Protein AF-0000000079759319 (afdb_homodimer)

Radius of gyration: 34.59 Å; Cα contacts (8 Å, |Δi|>4): 1339; chains: 2; bounding box: 141×87×83 Å

pLDDT: mean 87.37, std 25.37, range [18.11, 99.0]

Solvent-accessible surface area (backbone atoms only — not comparable to full-atom values): 35702 Å² total; per-residue (Å²): 130,98,79,73,78,91,92,81,85,80,88,80,80,89,90,94,90,70,97,75,90,91,81,86,81,83,77,80,75,84,77,77,81,75,82,76,78,80,71,79,70,73,73,71,70,70,76,75,74,86,65,56,32,31,35,38,36,43,37,33,73,74,52,65,62,45,44,42,22,49,50,31,24,48,52,53,38,43,73,73,66,31,47,75,47,76,56,68,25,68,63,32,56,67,50,38,44,52,50,51,52,51,42,55,74,71,59,38,47,30,31,43,35,22,52,49,25,22,65,81,41,51,66,49,46,52,52,34,52,75,68,66,27,45,33,36,31,32,61,28,57,56,67,68,59,87,66,43,66,26,36,34,25,58,38,30,37,57,33,16,23,54,52,20,48,51,45,41,70,76,34,62,80,33,43,34,30,35,38,42,38,26,82,46,31,43,39,30,47,35,16,52,50,20,19,52,59,36,38,69,66,38,90,38,57,58,43,77,77,44,75,42,78,24,74,75,34,46,69,48,24,25,52,50,40,46,54,47,42,72,77,40,75,74,45,38,32,38,45,23,51,24,40,63,38,28,53,20,36,49,52,32,36,53,75,69,70,54,75,74,40,33,30,30,22,30,42,44,46,30,68,55,38,48,45,34,69,42,89,89,48,37,58,57,32,20,24,21,46,36,44,44,58,44,16,41,51,45,39,53,41,53,51,22,56,75,70,70,46,84,69,74,48,70,44,69,40,78,56,47,80,39,30,67,90,50,34,67,57,37,23,40,60,18,36,71,129,99,76,78,76,84,87,82,78,89,81,78,84,71,84,68,84,83,74,85,72,81,82,77,82,72,78,76,73,84,77,76,78,71,78,74,72,73,70,76,65,71,66,69,66,67,73,72,72,85,65,56,33,30,34,38,37,44,37,35,71,74,50,66,62,46,44,41,21,50,50,32,24,47,51,53,38,43,73,72,68,31,47,75,48,74,58,68,25,68,63,31,56,68,50,38,44,54,51,50,50,51,43,55,74,71,58,38,49,30,32,42,36,22,51,48,25,21,65,80,42,51,68,49,46,52,52,33,51,73,68,66,27,46,32,36,33,31,62,28,56,55,67,69,58,86,66,42,65,25,36,35,24,58,39,31,36,58,32,16,22,54,52,19,49,51,46,43,70,75,34,63,79,34,42,33,30,33,38,43,38,24,82,47,32,44,40,31,48,33,17,52,51,20,20,51,58,36,36,69,67,37,90,37,57,60,44,78,78,45,75,42,79,26,75,76,34,45,67,48,25,25,53,51,41,46,53,47,42,73,76,38,75,73,46,38,31,37,46,22,51,24,42,62,38,27,53,20,36,48,52,32,37,52,73,71,70,53,76,74,39,33,30,30,22,31,43,45,45,30,69,56,37,48,46,33,69,42,91,88,48,38,57,57,32,20,24,20,46,36,43,45,58,45,16,41,52,45,37,53,42,52,51,23,58,76,71,69,46,84,70,74,50,69,44,68,40,79,56,48,80,40,27,66,91,50,34,68,58,37,24,40,60,18,36,70

Structure (mmCIF, N/CA/C/O backbone):
data_AF-0000000079759319-model_v1
#
loop_
_entity.id
_entity.type
_entity.pdbx_description
1 polymer 'Ribose import binding protein RbsB'
#
loop_
_atom_site.group_PDB
_atom_site.id
_atom_site.type_symbol
_atom_site.label_atom_id
_atom_site.label_alt_id
_atom_site.label_comp_id
_atom_site.label_asym_id
_atom_site.label_entity_id
_atom_site.label_seq_id
_atom_site.pdbx_PDB_ins_code
_atom_site.Cartn_x
_atom_site.Cartn_y
_atom_site.Cartn_z
_atom_site.occupancy
_atom_site.B_iso_or_equiv
_atom_site.auth_seq_id
_atom_site.auth_comp_id
_atom_site.auth_asym_id
_atom_site.auth_atom_id
_atom_site.pdbx_PDB_model_num
ATOM 1 N N . MET A 1 1 ? 48.5 16.078 55.438 1 19.38 1 MET A N 1
ATOM 2 C CA . MET A 1 1 ? 49.719 15.406 55.906 1 19.38 1 MET A CA 1
ATOM 3 C C . MET A 1 1 ? 50 14.164 55.062 1 19.38 1 MET A C 1
ATOM 5 O O . MET A 1 1 ? 51.125 13.953 54.594 1 19.38 1 MET A O 1
ATOM 9 N N . MET A 1 2 ? 49.219 12.953 55.25 1 20.27 2 MET A N 1
ATOM 10 C CA . MET A 1 2 ? 49.844 11.648 55.125 1 20.27 2 MET A CA 1
ATOM 11 C C . MET A 1 2 ? 49.875 11.195 53.656 1 20.27 2 MET A C 1
ATOM 13 O O . MET A 1 2 ? 49.031 10.422 53.219 1 20.27 2 MET A O 1
ATOM 17 N N . LYS A 1 3 ? 50.125 12.039 52.562 1 21.36 3 LYS A N 1
ATOM 18 C CA . LYS A 1 3 ? 50.312 11.938 51.125 1 21.36 3 LYS A CA 1
ATOM 19 C C . LYS A 1 3 ? 51.594 11.148 50.812 1 21.36 3 LYS A C 1
ATOM 21 O O . LYS A 1 3 ? 51.844 10.828 49.656 1 21.36 3 LYS A O 1
ATOM 26 N N . LYS A 1 4 ? 52.875 11.352 51.438 1 20.33 4 LYS A N 1
ATOM 27 C CA . LYS A 1 4 ? 54.156 11.32 50.781 1 20.33 4 LYS A CA 1
ATOM 28 C C . LYS A 1 4 ? 54.656 9.891 50.562 1 20.33 4 LYS A C 1
ATOM 30 O O . LYS A 1 4 ? 55.75 9.664 50.094 1 20.33 4 LYS A O 1
ATOM 35 N N . ARG A 1 5 ? 54.375 8.945 51.406 1 21.12 5 ARG A N 1
ATOM 36 C CA . ARG A 1 5 ? 55.469 7.992 51.594 1 21.12 5 ARG A CA 1
ATOM 37 C C . ARG A 1 5 ? 55.781 7.273 50.281 1 21.12 5 ARG A C 1
ATOM 39 O O . ARG A 1 5 ? 56.969 7.191 49.906 1 21.12 5 ARG A O 1
ATOM 46 N N . MET A 1 6 ? 55.281 6.027 49.969 1 20.94 6 MET A N 1
ATOM 47 C CA . MET A 1 6 ? 56.062 4.793 49.969 1 20.94 6 MET A CA 1
ATOM 48 C C . MET A 1 6 ? 56.656 4.523 48.594 1 20.94 6 MET A C 1
ATOM 50 O O . MET A 1 6 ? 56.062 4.871 47.594 1 20.94 6 MET A O 1
ATOM 54 N N . LEU A 1 7 ? 57.812 3.631 48.375 1 22.09 7 LEU A N 1
ATOM 55 C CA . LEU A 1 7 ? 59.125 3.078 48 1 22.09 7 LEU A CA 1
ATOM 56 C C . LEU A 1 7 ? 59.031 2.41 46.625 1 22.09 7 LEU A C 1
ATOM 58 O O . LEU A 1 7 ? 57.969 2.102 46.125 1 22.09 7 LEU A O 1
ATOM 62 N N . ARG A 1 8 ? 59.844 1.242 46.281 1 18.11 8 ARG A N 1
ATOM 63 C CA . ARG A 1 8 ? 61.031 0.579 45.75 1 18.11 8 ARG A CA 1
ATOM 64 C C . ARG A 1 8 ? 60.656 -0.443 44.688 1 18.11 8 ARG A C 1
ATOM 66 O O . ARG A 1 8 ? 61.375 -0.613 43.688 1 18.11 8 ARG A O 1
ATOM 73 N N . VAL A 1 9 ? 59.812 -1.483 44.906 1 21.31 9 VAL A N 1
ATOM 74 C CA . VAL A 1 9 ? 60.375 -2.816 44.719 1 21.31 9 VAL A CA 1
ATOM 75 C C . VAL A 1 9 ? 60.531 -3.109 43.219 1 21.31 9 VAL A C 1
ATOM 77 O O . VAL A 1 9 ? 59.906 -2.471 42.406 1 21.31 9 VAL A O 1
ATOM 80 N N . LEU A 1 10 ? 60.812 -4.43 42.75 1 21.41 10 LEU A N 1
ATOM 81 C CA . LEU A 1 10 ? 61.625 -5.504 42.219 1 21.41 10 LEU A CA 1
ATOM 82 C C . LEU A 1 10 ? 61.094 -5.973 40.875 1 21.41 10 LEU A C 1
ATOM 84 O O . LEU A 1 10 ? 60.125 -6.754 40.812 1 21.41 10 LEU A O 1
ATOM 88 N N . ALA A 1 11 ? 60.844 -5.09 39.906 1 21.61 11 ALA A N 1
ATOM 89 C CA . ALA A 1 11 ? 60.406 -5.668 38.625 1 21.61 11 ALA A CA 1
ATOM 90 C C . ALA A 1 11 ? 61.469 -6.617 38.062 1 21.61 11 ALA A C 1
ATOM 92 O O . ALA A 1 11 ? 62.469 -6.176 37.531 1 21.61 11 ALA A O 1
ATOM 93 N N . LEU A 1 12 ? 61.688 -7.781 38.531 1 20 12 LEU A N 1
ATOM 94 C CA . LEU A 1 12 ? 62.531 -8.945 38.312 1 20 12 LEU A CA 1
ATOM 95 C C . LEU A 1 12 ? 62.5 -9.383 36.844 1 20 12 LEU A C 1
ATOM 97 O O . LEU A 1 12 ? 61.562 -9.008 36.125 1 20 12 LEU A O 1
ATOM 101 N N . MET A 1 13 ? 62.344 -10.828 36.438 1 19.09 13 MET A N 1
ATOM 102 C CA . MET A 1 13 ? 63.219 -11.938 36.062 1 19.09 13 MET A CA 1
ATOM 103 C C . MET A 1 13 ? 62.969 -12.336 34.594 1 19.09 13 MET A C 1
ATOM 105 O O . MET A 1 13 ? 63.875 -12.812 33.938 1 19.09 13 MET A O 1
ATOM 109 N N . LEU A 1 14 ? 61.75 -12.711 34.031 1 20.5 14 LEU A N 1
ATOM 110 C CA . LEU A 1 14 ? 61.781 -14.117 33.625 1 20.5 14 LEU A CA 1
ATOM 111 C C . LEU A 1 14 ? 62.562 -14.281 32.312 1 20.5 14 LEU A C 1
ATOM 113 O O . LEU A 1 14 ? 62.594 -13.367 31.484 1 20.5 14 LEU A O 1
ATOM 117 N N . VAL A 1 15 ? 62.562 -15.609 31.531 1 20.94 15 VAL A N 1
ATOM 118 C CA . VAL A 1 15 ? 63.312 -16.797 31.188 1 20.94 15 VAL A CA 1
ATOM 119 C C . VAL A 1 15 ? 63.625 -16.797 29.688 1 20.94 15 VAL A C 1
ATOM 121 O O . VAL A 1 15 ? 63.094 -15.961 28.953 1 20.94 15 VAL A O 1
ATOM 124 N N . CYS A 1 16 ? 63.281 -17.984 28.734 1 20.06 16 CYS A N 1
ATOM 125 C CA . CYS A 1 16 ? 64.125 -19.109 28.281 1 20.06 16 CYS A CA 1
ATOM 126 C C . CYS A 1 16 ? 64.5 -18.953 26.812 1 20.06 16 CYS A C 1
ATOM 128 O O . CYS A 1 16 ? 63.875 -18.156 26.094 1 20.06 16 CYS A O 1
ATOM 130 N N . ILE A 1 17 ? 64.688 -20.219 25.906 1 22.7 17 ILE A N 1
ATOM 131 C CA . ILE A 1 17 ? 65.75 -21 25.312 1 22.7 17 ILE A CA 1
ATOM 132 C C . ILE A 1 17 ? 65.75 -20.828 23.797 1 22.7 17 ILE A C 1
ATOM 134 O O . ILE A 1 17 ? 66.75 -20.375 23.219 1 22.7 17 ILE A O 1
ATOM 138 N N . PHE A 1 18 ? 65.562 -22.047 22.875 1 22.34 18 PHE A N 1
ATOM 139 C CA . PHE A 1 18 ? 66.5 -22.859 22.109 1 22.34 18 PHE A CA 1
ATOM 140 C C . PHE A 1 18 ? 66.25 -22.703 20.609 1 22.34 18 PHE A C 1
ATOM 142 O O . PHE A 1 18 ? 66.938 -23.344 19.797 1 22.34 18 PHE A O 1
ATOM 149 N N . ALA A 1 19 ? 65.188 -22.094 19.969 1 21.47 19 ALA A N 1
ATOM 150 C CA . ALA A 1 19 ? 64.875 -22.891 18.812 1 21.47 19 ALA A CA 1
ATOM 151 C C . ALA A 1 19 ? 65.938 -22.812 17.734 1 21.47 19 ALA A C 1
ATOM 153 O O . ALA A 1 19 ? 66.25 -21.719 17.234 1 21.47 19 ALA A O 1
ATOM 154 N N . LEU A 1 20 ? 66.75 -23.891 17.375 1 21.11 20 LEU A N 1
ATOM 155 C CA . LEU A 1 20 ? 67.938 -24.297 16.641 1 21.11 20 LEU A CA 1
ATOM 156 C C . LEU A 1 20 ? 67.688 -24.234 15.141 1 21.11 20 LEU A C 1
ATOM 158 O O . LEU A 1 20 ? 68.562 -23.797 14.383 1 21.11 20 LEU A O 1
ATOM 162 N N . SER A 1 21 ? 66.625 -24.953 14.328 1 24.09 21 SER A N 1
ATOM 163 C CA . SER A 1 21 ? 67.062 -26.047 13.469 1 24.09 21 SER A CA 1
ATOM 164 C C . SER A 1 21 ? 67.688 -25.516 12.164 1 24.09 21 SER A C 1
ATOM 166 O O . SER A 1 21 ? 67.438 -24.375 11.789 1 24.09 21 SER A O 1
ATOM 168 N N . GLY A 1 22 ? 67.688 -26.5 10.906 1 23.31 22 GLY A N 1
ATOM 169 C CA . GLY A 1 22 ? 68.625 -27.172 10.023 1 23.31 22 GLY A CA 1
ATOM 170 C C . GLY A 1 22 ? 68.75 -26.5 8.672 1 23.31 22 GLY A C 1
ATOM 171 O O . GLY A 1 22 ? 68 -25.578 8.352 1 23.31 22 GLY A O 1
ATOM 172 N N . CYS A 1 23 ? 69.062 -27.406 7.418 1 25.12 23 CYS A N 1
ATOM 173 C CA . CYS A 1 23 ? 70.062 -27.562 6.367 1 25.12 23 CYS A CA 1
ATOM 174 C C . CYS A 1 23 ? 69.562 -27.031 5.039 1 25.12 23 CYS A C 1
ATOM 176 O O . CYS A 1 23 ? 70.312 -27.016 4.043 1 25.12 23 CYS A O 1
ATOM 178 N N . LYS A 1 24 ? 68.25 -26.875 4.598 1 22.05 24 LYS A N 1
ATOM 179 C CA . LYS A 1 24 ? 68.062 -27.453 3.279 1 22.05 24 LYS A CA 1
ATOM 180 C C . LYS A 1 24 ? 68.812 -26.672 2.203 1 22.05 24 LYS A C 1
ATOM 182 O O . LYS A 1 24 ? 68.75 -25.438 2.203 1 22.05 24 LYS A O 1
ATOM 187 N N . LYS A 1 25 ? 69.438 -27.453 1.107 1 24.5 25 LYS A N 1
ATOM 188 C CA . LYS A 1 25 ? 70.375 -27.328 0.034 1 24.5 25 LYS A CA 1
ATOM 189 C C . LYS A 1 25 ? 69.812 -26.656 -1.193 1 24.5 25 LYS A C 1
ATOM 191 O O . LYS A 1 25 ? 68.938 -27.219 -1.851 1 24.5 25 LYS A O 1
ATOM 196 N N . ASN A 1 26 ? 69.375 -25.328 -1.29 1 21.11 26 ASN A N 1
ATOM 197 C CA . ASN A 1 26 ? 68.688 -24.719 -2.412 1 21.11 26 ASN A CA 1
ATOM 198 C C . ASN A 1 26 ? 69.562 -24.719 -3.676 1 21.11 26 ASN A C 1
ATOM 200 O O . ASN A 1 26 ? 70.562 -24.031 -3.75 1 21.11 26 ASN A O 1
ATOM 204 N N . VAL A 1 27 ? 69.562 -25.984 -4.344 1 25.66 27 VAL A N 1
ATOM 205 C CA . VAL A 1 27 ? 70.375 -26.156 -5.574 1 25.66 27 VAL A CA 1
ATOM 206 C C . VAL A 1 27 ? 69.812 -25.203 -6.641 1 25.66 27 VAL A C 1
ATOM 208 O O . VAL A 1 27 ? 68.625 -25.078 -6.852 1 25.66 27 VAL A O 1
ATOM 211 N N . GLY A 1 28 ? 70.562 -24.234 -7.227 1 25.59 28 GLY A N 1
ATOM 212 C CA . GLY A 1 28 ? 70.5 -23.047 -8.07 1 25.59 28 GLY A CA 1
ATOM 213 C C . GLY A 1 28 ? 70.25 -23.375 -9.531 1 25.59 28 GLY A C 1
ATOM 214 O O . GLY A 1 28 ? 71.188 -23.828 -10.227 1 25.59 28 GLY A O 1
ATOM 215 N N . THR A 1 29 ? 69.125 -24.25 -9.852 1 27.19 29 THR A N 1
ATOM 216 C CA . THR A 1 29 ? 69.188 -24.609 -11.266 1 27.19 29 THR A CA 1
ATOM 217 C C . THR A 1 29 ? 69.062 -23.359 -12.141 1 27.19 29 THR A C 1
ATOM 219 O O . THR A 1 29 ? 68.312 -22.438 -11.797 1 27.19 29 THR A O 1
ATOM 222 N N . PRO A 1 30 ? 69.75 -23.359 -13.359 1 27.73 30 PRO A N 1
ATOM 223 C CA . PRO A 1 30 ? 70.125 -22.328 -14.336 1 27.73 30 PRO A CA 1
ATOM 224 C C . PRO A 1 30 ? 68.938 -21.875 -15.172 1 27.73 30 PRO A C 1
ATOM 226 O O . PRO A 1 30 ? 68.312 -22.688 -15.859 1 27.73 30 PRO A O 1
ATOM 229 N N . GLU A 1 31 ? 68 -21.047 -14.648 1 26 31 GLU A N 1
ATOM 230 C CA . GLU A 1 31 ? 66.75 -20.656 -15.32 1 26 31 GLU A CA 1
ATOM 231 C C . GLU A 1 31 ? 67.062 -19.891 -16.609 1 26 31 GLU A C 1
ATOM 233 O O . GLU A 1 31 ? 67.75 -18.875 -16.578 1 26 31 GLU A O 1
ATOM 238 N N . ASP A 1 32 ? 67.062 -20.594 -17.75 1 28.5 32 ASP A N 1
ATOM 239 C CA . ASP A 1 32 ? 67.188 -20.125 -19.125 1 28.5 32 ASP A CA 1
ATOM 240 C C . ASP A 1 32 ? 66.188 -19 -19.422 1 28.5 32 ASP A C 1
ATOM 242 O O . ASP A 1 32 ? 65 -19.094 -19.062 1 28.5 32 ASP A O 1
ATOM 246 N N . ASN A 1 33 ? 66.625 -17.766 -19.688 1 26.48 33 ASN A N 1
ATOM 247 C CA . ASN A 1 33 ? 66 -16.453 -19.922 1 26.48 33 ASN A CA 1
ATOM 248 C C . ASN A 1 33 ? 65.188 -16.438 -21.234 1 26.48 33 ASN A C 1
ATOM 250 O O . ASN A 1 33 ? 65.812 -16.328 -22.312 1 26.48 33 ASN A O 1
ATOM 254 N N . ALA A 1 34 ? 64.25 -17.266 -21.516 1 27.98 34 ALA A N 1
ATOM 255 C CA . ALA A 1 34 ? 63.469 -17.094 -22.734 1 27.98 34 ALA A CA 1
ATOM 256 C C . ALA A 1 34 ? 62.875 -15.695 -22.828 1 27.98 34 ALA A C 1
ATOM 258 O O . ALA A 1 34 ? 62.344 -15.172 -21.844 1 27.98 34 ALA A O 1
ATOM 259 N N . VAL A 1 35 ? 63.156 -14.961 -23.781 1 29.92 35 VAL A N 1
ATOM 260 C CA . VAL A 1 35 ? 62.781 -13.633 -24.25 1 29.92 35 VAL A CA 1
ATOM 261 C C . VAL A 1 35 ? 61.25 -13.562 -24.438 1 29.92 35 VAL A C 1
ATOM 263 O O . VAL A 1 35 ? 60.688 -14.289 -25.266 1 29.92 35 VAL A O 1
ATOM 266 N N . LYS A 1 36 ? 60.438 -13.289 -23.469 1 27.58 36 LYS A N 1
ATOM 267 C CA . LYS A 1 36 ? 59 -13.07 -23.547 1 27.58 36 LYS A CA 1
ATOM 268 C C . LYS A 1 36 ? 58.656 -11.945 -24.531 1 27.58 36 LYS A C 1
ATOM 270 O O . LYS A 1 36 ? 59.125 -10.812 -24.359 1 27.58 36 LYS A O 1
ATOM 275 N N . GLU A 1 37 ? 58.469 -12.336 -25.766 1 32.06 37 GLU A N 1
ATOM 276 C CA . GLU A 1 37 ? 57.844 -11.398 -26.703 1 32.06 37 GLU A CA 1
ATOM 277 C C . GLU A 1 37 ? 56.625 -10.711 -26.094 1 32.06 37 GLU A C 1
ATOM 279 O O . GLU A 1 37 ? 55.781 -11.367 -25.484 1 32.06 37 GLU A O 1
ATOM 284 N N . ASP A 1 38 ? 56.688 -9.438 -25.828 1 31.88 38 ASP A N 1
ATOM 285 C CA . ASP A 1 38 ? 55.719 -8.477 -25.312 1 31.88 38 ASP A CA 1
ATOM 286 C C . ASP A 1 38 ? 54.438 -8.469 -26.172 1 31.88 38 ASP A C 1
ATOM 288 O O . ASP A 1 38 ? 54.469 -7.965 -27.297 1 31.88 38 ASP A O 1
ATOM 292 N N . SER A 1 39 ? 53.75 -9.586 -26.375 1 34.62 39 SER A N 1
ATOM 293 C CA . SER A 1 39 ? 52.438 -9.375 -26.984 1 34.62 39 SER A CA 1
ATOM 294 C C . SER A 1 39 ? 51.656 -8.273 -26.266 1 34.62 39 SER A C 1
ATOM 296 O O . SER A 1 39 ? 51.562 -8.266 -25.047 1 34.62 39 SER A O 1
ATOM 298 N N . GLN A 1 40 ? 51.562 -7.074 -26.875 1 33.19 40 GLN A N 1
ATOM 299 C CA . GLN A 1 40 ? 50.656 -5.992 -26.547 1 33.19 40 GLN A CA 1
ATOM 300 C C . GLN A 1 40 ? 49.25 -6.523 -26.328 1 33.19 40 GLN A C 1
ATOM 302 O O . GLN A 1 40 ? 48.562 -6.91 -27.281 1 33.19 40 GLN A O 1
ATOM 307 N N . ASP A 1 41 ? 48.969 -7.367 -25.391 1 34.47 41 ASP A N 1
ATOM 308 C CA . ASP A 1 41 ? 47.594 -7.652 -24.969 1 34.47 41 ASP A CA 1
ATOM 309 C C . ASP A 1 41 ? 46.781 -6.363 -24.812 1 34.47 41 ASP A C 1
ATOM 311 O O . ASP A 1 41 ? 47.156 -5.48 -24.047 1 34.47 41 ASP A O 1
ATOM 315 N N . GLY A 1 42 ? 46.219 -5.871 -25.875 1 36.16 42 GLY A N 1
ATOM 316 C CA . GLY A 1 42 ? 45.156 -4.898 -25.75 1 36.16 42 GLY A CA 1
ATOM 317 C C . GLY A 1 42 ? 44.25 -5.133 -24.547 1 36.16 42 GLY A C 1
ATOM 318 O O . GLY A 1 42 ? 43.625 -6.188 -24.422 1 36.16 42 GLY A O 1
ATOM 319 N N . GLU A 1 43 ? 44.656 -4.672 -23.391 1 34.47 43 GLU A N 1
ATOM 320 C CA . GLU A 1 43 ? 43.719 -4.566 -22.281 1 34.47 43 GLU A CA 1
ATOM 321 C C . GLU A 1 43 ? 42.344 -4.137 -22.75 1 34.47 43 GLU A C 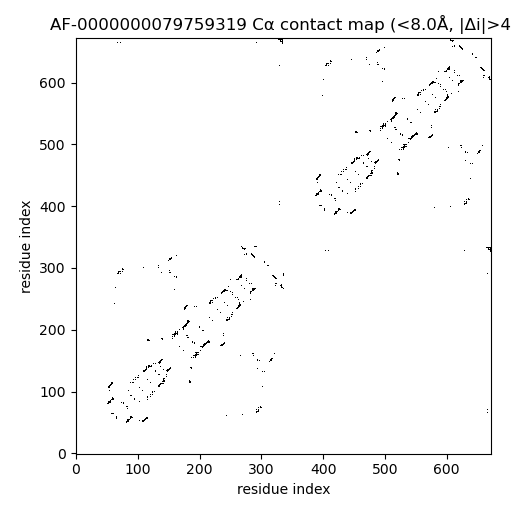1
ATOM 323 O O . GLU A 1 43 ? 42.188 -3.057 -23.328 1 34.47 43 GLU A O 1
ATOM 328 N N . ASP A 1 44 ? 41.562 -4.945 -23.312 1 34.72 44 ASP A N 1
ATOM 329 C CA . ASP A 1 44 ? 40.156 -4.621 -23.312 1 34.72 44 ASP A CA 1
ATOM 330 C C . ASP A 1 44 ? 39.75 -3.869 -22.031 1 34.72 44 ASP A C 1
ATOM 332 O O . ASP A 1 44 ? 39.844 -4.414 -20.938 1 34.72 44 ASP A O 1
ATOM 336 N N . ALA A 1 45 ? 40 -2.572 -21.922 1 34.88 45 ALA A N 1
ATOM 337 C CA . ALA A 1 45 ? 39.344 -1.741 -20.906 1 34.88 45 ALA A CA 1
ATOM 338 C C . ALA A 1 45 ? 37.938 -2.279 -20.578 1 34.88 45 ALA A C 1
ATOM 340 O O . ALA A 1 45 ? 37.062 -2.314 -21.438 1 34.88 45 ALA A O 1
ATOM 341 N N . GLU A 1 46 ? 37.781 -3.287 -19.859 1 37.16 46 GLU A N 1
ATOM 342 C CA . GLU A 1 46 ? 36.5 -3.52 -19.25 1 37.16 46 GLU A CA 1
ATOM 343 C C . GLU A 1 46 ? 35.688 -2.227 -19.156 1 37.16 46 GLU A C 1
ATOM 345 O O . GLU A 1 46 ? 36.156 -1.229 -18.609 1 37.16 46 GLU A O 1
ATOM 350 N N . GLU A 1 47 ? 34.938 -1.771 -20.062 1 40.53 47 GLU A N 1
ATOM 351 C CA . GLU A 1 47 ? 34 -0.664 -19.938 1 40.53 47 GLU A CA 1
ATOM 352 C C . GLU A 1 47 ? 33.531 -0.505 -18.484 1 40.53 47 GLU A C 1
ATOM 354 O O . GLU A 1 47 ? 32.906 -1.409 -17.922 1 40.53 47 GLU A O 1
ATOM 359 N N . GLU A 1 48 ? 34.219 -0.053 -17.516 1 43.94 48 GLU A N 1
ATOM 360 C CA . GLU A 1 48 ? 33.719 0.359 -16.203 1 43.94 48 GLU A CA 1
ATOM 361 C C . GLU A 1 48 ? 32.281 0.824 -16.297 1 43.94 48 GLU A C 1
ATOM 363 O O . GLU A 1 48 ? 31.984 1.842 -16.922 1 43.94 48 GLU A O 1
ATOM 368 N N . GLU A 1 49 ? 31.266 0.063 -16.516 1 52.56 49 GLU A N 1
ATOM 369 C CA . GLU A 1 49 ? 29.859 0.438 -16.469 1 52.56 49 GLU A CA 1
ATOM 370 C C . GLU A 1 49 ? 29.625 1.597 -15.5 1 52.56 49 GLU A C 1
ATOM 372 O O . GLU A 1 49 ? 30.062 1.55 -14.344 1 52.56 49 GLU A O 1
ATOM 377 N N . ASP A 1 50 ? 29.5 2.824 -15.859 1 62.88 50 ASP A N 1
ATOM 378 C CA . ASP A 1 50 ? 29.234 4.066 -15.148 1 62.88 50 ASP A CA 1
ATOM 379 C C . ASP A 1 50 ? 28.172 3.861 -14.062 1 62.88 50 ASP A C 1
ATOM 381 O O . ASP A 1 50 ? 27.047 3.469 -14.352 1 62.88 50 ASP A O 1
ATOM 385 N N . THR A 1 51 ? 28.594 3.588 -12.773 1 89.75 51 THR A N 1
ATOM 386 C CA . THR A 1 51 ? 27.734 3.412 -11.609 1 89.75 51 THR A CA 1
ATOM 387 C C . THR A 1 51 ? 27.312 4.766 -11.047 1 89.75 51 THR A C 1
ATOM 389 O O . THR A 1 51 ? 28.141 5.641 -10.82 1 89.75 51 THR A O 1
ATOM 392 N N . TYR A 1 52 ? 26 5.066 -11.062 1 97.69 52 TYR A N 1
ATOM 393 C CA . TYR A 1 52 ? 25.484 6.312 -10.516 1 97.69 52 TYR A CA 1
ATOM 394 C C . TYR A 1 52 ? 25.625 6.348 -9 1 97.69 52 TYR A C 1
ATOM 396 O O . TYR A 1 52 ? 25.578 5.309 -8.344 1 97.69 52 TYR A O 1
ATOM 404 N N . SER A 1 53 ? 25.891 7.547 -8.523 1 98.62 53 SER A N 1
ATOM 405 C CA . SER A 1 53 ? 25.891 7.812 -7.094 1 98.62 53 SER A CA 1
ATOM 406 C C . SER A 1 53 ? 24.797 8.797 -6.711 1 98.62 53 SER A C 1
ATOM 408 O O . SER A 1 53 ? 24.641 9.852 -7.332 1 98.62 53 SER A O 1
ATOM 410 N N . PHE A 1 54 ? 24.094 8.414 -5.703 1 98.94 54 PHE A N 1
ATOM 411 C CA . PHE A 1 54 ? 22.953 9.227 -5.289 1 98.94 54 PHE A CA 1
ATOM 412 C C . PHE A 1 54 ? 23.156 9.75 -3.873 1 98.94 54 PHE A C 1
ATOM 414 O O . PHE A 1 54 ? 23.812 9.117 -3.051 1 98.94 54 PHE A O 1
ATOM 421 N N . GLY A 1 55 ? 22.625 10.961 -3.619 1 98.94 55 GLY A N 1
ATOM 422 C CA . GLY A 1 55 ? 22.453 11.453 -2.262 1 98.94 55 GLY A CA 1
ATOM 423 C C . GLY A 1 55 ? 21.031 11.375 -1.77 1 98.94 55 GLY A C 1
ATOM 424 O O . GLY A 1 55 ? 20.094 11.43 -2.566 1 98.94 55 GLY A O 1
ATOM 425 N N . PHE A 1 56 ? 20.875 11.234 -0.46 1 98.94 56 PHE A N 1
ATOM 426 C CA . PHE A 1 56 ? 19.578 11.297 0.203 1 98.94 56 PHE A CA 1
ATOM 427 C C . PHE A 1 56 ? 19.625 12.258 1.389 1 98.94 56 PHE A C 1
ATOM 429 O O . PHE A 1 56 ? 20.484 12.125 2.268 1 98.94 56 PHE A O 1
ATOM 436 N N . SER A 1 57 ? 18.719 13.234 1.365 1 98.94 57 SER A N 1
ATOM 437 C CA . SER A 1 57 ? 18.594 14.195 2.451 1 98.94 57 SER A CA 1
ATOM 438 C C . SER A 1 57 ? 17.125 14.5 2.75 1 98.94 57 SER A C 1
ATOM 440 O O . SER A 1 57 ? 16.438 15.094 1.923 1 98.94 57 SER A O 1
ATOM 442 N N . ALA A 1 58 ? 16.688 14.07 3.914 1 98.62 58 ALA A N 1
ATOM 443 C CA . ALA A 1 58 ? 15.336 14.367 4.379 1 98.62 58 ALA A CA 1
ATOM 444 C C . ALA A 1 58 ? 15.367 15.227 5.637 1 98.62 58 ALA A C 1
ATOM 446 O O . ALA A 1 58 ? 16.422 15.734 6.023 1 98.62 58 ALA A O 1
ATOM 447 N N . ILE A 1 59 ? 14.242 15.445 6.234 1 97.94 59 ILE A N 1
ATOM 448 C CA . ILE A 1 59 ? 14.117 16.375 7.355 1 97.94 59 ILE A CA 1
ATOM 449 C C . ILE A 1 59 ? 14.938 15.859 8.539 1 97.94 59 ILE A C 1
ATOM 451 O O . ILE A 1 59 ? 15.68 16.625 9.164 1 97.94 59 ILE A O 1
ATOM 455 N N . ASP A 1 60 ? 14.766 14.57 8.797 1 96.75 60 ASP A N 1
ATOM 456 C CA . ASP A 1 60 ? 15.531 13.898 9.844 1 96.75 60 ASP A CA 1
ATOM 457 C C . ASP A 1 60 ? 15.508 12.383 9.641 1 96.75 60 ASP A C 1
ATOM 459 O O . ASP A 1 60 ? 14.844 11.883 8.734 1 96.75 60 ASP A O 1
ATOM 463 N N . MET A 1 61 ? 16.328 11.656 10.406 1 96.94 61 MET A N 1
ATOM 464 C CA . MET A 1 61 ? 16.312 10.195 10.375 1 96.94 61 MET A CA 1
ATOM 465 C C . MET A 1 61 ? 15.891 9.625 11.719 1 96.94 61 MET A C 1
ATOM 467 O O . MET A 1 61 ? 16.438 8.617 12.172 1 96.94 61 MET A O 1
ATOM 471 N N . GLU A 1 62 ? 14.961 10.352 12.344 1 92.38 62 GLU A N 1
ATOM 472 C CA . GLU A 1 62 ? 14.336 9.867 13.578 1 92.38 62 GLU A CA 1
ATOM 473 C C . GLU A 1 62 ? 12.883 9.469 13.328 1 92.38 62 GLU A C 1
ATOM 475 O O . GLU A 1 62 ? 12.391 8.508 13.922 1 92.38 62 GLU A O 1
ATOM 480 N N . ASN A 1 63 ? 12.242 10.25 12.539 1 94.81 63 ASN A N 1
ATOM 481 C CA . ASN A 1 63 ? 10.875 9.953 12.133 1 94.81 63 ASN A CA 1
ATOM 482 C C . ASN A 1 63 ? 10.805 8.672 11.297 1 94.81 63 ASN A C 1
ATOM 484 O O . ASN A 1 63 ? 11.43 8.586 10.234 1 94.81 63 ASN A O 1
ATOM 488 N N . PRO A 1 64 ? 10.031 7.66 11.773 1 96.75 64 PRO A N 1
ATOM 489 C CA . PRO A 1 64 ? 9.953 6.395 11.039 1 96.75 64 PRO A CA 1
ATOM 490 C C . PRO A 1 64 ? 9.531 6.582 9.586 1 96.75 64 PRO A C 1
ATOM 492 O O . PRO A 1 64 ? 9.891 5.77 8.727 1 96.75 64 PRO A O 1
ATOM 495 N N . TYR A 1 65 ? 8.766 7.629 9.289 1 98.19 65 TYR A N 1
ATOM 496 C CA . TYR A 1 65 ? 8.367 7.914 7.918 1 98.19 65 TYR A CA 1
ATOM 497 C C . TYR A 1 65 ? 9.586 8.07 7.016 1 98.19 65 TYR A C 1
ATOM 499 O O . TYR A 1 65 ? 9.688 7.402 5.98 1 98.19 65 TYR A O 1
ATOM 507 N N . PHE A 1 66 ? 10.531 8.852 7.398 1 98.38 66 PHE A N 1
ATOM 508 C CA . PHE A 1 66 ? 11.703 9.133 6.582 1 98.38 66 PHE A CA 1
ATOM 509 C C . PHE A 1 66 ? 12.672 7.953 6.598 1 98.38 66 PHE A C 1
ATOM 511 O O . PHE A 1 66 ? 13.352 7.691 5.605 1 98.38 66 PHE A O 1
ATOM 518 N N . ILE A 1 67 ? 12.75 7.285 7.73 1 98.38 67 ILE A N 1
ATOM 519 C CA . ILE A 1 67 ? 13.555 6.066 7.785 1 98.38 67 ILE A CA 1
ATOM 520 C C . ILE A 1 67 ? 13.078 5.082 6.719 1 98.38 67 ILE A C 1
ATOM 522 O O . ILE A 1 67 ? 13.883 4.52 5.977 1 98.38 67 ILE A O 1
ATOM 526 N N . THR A 1 68 ? 11.781 4.91 6.641 1 98.62 68 THR A N 1
ATOM 527 C CA . THR A 1 68 ? 11.203 3.986 5.672 1 98.62 68 THR A CA 1
ATOM 528 C C . THR A 1 68 ? 11.375 4.512 4.25 1 98.62 68 THR A C 1
ATOM 530 O O . THR A 1 68 ? 11.664 3.746 3.33 1 98.62 68 THR A O 1
ATOM 533 N N . LEU A 1 69 ? 11.141 5.793 4.039 1 98.88 69 LEU A N 1
ATOM 534 C CA . LEU A 1 69 ? 11.359 6.41 2.738 1 98.88 69 LEU A CA 1
ATOM 535 C C . LEU A 1 69 ? 12.789 6.172 2.26 1 98.88 69 LEU A C 1
ATOM 537 O O . LEU A 1 69 ? 13.008 5.789 1.107 1 98.88 69 LEU A O 1
ATOM 541 N N . GLU A 1 70 ? 13.75 6.41 3.135 1 98.88 70 GLU A N 1
ATOM 542 C CA . GLU A 1 70 ? 15.164 6.176 2.83 1 98.88 70 GLU A CA 1
ATOM 543 C C . GLU A 1 70 ? 15.414 4.711 2.486 1 98.88 70 GLU A C 1
ATOM 545 O O . GLU A 1 70 ? 16.078 4.406 1.488 1 98.88 70 GLU A O 1
ATOM 550 N N . ALA A 1 71 ? 14.906 3.824 3.285 1 98.5 71 ALA A N 1
ATOM 551 C CA . ALA A 1 71 ? 15.125 2.393 3.09 1 98.5 71 ALA A CA 1
ATOM 552 C C . ALA A 1 71 ? 14.562 1.929 1.751 1 98.5 71 ALA A C 1
ATOM 554 O O . ALA A 1 71 ? 15.203 1.156 1.034 1 98.5 71 ALA A O 1
ATOM 555 N N . ALA A 1 72 ? 13.352 2.352 1.445 1 98.75 72 ALA A N 1
ATOM 556 C CA . ALA A 1 72 ? 12.719 1.984 0.183 1 98.75 72 ALA A CA 1
ATOM 557 C C . ALA A 1 72 ? 13.516 2.514 -1.007 1 98.75 72 ALA A C 1
ATOM 559 O O . ALA A 1 72 ? 13.688 1.812 -2.006 1 98.75 72 ALA A O 1
ATOM 560 N N . THR A 1 73 ? 13.953 3.746 -0.875 1 98.88 73 THR A N 1
ATOM 561 C CA . THR A 1 73 ? 14.781 4.348 -1.915 1 98.88 73 THR A CA 1
ATOM 562 C C . THR A 1 73 ? 16.078 3.576 -2.084 1 98.88 73 THR A C 1
ATOM 564 O O . THR A 1 73 ? 16.469 3.234 -3.203 1 98.88 73 THR A O 1
ATOM 567 N N . ARG A 1 74 ? 16.719 3.312 -1.003 1 98.69 74 ARG A N 1
ATOM 568 C CA . ARG A 1 74 ? 17.984 2.598 -1.02 1 98.69 74 ARG A CA 1
ATOM 569 C C . ARG A 1 74 ? 17.828 1.221 -1.655 1 98.69 74 ARG A C 1
ATOM 571 O O . ARG A 1 74 ? 18.656 0.823 -2.49 1 98.69 74 ARG A O 1
ATOM 578 N N . GLU A 1 75 ? 16.859 0.547 -1.262 1 97.62 75 GLU A N 1
ATOM 579 C CA . GLU A 1 75 ? 16.625 -0.776 -1.828 1 97.62 75 GLU A CA 1
ATOM 580 C C . GLU A 1 75 ? 16.516 -0.713 -3.348 1 97.62 75 GLU A C 1
ATOM 582 O O . GLU A 1 75 ? 17.125 -1.508 -4.059 1 97.62 75 GLU A O 1
ATOM 587 N N . ALA A 1 76 ? 15.711 0.204 -3.852 1 97.81 76 ALA A N 1
ATOM 588 C CA . ALA A 1 76 ? 15.484 0.336 -5.289 1 97.81 76 ALA A CA 1
ATOM 589 C C . ALA A 1 76 ? 16.766 0.714 -6.02 1 97.81 76 ALA A C 1
ATOM 591 O O . ALA A 1 76 ? 17.047 0.189 -7.098 1 97.81 76 ALA A O 1
ATOM 592 N N . ILE A 1 77 ? 17.531 1.585 -5.418 1 98.38 77 ILE A N 1
ATOM 593 C CA . ILE A 1 77 ? 18.75 2.094 -6.035 1 98.38 77 ILE A CA 1
ATOM 594 C C . ILE A 1 77 ? 19.828 1.004 -6.043 1 98.38 77 ILE A C 1
ATOM 596 O O . ILE A 1 77 ? 20.453 0.755 -7.07 1 98.38 77 ILE A O 1
ATOM 600 N N . GLU A 1 78 ? 19.953 0.371 -4.961 1 96.94 78 GLU A N 1
ATOM 601 C CA . GLU A 1 78 ? 21.031 -0.597 -4.812 1 96.94 78 GLU A CA 1
ATOM 602 C C . GLU A 1 78 ? 20.734 -1.886 -5.57 1 96.94 78 GLU A C 1
ATOM 604 O O . GLU A 1 78 ? 21.641 -2.594 -6 1 96.94 78 GLU A O 1
ATOM 609 N N . LYS A 1 79 ? 19.516 -2.164 -5.754 1 94.62 79 LYS A N 1
ATOM 610 C CA . LYS A 1 79 ? 19.141 -3.307 -6.582 1 94.62 79 LYS A CA 1
ATOM 611 C C . LYS A 1 79 ? 19.656 -3.152 -8.008 1 94.62 79 LYS A C 1
ATOM 613 O O . LYS A 1 79 ? 19.922 -4.145 -8.688 1 94.62 79 LYS A O 1
ATOM 618 N N . GLU A 1 80 ? 19.797 -1.952 -8.43 1 95.5 80 GLU A N 1
ATOM 619 C CA . GLU A 1 80 ? 20.281 -1.673 -9.781 1 95.5 80 GLU A CA 1
ATOM 620 C C . GLU A 1 80 ? 21.797 -1.571 -9.812 1 95.5 80 GLU A C 1
ATOM 622 O O . GLU A 1 80 ? 22.375 -1.239 -10.852 1 95.5 80 GLU A O 1
ATOM 627 N N . GLY A 1 81 ? 22.422 -1.771 -8.664 1 95.56 81 GLY A N 1
ATOM 628 C CA . GLY A 1 81 ? 23.875 -1.746 -8.594 1 95.56 81 GLY A CA 1
ATOM 629 C C . GLY A 1 81 ? 24.438 -0.355 -8.367 1 95.56 81 GLY A C 1
ATOM 630 O O . GLY A 1 81 ? 25.641 -0.136 -8.516 1 95.56 81 GLY A O 1
ATOM 631 N N . TYR A 1 82 ? 23.562 0.61 -8.039 1 98.12 82 TYR A N 1
ATOM 632 C CA . TYR A 1 82 ? 24 1.98 -7.797 1 98.12 82 TYR A CA 1
ATOM 633 C C . TYR A 1 82 ? 24.25 2.223 -6.312 1 98.12 82 TYR A C 1
ATOM 635 O O . TYR A 1 82 ? 24.016 1.336 -5.484 1 98.12 82 TYR A O 1
ATOM 643 N N . ARG A 1 83 ? 24.844 3.355 -6.035 1 98.06 83 ARG A N 1
ATOM 644 C CA . ARG A 1 83 ? 25.188 3.691 -4.66 1 98.06 83 ARG A CA 1
ATOM 645 C C . ARG A 1 83 ? 24.375 4.871 -4.156 1 98.06 83 ARG A C 1
ATOM 647 O O . ARG A 1 83 ? 23.984 5.746 -4.938 1 98.06 83 ARG A O 1
ATOM 654 N N . MET A 1 84 ? 24.141 4.883 -2.838 1 98.69 84 MET A N 1
ATOM 655 C CA . MET A 1 84 ? 23.453 6.012 -2.219 1 98.69 84 MET A CA 1
ATOM 656 C C . MET A 1 84 ? 24.109 6.395 -0.897 1 98.69 84 MET A C 1
ATOM 658 O O . MET A 1 84 ? 24.406 5.527 -0.071 1 98.69 84 MET A O 1
ATOM 662 N N . ILE A 1 85 ? 24.328 7.691 -0.767 1 98.56 85 ILE A N 1
ATOM 663 C CA . ILE A 1 85 ? 24.828 8.234 0.493 1 98.56 85 ILE A CA 1
ATOM 664 C C . ILE A 1 85 ? 23.703 8.984 1.208 1 98.56 85 ILE A C 1
ATOM 666 O O . ILE A 1 85 ? 22.969 9.758 0.588 1 98.56 85 ILE A O 1
ATOM 670 N N . THR A 1 86 ? 23.547 8.695 2.455 1 98.81 86 THR A N 1
ATOM 671 C CA . THR A 1 86 ? 22.516 9.344 3.262 1 98.81 86 THR A CA 1
ATOM 672 C C . THR A 1 86 ? 23.141 10.156 4.391 1 98.81 86 THR A C 1
ATOM 674 O O . THR A 1 86 ? 24.078 9.703 5.035 1 98.81 86 THR A O 1
ATOM 677 N N . LYS A 1 87 ? 22.672 11.383 4.586 1 98.5 87 LYS A N 1
ATOM 678 C CA . LYS A 1 87 ? 23.047 12.211 5.73 1 98.5 87 LYS A CA 1
ATOM 679 C C . LYS A 1 87 ? 21.797 12.688 6.48 1 98.5 87 LYS A C 1
ATOM 681 O O . LYS A 1 87 ? 20.75 12.914 5.875 1 98.5 87 LYS A O 1
ATOM 686 N N . ASP A 1 88 ? 21.891 12.852 7.805 1 98.5 88 ASP A N 1
ATOM 687 C CA . ASP A 1 88 ? 20.781 13.273 8.656 1 98.5 88 ASP A CA 1
ATOM 688 C C . ASP A 1 88 ? 20.938 14.734 9.078 1 98.5 88 ASP A C 1
ATOM 690 O O . ASP A 1 88 ? 21.781 15.047 9.93 1 98.5 88 ASP A O 1
ATOM 694 N N . PRO A 1 89 ? 20.109 15.562 8.602 1 98.56 89 PRO A N 1
ATOM 695 C CA . PRO A 1 89 ? 20.219 16.969 8.984 1 98.56 89 PRO A CA 1
ATOM 696 C C . PRO A 1 89 ? 19.641 17.266 10.367 1 98.56 89 PRO A C 1
ATOM 698 O O . PRO A 1 89 ? 19.844 18.344 10.906 1 98.56 89 PRO A O 1
ATOM 701 N N . ALA A 1 90 ? 18.891 16.297 10.93 1 96.31 90 ALA A N 1
ATOM 702 C CA . ALA A 1 90 ? 18.359 16.422 12.289 1 96.31 90 ALA A CA 1
ATOM 703 C C . ALA A 1 90 ? 17.5 17.672 12.445 1 96.31 90 ALA A C 1
ATOM 705 O O . ALA A 1 90 ? 17.672 18.438 13.398 1 96.31 90 ALA A O 1
ATOM 706 N N . THR A 1 91 ? 16.781 17.953 11.438 1 96.56 91 THR A N 1
ATOM 707 C CA . THR A 1 91 ? 15.805 19.047 11.414 1 96.56 91 THR A CA 1
ATOM 708 C C . THR A 1 91 ? 16.516 20.391 11.422 1 96.56 91 THR A C 1
ATOM 710 O O . THR A 1 91 ? 15.914 21.406 11.781 1 96.56 91 THR A O 1
ATOM 713 N N . ASP A 1 92 ? 17.75 20.438 11.055 1 98 92 ASP A N 1
ATOM 714 C CA . ASP A 1 92 ? 18.531 21.672 11.008 1 98 92 ASP A CA 1
ATOM 715 C C . ASP A 1 92 ? 18.812 22.094 9.57 1 98 92 ASP A C 1
ATOM 717 O O . ASP A 1 92 ? 19.609 21.453 8.875 1 98 92 ASP A O 1
ATOM 721 N N . PRO A 1 93 ? 18.234 23.234 9.156 1 98.5 93 PRO A N 1
ATOM 722 C CA . PRO A 1 93 ? 18.406 23.641 7.766 1 98.5 93 PRO A CA 1
ATOM 723 C C . PRO A 1 93 ? 19.859 23.969 7.426 1 98.5 93 PRO A C 1
ATOM 725 O O . PRO A 1 93 ? 20.312 23.734 6.297 1 98.5 93 PRO A O 1
ATOM 728 N N . ASP A 1 94 ? 20.625 24.469 8.383 1 98.75 94 ASP A N 1
ATOM 729 C CA . ASP A 1 94 ? 22.016 24.781 8.133 1 98.75 94 ASP A CA 1
ATOM 730 C C . ASP A 1 94 ? 22.844 23.5 7.973 1 98.75 94 ASP A C 1
ATOM 732 O O . ASP A 1 94 ? 23.719 23.422 7.102 1 98.75 94 ASP A O 1
ATOM 736 N N . LEU A 1 95 ? 22.531 22.578 8.844 1 98.81 95 LEU A N 1
ATOM 737 C CA . LEU A 1 95 ? 23.219 21.312 8.727 1 98.81 95 LEU A CA 1
ATOM 738 C C . LEU A 1 95 ? 22.875 20.625 7.402 1 98.81 95 LEU A C 1
ATOM 740 O O . LEU A 1 95 ? 23.75 20.031 6.762 1 98.81 95 LEU A O 1
ATOM 744 N N . GLN A 1 96 ? 21.641 20.688 6.934 1 98.88 96 GLN A N 1
ATOM 745 C CA . GLN A 1 96 ? 21.25 20.109 5.652 1 98.88 96 GLN A CA 1
ATOM 746 C C . GLN A 1 96 ? 22.047 20.719 4.508 1 98.88 96 GLN A C 1
ATOM 748 O O . GLN A 1 96 ? 22.531 20.016 3.623 1 98.88 96 GLN A O 1
ATOM 753 N N . ALA A 1 97 ? 22.172 22.031 4.59 1 98.94 97 ALA A N 1
ATOM 754 C CA . ALA A 1 97 ? 22.922 22.734 3.551 1 98.94 97 ALA A CA 1
ATOM 755 C C . ALA A 1 97 ? 24.375 22.266 3.506 1 98.94 97 ALA A C 1
ATOM 757 O O . ALA A 1 97 ? 24.906 22 2.43 1 98.94 97 ALA A O 1
ATOM 758 N N . ALA A 1 98 ? 25 22.156 4.66 1 98.88 98 ALA A N 1
ATOM 759 C CA . ALA A 1 98 ? 26.391 21.703 4.738 1 98.88 98 ALA A CA 1
ATOM 760 C C . ALA A 1 98 ? 26.531 20.281 4.203 1 98.88 98 ALA A C 1
ATOM 762 O O . ALA A 1 98 ? 27.484 19.969 3.477 1 98.88 98 ALA A O 1
ATOM 763 N N . GLN A 1 99 ? 25.641 19.453 4.539 1 98.94 99 GLN A N 1
ATOM 764 C CA . GLN A 1 99 ? 25.656 18.062 4.125 1 98.94 99 GLN A CA 1
ATOM 765 C C . GLN A 1 99 ? 25.469 17.922 2.615 1 98.94 99 GLN A C 1
ATOM 767 O O . GLN A 1 99 ? 26.094 17.078 1.974 1 98.94 99 GLN A O 1
ATOM 772 N N . ILE A 1 100 ? 24.578 18.719 2.078 1 98.94 100 ILE A N 1
ATOM 773 C CA . ILE A 1 100 ? 24.375 18.719 0.635 1 98.94 100 ILE A CA 1
ATOM 774 C C . ILE A 1 100 ? 25.656 19.125 -0.075 1 98.94 100 ILE A C 1
ATOM 776 O O . ILE A 1 100 ? 26.047 18.5 -1.066 1 98.94 100 ILE A O 1
ATOM 780 N N . GLN A 1 101 ? 26.344 20.109 0.475 1 98.88 101 GLN A N 1
ATOM 781 C CA . GLN A 1 101 ? 27.609 20.5 -0.113 1 98.88 101 GLN A CA 1
ATOM 782 C C . GLN A 1 101 ? 28.625 19.359 -0.05 1 98.88 101 GLN A C 1
ATOM 784 O O . GLN A 1 101 ? 29.375 19.141 -1.001 1 98.88 101 GLN A O 1
ATOM 789 N N . GLU A 1 102 ? 28.656 18.688 1.074 1 98.88 102 GLU A N 1
ATOM 790 C CA . GLU A 1 102 ? 29.531 17.516 1.195 1 98.88 102 GLU A CA 1
ATOM 791 C C . GLU A 1 102 ? 29.219 16.484 0.122 1 98.88 102 GLU A C 1
ATOM 793 O O . GLU A 1 102 ? 30.141 15.906 -0.477 1 98.88 102 GLU A O 1
ATOM 798 N N . MET A 1 103 ? 27.953 16.234 -0.155 1 98.88 103 MET A N 1
ATOM 799 C CA . MET A 1 103 ? 27.547 15.25 -1.154 1 98.88 103 MET A CA 1
ATOM 800 C C . MET A 1 103 ? 27.938 15.711 -2.557 1 98.88 103 MET A C 1
ATOM 802 O O . MET A 1 103 ? 28.328 14.898 -3.396 1 98.88 103 MET A O 1
ATOM 806 N N . ILE A 1 104 ? 27.766 17 -2.791 1 98.81 104 ILE A N 1
ATOM 807 C CA . ILE A 1 104 ? 28.219 17.562 -4.059 1 98.81 104 ILE A CA 1
ATOM 808 C C . ILE A 1 104 ? 29.719 17.297 -4.242 1 98.81 104 ILE A C 1
ATOM 810 O O . ILE A 1 104 ? 30.141 16.828 -5.301 1 98.81 104 ILE A O 1
ATOM 814 N N . ASP A 1 105 ? 30.516 17.516 -3.211 1 98.62 105 ASP A N 1
ATOM 815 C CA . ASP A 1 105 ? 31.969 17.344 -3.252 1 98.62 105 ASP A CA 1
ATOM 816 C C . ASP A 1 105 ? 32.312 15.867 -3.463 1 98.62 105 ASP A C 1
ATOM 818 O O . ASP A 1 105 ? 33.375 15.562 -4.051 1 98.62 105 ASP A O 1
ATOM 822 N N . GLU A 1 106 ? 31.484 15.031 -3.006 1 98.06 106 GLU A N 1
ATOM 823 C CA . GLU A 1 106 ? 31.703 13.594 -3.158 1 98.06 106 GLU A CA 1
ATOM 824 C C . GLU A 1 106 ? 31.312 13.125 -4.562 1 98.06 106 GLU A C 1
ATOM 826 O O . GLU A 1 106 ? 31.547 11.969 -4.914 1 98.06 106 GLU A O 1
ATOM 831 N N . GLY A 1 107 ? 30.672 13.953 -5.34 1 98.19 107 GLY A N 1
ATOM 832 C CA . GLY A 1 107 ? 30.453 13.68 -6.75 1 98.19 107 GLY A CA 1
ATOM 833 C C . GLY A 1 107 ? 29.172 12.922 -7.023 1 98.19 107 GLY A C 1
ATOM 834 O O . GLY A 1 107 ? 29.125 12.07 -7.914 1 98.19 107 GLY A O 1
ATOM 835 N N . ILE A 1 108 ? 28.125 13.203 -6.277 1 98.75 108 ILE A N 1
ATOM 836 C CA . ILE A 1 108 ? 26.844 12.539 -6.547 1 98.75 108 ILE A CA 1
ATOM 837 C C . ILE A 1 108 ? 26.281 13.023 -7.883 1 98.75 108 ILE A C 1
ATOM 839 O O . ILE A 1 108 ? 26.531 14.164 -8.289 1 98.75 108 ILE A O 1
ATOM 843 N N . ASP A 1 109 ? 25.516 12.086 -8.508 1 98.88 109 ASP A N 1
ATOM 844 C CA . ASP A 1 109 ? 24.891 12.383 -9.789 1 98.88 109 ASP A CA 1
ATOM 845 C C . ASP A 1 109 ? 23.484 12.961 -9.594 1 98.88 109 ASP A C 1
ATOM 847 O O . ASP A 1 109 ? 23.016 13.75 -10.422 1 98.88 109 ASP A O 1
ATOM 851 N N . ALA A 1 110 ? 22.828 12.562 -8.586 1 98.94 110 ALA A N 1
ATOM 852 C CA . ALA A 1 110 ? 21.469 12.984 -8.258 1 98.94 110 ALA A CA 1
ATOM 853 C C . ALA A 1 110 ? 21.234 12.945 -6.75 1 98.94 110 ALA A C 1
ATOM 855 O O . ALA A 1 110 ? 21.969 12.281 -6.016 1 98.94 110 ALA A O 1
ATOM 856 N N . ILE A 1 111 ? 20.188 13.695 -6.324 1 99 111 ILE A N 1
ATOM 857 C CA . ILE A 1 111 ? 19.844 13.719 -4.906 1 99 111 ILE A CA 1
ATOM 858 C C . ILE A 1 111 ? 18.328 13.586 -4.73 1 99 111 ILE A C 1
ATOM 860 O O . ILE A 1 111 ? 17.562 14.172 -5.492 1 99 111 ILE A O 1
ATOM 864 N N . PHE A 1 112 ? 17.938 12.711 -3.834 1 99 112 PHE A N 1
ATOM 865 C CA . PHE A 1 112 ? 16.594 12.719 -3.281 1 99 112 PHE A CA 1
ATOM 866 C C . PHE A 1 112 ? 16.484 13.688 -2.111 1 99 112 PHE A C 1
ATOM 868 O O . PHE A 1 112 ? 17.141 13.492 -1.079 1 99 112 PHE A O 1
ATOM 875 N N . LEU A 1 113 ? 15.641 14.703 -2.264 1 99 113 LEU A N 1
ATOM 876 C CA . LEU A 1 113 ? 15.727 15.82 -1.33 1 99 113 LEU A CA 1
ATOM 877 C C . LEU A 1 113 ? 14.352 16.172 -0.779 1 99 113 LEU A C 1
ATOM 879 O O . LEU A 1 113 ? 13.43 16.469 -1.543 1 99 113 LEU A O 1
ATOM 883 N N . CYS A 1 114 ? 14.203 16.062 0.5 1 98.94 114 CYS A N 1
ATOM 884 C CA . CYS A 1 114 ? 13.125 16.688 1.267 1 98.94 114 CYS A CA 1
ATOM 885 C C . CYS A 1 114 ? 13.656 17.812 2.143 1 98.94 114 CYS A C 1
ATOM 887 O O . CYS A 1 114 ? 14.461 17.578 3.047 1 98.94 114 CYS A O 1
ATOM 889 N N . PRO A 1 115 ? 13.195 19.016 1.909 1 98.94 115 PRO A N 1
ATOM 890 C CA . PRO A 1 115 ? 13.812 20.141 2.623 1 98.94 115 PRO A CA 1
ATOM 891 C C . PRO A 1 115 ? 13.375 20.219 4.082 1 98.94 115 PRO A C 1
ATOM 893 O O . PRO A 1 115 ? 12.195 20.031 4.391 1 98.94 115 PRO A O 1
ATOM 896 N N . VAL A 1 116 ? 14.32 20.516 4.969 1 98.44 116 VAL A N 1
ATOM 897 C CA . VAL A 1 116 ? 13.984 20.859 6.348 1 98.44 116 VAL A CA 1
ATOM 898 C C . VAL A 1 116 ? 13.133 22.125 6.379 1 98.44 116 VAL A C 1
ATOM 900 O O . VAL A 1 116 ? 12.156 22.203 7.125 1 98.44 116 VAL A O 1
ATOM 903 N N . ASP A 1 117 ? 13.523 23.031 5.582 1 98.75 117 ASP A N 1
ATOM 904 C CA . ASP A 1 117 ? 12.844 24.312 5.367 1 98.75 117 ASP A CA 1
ATOM 905 C C . ASP A 1 117 ? 12.719 24.625 3.875 1 98.75 117 ASP A C 1
ATOM 907 O O . ASP A 1 117 ? 13.727 24.797 3.186 1 98.75 117 ASP A O 1
ATOM 911 N N . TRP A 1 118 ? 11.469 24.812 3.449 1 98.69 118 TRP A N 1
ATOM 912 C CA . TRP A 1 118 ? 11.219 24.812 2.012 1 98.69 118 TRP A CA 1
ATOM 913 C C . TRP A 1 118 ? 11.75 26.094 1.371 1 98.69 118 TRP A C 1
ATOM 915 O O . TRP A 1 118 ? 11.953 26.141 0.156 1 98.69 118 TRP A O 1
ATOM 925 N N . GLU A 1 119 ? 12.016 27.109 2.119 1 98.56 119 GLU A N 1
ATOM 926 C CA . GLU A 1 119 ? 12.578 28.359 1.604 1 98.56 119 GLU A CA 1
ATOM 927 C C . GLU A 1 119 ? 14.094 28.391 1.804 1 98.56 119 GLU A C 1
ATOM 929 O O . GLU A 1 119 ? 14.844 28.719 0.875 1 98.56 119 GLU A O 1
ATOM 934 N N . ALA A 1 120 ? 14.547 27.969 2.992 1 98.69 120 ALA A N 1
ATOM 935 C CA . ALA A 1 120 ? 15.953 28.094 3.365 1 98.69 120 ALA A CA 1
ATOM 936 C C . ALA A 1 120 ? 16.828 27.172 2.52 1 98.69 120 ALA A C 1
ATOM 938 O O . ALA A 1 120 ? 18.047 27.344 2.447 1 98.69 120 ALA A O 1
ATOM 939 N N . ILE A 1 121 ? 16.219 26.25 1.814 1 98.88 121 ILE A N 1
ATOM 940 C CA . ILE A 1 121 ? 16.938 25.25 1.052 1 98.88 121 ILE A CA 1
ATOM 941 C C . ILE A 1 121 ? 17.438 25.844 -0.265 1 98.88 121 ILE A C 1
ATOM 943 O O . ILE A 1 121 ? 18.25 25.234 -0.964 1 98.88 121 ILE A O 1
ATOM 947 N N . THR A 1 122 ? 17.016 27.016 -0.668 1 98.88 122 THR A N 1
ATOM 948 C CA . THR A 1 122 ? 17.156 27.562 -2.01 1 98.88 122 THR A CA 1
ATOM 949 C C . THR A 1 122 ? 18.625 27.672 -2.395 1 98.88 122 THR A C 1
ATOM 951 O O . THR A 1 122 ? 19.016 27.281 -3.496 1 98.88 122 THR A O 1
ATOM 954 N N . PRO A 1 123 ? 19.531 28.141 -1.495 1 98.88 123 PRO A N 1
ATOM 955 C CA . PRO A 1 123 ? 20.953 28.188 -1.894 1 98.88 123 PRO A CA 1
ATOM 956 C C . PRO A 1 123 ? 21.516 26.812 -2.225 1 98.88 123 PRO A C 1
ATOM 958 O O . PRO A 1 123 ? 22.344 26.688 -3.125 1 98.88 123 PRO A O 1
ATOM 961 N N . SER A 1 124 ? 21.078 25.797 -1.487 1 98.94 124 SER A N 1
ATOM 962 C CA . SER A 1 124 ? 21.531 24.438 -1.754 1 98.94 124 SER A CA 1
ATOM 963 C C . SER A 1 124 ? 21.031 23.938 -3.102 1 98.94 124 SER A C 1
ATOM 965 O O . SER A 1 124 ? 21.734 23.219 -3.809 1 98.94 124 SER A O 1
ATOM 967 N N . LEU A 1 125 ? 19.781 24.312 -3.48 1 98.94 125 LEU A N 1
ATOM 968 C CA . LEU A 1 125 ? 19.25 23.969 -4.793 1 98.94 125 LEU A CA 1
ATOM 969 C C . LEU A 1 125 ? 20.125 24.547 -5.902 1 98.94 125 LEU A C 1
ATOM 971 O O . LEU A 1 125 ? 20.438 23.844 -6.871 1 98.94 125 LEU A O 1
ATOM 975 N N . LYS A 1 126 ? 20.484 25.766 -5.77 1 98.81 126 LYS A N 1
ATOM 976 C CA . LYS A 1 126 ? 21.344 26.422 -6.746 1 98.81 126 LYS A CA 1
ATOM 977 C C . LYS A 1 126 ? 22.703 25.734 -6.848 1 98.81 126 LYS A C 1
ATOM 979 O O . LYS A 1 126 ? 23.203 25.5 -7.949 1 98.81 126 LYS A O 1
ATOM 984 N N . ALA A 1 127 ? 23.25 25.406 -5.676 1 98.88 127 ALA A N 1
ATOM 985 C CA . ALA A 1 127 ? 24.547 24.734 -5.656 1 98.88 127 ALA A CA 1
ATOM 986 C C . ALA A 1 127 ? 24.469 23.391 -6.379 1 98.88 127 ALA A C 1
ATOM 988 O O . ALA A 1 127 ? 25.391 23.031 -7.117 1 98.88 127 ALA A O 1
ATOM 989 N N . LEU A 1 128 ? 23.406 22.656 -6.16 1 98.94 128 LEU A N 1
ATOM 990 C CA . LEU A 1 128 ? 23.188 21.375 -6.828 1 98.94 128 LEU A CA 1
ATOM 991 C C . LEU A 1 128 ? 23.094 21.547 -8.336 1 98.94 128 LEU A C 1
ATOM 993 O O . LEU A 1 128 ? 23.719 20.812 -9.094 1 98.94 128 LEU A O 1
ATOM 997 N N . LYS A 1 129 ? 22.359 22.531 -8.773 1 98.75 129 LYS A N 1
ATOM 998 C CA . LYS A 1 129 ? 22.234 22.812 -10.195 1 98.75 129 LYS A CA 1
ATOM 999 C C . LYS A 1 129 ? 23.578 23.203 -10.805 1 98.75 129 LYS A C 1
ATOM 1001 O O . LYS A 1 129 ? 23.922 22.734 -11.891 1 98.75 129 LYS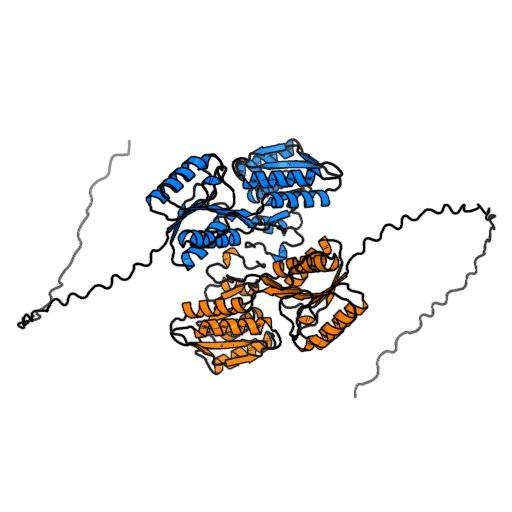 A O 1
ATOM 1006 N N . ASP A 1 130 ? 24.297 24.016 -10.133 1 98.56 130 ASP A N 1
ATOM 1007 C CA . ASP A 1 130 ? 25.594 24.453 -10.609 1 98.56 130 ASP A CA 1
ATOM 1008 C C . ASP A 1 130 ? 26.562 23.281 -10.758 1 98.56 130 ASP A C 1
ATOM 1010 O O . ASP A 1 130 ? 27.438 23.281 -11.625 1 98.56 130 ASP A O 1
ATOM 1014 N N . ALA A 1 131 ? 26.391 22.328 -9.922 1 98.75 131 ALA A N 1
ATOM 1015 C CA . ALA A 1 131 ? 27.25 21.141 -9.945 1 98.75 131 ALA A CA 1
ATOM 1016 C C . ALA A 1 131 ? 26.703 20.094 -10.922 1 98.75 131 ALA A C 1
ATOM 1018 O O . ALA A 1 131 ? 27.234 18.984 -11.016 1 98.75 131 ALA A O 1
ATOM 1019 N N . ASP A 1 132 ? 25.578 20.359 -11.578 1 98.56 132 ASP A N 1
ATOM 1020 C CA . ASP A 1 132 ? 24.922 19.484 -12.547 1 98.56 132 ASP A CA 1
ATOM 1021 C C . ASP A 1 132 ? 24.391 18.219 -11.875 1 98.56 132 ASP A C 1
ATOM 1023 O O . ASP A 1 132 ? 24.453 17.125 -12.445 1 98.56 132 ASP A O 1
ATOM 1027 N N . VAL A 1 133 ? 24.016 18.344 -10.609 1 98.88 133 VAL A N 1
ATOM 1028 C CA . VAL A 1 133 ? 23.375 17.25 -9.875 1 98.88 133 VAL A CA 1
ATOM 1029 C C . VAL A 1 133 ? 21.859 17.328 -10.086 1 98.88 133 VAL A C 1
ATOM 1031 O O . VAL A 1 133 ? 21.25 18.375 -9.914 1 98.88 133 VAL A O 1
ATOM 1034 N N . LYS A 1 134 ? 21.234 16.203 -10.5 1 98.94 134 LYS A N 1
ATOM 1035 C CA . LYS A 1 134 ? 19.781 16.156 -10.68 1 98.94 134 LYS A CA 1
ATOM 1036 C C . LYS A 1 134 ? 19.062 16.141 -9.336 1 98.94 134 LYS A C 1
ATOM 1038 O O . LYS A 1 134 ? 19.484 15.477 -8.398 1 98.94 134 LYS A O 1
ATOM 1043 N N . ILE A 1 135 ? 18.016 16.922 -9.266 1 99 135 ILE A N 1
ATOM 1044 C CA . ILE A 1 135 ? 17.297 17.078 -8 1 99 135 ILE A CA 1
ATOM 1045 C C . ILE A 1 135 ? 15.938 16.391 -8.078 1 99 135 ILE A C 1
ATOM 1047 O O . ILE A 1 135 ? 15.062 16.828 -8.82 1 99 135 ILE A O 1
ATOM 1051 N N . ILE A 1 136 ? 15.773 15.359 -7.395 1 99 136 ILE A N 1
ATOM 1052 C CA . ILE A 1 136 ? 14.484 14.711 -7.18 1 99 136 ILE A CA 1
ATOM 1053 C C . ILE A 1 136 ? 13.914 15.125 -5.824 1 99 136 ILE A C 1
ATOM 1055 O O . ILE A 1 136 ? 14.328 14.602 -4.785 1 99 136 ILE A O 1
ATOM 1059 N N . ASN A 1 137 ? 13 16.047 -5.852 1 98.94 137 ASN A N 1
ATOM 1060 C CA . ASN A 1 137 ? 12.305 16.5 -4.645 1 98.94 137 ASN A CA 1
ATOM 1061 C C . ASN A 1 137 ? 11.258 15.477 -4.195 1 98.94 137 ASN A C 1
ATOM 1063 O O . ASN A 1 137 ? 10.398 15.078 -4.984 1 98.94 137 ASN A O 1
ATOM 1067 N N . VAL A 1 138 ? 11.359 15.07 -2.934 1 98.94 138 VAL A N 1
ATOM 1068 C CA . VAL A 1 138 ? 10.422 14.055 -2.457 1 98.94 138 VAL A CA 1
ATOM 1069 C C . VAL A 1 138 ? 9.672 14.578 -1.235 1 98.94 138 VAL A C 1
ATOM 1071 O O . VAL A 1 138 ? 10.188 15.406 -0.487 1 98.94 138 VAL A O 1
ATOM 1074 N N . ASP A 1 139 ? 8.445 14.102 -1.01 1 98.69 139 ASP A N 1
ATOM 1075 C CA . ASP A 1 139 ? 7.602 14.273 0.168 1 98.69 139 ASP A CA 1
ATOM 1076 C C . ASP A 1 139 ? 7.113 15.719 0.288 1 98.69 139 ASP A C 1
ATOM 1078 O O . ASP A 1 139 ? 5.996 16.031 -0.126 1 98.69 139 ASP A O 1
ATOM 1082 N N . ALA A 1 140 ? 7.977 16.688 0.704 1 98.69 140 ALA A N 1
ATOM 1083 C CA . ALA A 1 140 ? 7.602 18.094 0.811 1 98.69 140 ALA A CA 1
ATOM 1084 C C . ALA A 1 140 ? 8.258 18.922 -0.291 1 98.69 140 ALA A C 1
ATOM 1086 O O . ALA A 1 140 ? 9.469 18.828 -0.507 1 98.69 140 ALA A O 1
ATOM 1087 N N . GLN A 1 141 ? 7.492 19.703 -0.95 1 98.56 141 GLN A N 1
ATOM 1088 C CA . GLN A 1 141 ? 8.008 20.531 -2.031 1 98.56 141 GLN A CA 1
ATOM 1089 C C . GLN A 1 141 ? 8.922 21.641 -1.492 1 98.56 141 GLN A C 1
ATOM 1091 O O . GLN A 1 141 ? 8.688 22.156 -0.4 1 98.56 141 GLN A O 1
ATOM 1096 N N . VAL A 1 142 ? 9.836 21.969 -2.27 1 98.88 142 VAL A N 1
ATOM 1097 C CA . VAL A 1 142 ? 10.602 23.203 -2.068 1 98.88 142 VAL A CA 1
ATOM 1098 C C . VAL A 1 142 ? 9.797 24.391 -2.582 1 98.88 142 VAL A C 1
ATOM 1100 O O . VAL A 1 142 ? 8.828 24.234 -3.324 1 98.88 142 VAL A O 1
ATOM 1103 N N . LYS A 1 143 ? 10.234 25.5 -2.174 1 98.62 143 LYS A N 1
ATOM 1104 C CA . LYS A 1 143 ? 9.516 26.688 -2.619 1 98.62 143 LYS A CA 1
ATOM 1105 C C . LYS A 1 143 ? 9.828 27 -4.078 1 98.62 143 LYS A C 1
ATOM 1107 O O . LYS A 1 143 ? 8.922 27.281 -4.867 1 98.62 143 LYS A O 1
ATOM 1112 N N . GLU A 1 144 ? 11.117 26.938 -4.465 1 98.5 144 GLU A N 1
ATOM 1113 C CA . GLU A 1 144 ? 11.555 27.25 -5.82 1 98.5 144 GLU A CA 1
ATOM 1114 C C . GLU A 1 144 ? 11.578 26 -6.699 1 98.5 144 GLU A C 1
ATOM 1116 O O . GLU A 1 144 ? 12.648 25.469 -6.996 1 98.5 144 GLU A O 1
ATOM 1121 N N . MET A 1 145 ? 10.477 25.656 -7.25 1 98.44 145 MET A N 1
ATOM 1122 C CA . MET A 1 145 ? 10.289 24.391 -7.961 1 98.44 145 MET A CA 1
ATOM 1123 C C . MET A 1 145 ? 11 24.406 -9.305 1 98.44 145 MET A C 1
ATOM 1125 O O . MET A 1 145 ? 11.188 23.359 -9.93 1 98.44 145 MET A O 1
ATOM 1129 N N . GLU A 1 146 ? 11.453 25.516 -9.773 1 97.75 146 GLU A N 1
ATOM 1130 C CA . GLU A 1 146 ? 12.156 25.609 -11.055 1 97.75 146 GLU A CA 1
ATOM 1131 C C . GLU A 1 146 ? 13.516 24.922 -10.984 1 97.75 146 GLU A C 1
ATOM 1133 O O . GLU A 1 146 ? 14.086 24.562 -12.016 1 97.75 146 GLU A O 1
ATOM 1138 N N . TYR A 1 147 ? 14.039 24.75 -9.742 1 98.44 147 TYR A N 1
ATOM 1139 C CA . TYR A 1 147 ? 15.344 24.125 -9.586 1 98.44 147 TYR A CA 1
ATOM 1140 C C . TYR A 1 147 ? 15.227 22.609 -9.602 1 98.44 147 TYR A C 1
ATOM 1142 O O . TYR A 1 147 ? 16.234 21.906 -9.742 1 98.44 147 TYR A O 1
ATOM 1150 N N . VAL A 1 148 ? 14.047 22.062 -9.406 1 98.56 148 VAL A N 1
ATOM 1151 C CA . VAL A 1 148 ? 13.914 20.609 -9.227 1 98.56 148 VAL A CA 1
ATOM 1152 C C . VAL A 1 148 ? 13.641 19.953 -10.578 1 98.56 148 VAL A C 1
ATOM 1154 O O . VAL A 1 148 ? 12.945 20.516 -11.422 1 98.56 148 VAL A O 1
ATOM 1157 N N . ASP A 1 149 ? 14.18 18.812 -10.773 1 98.81 149 ASP A N 1
ATOM 1158 C CA . ASP A 1 149 ? 13.961 18.062 -12 1 98.81 149 ASP A CA 1
ATOM 1159 C C . ASP A 1 149 ? 12.641 17.297 -11.953 1 98.81 149 ASP A C 1
ATOM 1161 O O . ASP A 1 149 ? 11.945 17.172 -12.961 1 98.81 149 ASP A O 1
ATOM 1165 N N . ALA A 1 150 ? 12.336 16.781 -10.82 1 98.88 150 ALA A N 1
ATOM 1166 C CA . ALA A 1 150 ? 11.086 16.078 -10.602 1 98.88 150 ALA A CA 1
ATOM 1167 C C . ALA A 1 150 ? 10.648 16.141 -9.141 1 98.88 150 ALA A C 1
ATOM 1169 O O . ALA A 1 150 ? 11.484 16.328 -8.25 1 98.88 150 ALA A O 1
ATOM 1170 N N . TYR A 1 151 ? 9.383 16.016 -8.945 1 98.94 151 TYR A N 1
ATOM 1171 C CA . TYR A 1 151 ? 8.789 15.945 -7.609 1 98.94 151 TYR A CA 1
ATOM 1172 C C . TYR A 1 151 ? 7.934 14.695 -7.461 1 98.94 151 TYR A C 1
ATOM 1174 O O . TYR A 1 151 ? 7.148 14.367 -8.359 1 98.94 151 TYR A O 1
ATOM 1182 N N . ILE A 1 152 ? 8.094 13.969 -6.395 1 98.94 152 ILE A N 1
ATOM 1183 C CA . ILE A 1 152 ? 7.242 12.852 -5.996 1 98.94 152 ILE A CA 1
ATOM 1184 C C . ILE A 1 152 ? 6.781 13.039 -4.551 1 98.94 152 ILE A C 1
ATOM 1186 O O . ILE A 1 152 ? 7.602 13.141 -3.637 1 98.94 152 ILE A O 1
ATOM 1190 N N . GLY A 1 153 ? 5.551 13.141 -4.285 1 98.75 153 GLY A N 1
ATOM 1191 C CA . GLY A 1 153 ? 4.984 13.273 -2.953 1 98.75 153 GLY A CA 1
ATOM 1192 C C . GLY A 1 153 ? 3.52 12.883 -2.885 1 98.75 153 GLY A C 1
ATOM 1193 O O . GLY A 1 153 ? 2.918 12.531 -3.902 1 98.75 153 GLY A O 1
ATOM 1194 N N . SER A 1 154 ? 2.998 12.922 -1.741 1 98.81 154 SER A N 1
ATOM 1195 C CA . SER A 1 154 ? 1.585 12.617 -1.532 1 98.81 154 SER A CA 1
ATOM 1196 C C . SER A 1 154 ? 0.704 13.805 -1.913 1 98.81 154 SER A C 1
ATOM 1198 O O . SER A 1 154 ? 1.167 14.945 -1.935 1 98.81 154 SER A O 1
ATOM 1200 N N . ASP A 1 155 ? -0.526 13.539 -2.246 1 98.75 155 ASP A N 1
ATOM 1201 C CA . ASP A 1 155 ? -1.517 14.602 -2.35 1 98.75 155 ASP A CA 1
ATOM 1202 C C . ASP A 1 155 ? -1.874 15.156 -0.974 1 98.75 155 ASP A C 1
ATOM 1204 O O . ASP A 1 155 ? -2.904 14.797 -0.401 1 98.75 155 ASP A O 1
ATOM 1208 N N . ASN A 1 156 ? -1.088 16.047 -0.563 1 98.88 156 ASN A N 1
ATOM 1209 C CA . ASN A 1 156 ? -1.173 16.531 0.812 1 98.88 156 ASN A CA 1
ATOM 1210 C C . ASN A 1 156 ? -2.436 17.359 1.04 1 98.88 156 ASN A C 1
ATOM 1212 O O . ASN A 1 156 ? -3.008 17.344 2.131 1 98.88 156 ASN A O 1
ATOM 1216 N N . GLN A 1 157 ? -2.816 18.125 0.076 1 98.81 157 GLN A N 1
ATOM 1217 C CA . GLN A 1 157 ? -4.078 18.828 0.235 1 98.81 157 GLN A CA 1
ATOM 1218 C C . GLN A 1 157 ? -5.23 17.859 0.487 1 98.81 157 GLN A C 1
ATOM 1220 O O . GLN A 1 157 ? -6.047 18.078 1.386 1 98.81 157 GLN A O 1
ATOM 1225 N N . ASN A 1 158 ? -5.277 16.797 -0.259 1 98.81 158 ASN A N 1
ATOM 1226 C CA . ASN A 1 158 ? -6.324 15.805 -0.053 1 98.81 158 ASN A CA 1
ATOM 1227 C C . ASN A 1 158 ? -6.168 15.094 1.29 1 98.81 158 ASN A C 1
ATOM 1229 O O . ASN A 1 158 ? -7.16 14.719 1.915 1 98.81 158 ASN A O 1
ATOM 1233 N N . ALA A 1 159 ? -4.957 14.914 1.712 1 98.94 159 ALA A N 1
ATOM 1234 C CA . ALA A 1 159 ? -4.727 14.305 3.018 1 98.94 159 ALA A CA 1
ATOM 1235 C C . ALA A 1 159 ? -5.426 15.086 4.125 1 98.94 159 ALA A C 1
ATOM 1237 O O . ALA A 1 159 ? -6.09 14.5 4.984 1 98.94 159 ALA A O 1
ATOM 1238 N N . GLY A 1 160 ? -5.254 16.391 4.035 1 98.94 160 GLY A N 1
ATOM 1239 C CA . GLY A 1 160 ? -5.969 17.219 4.988 1 98.94 160 GLY A CA 1
ATOM 1240 C C . GLY A 1 160 ? -7.473 17.203 4.785 1 98.94 160 GLY A C 1
ATOM 1241 O O . GLY A 1 160 ? -8.234 17.141 5.754 1 98.94 160 GLY A O 1
ATOM 1242 N N . TYR A 1 161 ? -7.859 17.25 3.551 1 98.88 161 TYR A N 1
ATOM 1243 C CA . TYR A 1 161 ? -9.273 17.344 3.195 1 98.88 161 TYR A CA 1
ATOM 1244 C C . TYR A 1 161 ? -10.047 16.141 3.734 1 98.88 161 TYR A C 1
ATOM 1246 O O . TYR A 1 161 ? -11.117 16.312 4.324 1 98.88 161 TYR A O 1
ATOM 1254 N N . ILE A 1 162 ? -9.508 14.938 3.623 1 98.69 162 ILE A N 1
ATOM 1255 C CA . ILE A 1 162 ? -10.242 13.742 4.027 1 98.69 162 ILE A CA 1
ATOM 1256 C C . ILE A 1 162 ? -10.328 13.688 5.551 1 98.69 162 ILE A C 1
ATOM 1258 O O . ILE A 1 162 ? -11.289 13.133 6.102 1 98.69 162 ILE A O 1
ATOM 1262 N N . CYS A 1 163 ? -9.367 14.25 6.266 1 98.88 163 CYS A N 1
ATOM 1263 C CA . CYS A 1 163 ? -9.484 14.391 7.711 1 98.88 163 CYS A CA 1
ATOM 1264 C C . CYS A 1 163 ? -10.641 15.305 8.086 1 98.88 163 CYS A C 1
ATOM 1266 O O . CYS A 1 163 ? -11.422 14.992 8.977 1 98.88 163 CYS A O 1
ATOM 1268 N N . GLY A 1 164 ? -10.758 16.438 7.367 1 98.88 164 GLY A N 1
ATOM 1269 C CA . GLY A 1 164 ? -11.859 17.344 7.613 1 98.88 164 GLY A CA 1
ATOM 1270 C C . GLY A 1 164 ? -13.219 16.734 7.312 1 98.88 164 GLY A C 1
ATOM 1271 O O . GLY A 1 164 ? -14.172 16.938 8.07 1 98.88 164 GLY A O 1
ATOM 1272 N N . GLU A 1 165 ? -13.281 16 6.27 1 98.31 165 GLU A N 1
ATOM 1273 C CA . GLU A 1 165 ? -14.523 15.328 5.926 1 98.31 165 GLU A CA 1
ATOM 1274 C C . GLU A 1 165 ? -14.945 14.352 7.023 1 98.31 165 GLU A C 1
ATOM 1276 O O . GLU A 1 165 ? -16.109 14.289 7.398 1 98.31 165 GLU A O 1
ATOM 1281 N N . ASP A 1 166 ? -14.008 13.625 7.523 1 98.31 166 ASP A N 1
ATOM 1282 C CA . ASP A 1 166 ? -14.281 12.68 8.609 1 98.31 166 ASP A CA 1
ATOM 1283 C C . ASP A 1 166 ? -14.773 13.406 9.852 1 98.31 166 ASP A C 1
ATOM 1285 O O . ASP A 1 166 ? -15.719 12.953 10.508 1 98.31 166 ASP A O 1
ATOM 1289 N N . LEU A 1 167 ? -14.18 14.523 10.102 1 98.69 167 LEU A N 1
ATOM 1290 C CA . LEU A 1 167 ? -14.586 15.32 11.258 1 98.69 167 LEU A CA 1
ATOM 1291 C C . LEU A 1 167 ? -16.031 15.789 11.117 1 98.69 167 LEU A C 1
ATOM 1293 O O . LEU A 1 167 ? -16.812 15.719 12.062 1 98.69 167 LEU A O 1
ATOM 1297 N N . ILE A 1 168 ? -16.391 16.297 9.953 1 98.31 168 ILE A N 1
ATOM 1298 C CA . ILE A 1 168 ? -17.75 16.781 9.719 1 98.31 168 ILE A CA 1
ATOM 1299 C C . ILE A 1 168 ? -18.75 15.641 9.969 1 98.31 168 ILE A C 1
ATOM 1301 O O . ILE A 1 168 ? -19.797 15.859 10.562 1 98.31 168 ILE A O 1
ATOM 1305 N N . GLU A 1 169 ? -18.406 14.477 9.523 1 96.38 169 GLU A N 1
ATOM 1306 C CA . GLU A 1 169 ? -19.281 13.32 9.695 1 96.38 169 GLU A CA 1
ATOM 1307 C C . GLU A 1 169 ? -19.438 12.953 11.172 1 96.38 169 GLU A C 1
ATOM 1309 O O . GLU A 1 169 ? -20.531 12.648 11.633 1 96.38 169 GLU A O 1
ATOM 1314 N N . LYS A 1 170 ? -18.359 13.047 11.914 1 97.19 170 LYS A N 1
ATOM 1315 C CA . LYS A 1 170 ? -18.344 12.57 13.297 1 97.19 170 LYS A CA 1
ATOM 1316 C C . LYS A 1 170 ? -18.844 13.648 14.25 1 97.19 170 LYS A C 1
ATOM 1318 O O . LYS A 1 170 ? -19.25 13.352 15.383 1 97.19 170 LYS A O 1
ATOM 1323 N N . ALA A 1 171 ? -18.75 14.828 13.844 1 97.81 171 ALA A N 1
ATOM 1324 C CA . ALA A 1 171 ? -19.203 15.961 14.641 1 97.81 171 ALA A CA 1
ATOM 1325 C C . ALA A 1 171 ? -20.141 16.859 13.828 1 97.81 171 ALA A C 1
ATOM 1327 O O . ALA A 1 171 ? -19.812 18.031 13.57 1 97.81 171 ALA A O 1
ATOM 1328 N N . PRO A 1 172 ? -21.312 16.359 13.547 1 96.12 172 PRO A N 1
ATOM 1329 C CA . PRO A 1 172 ? -22.219 17.109 12.672 1 96.12 172 PRO A CA 1
ATOM 1330 C C . PRO A 1 172 ? -22.656 18.438 13.266 1 96.12 172 PRO A C 1
ATOM 1332 O O . PRO A 1 172 ? -23.141 19.312 12.547 1 96.12 172 PRO A O 1
ATOM 1335 N N . ASP A 1 173 ? -22.516 18.594 14.602 1 96.75 173 ASP A N 1
ATOM 1336 C CA . AS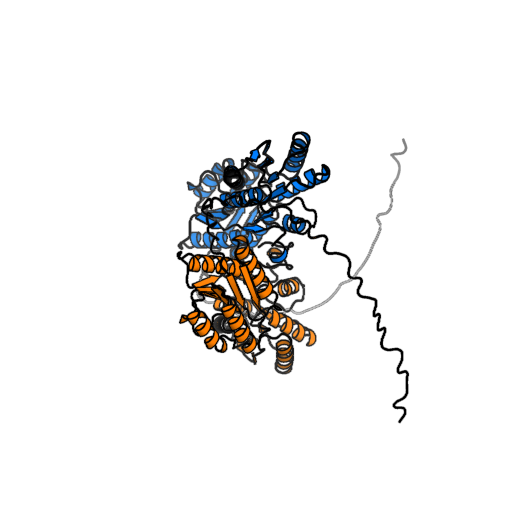P A 1 173 ? -22.938 19.812 15.266 1 96.75 173 ASP A CA 1
ATOM 1337 C C . ASP A 1 173 ? -21.797 20.844 15.312 1 96.75 173 ASP A C 1
ATOM 1339 O O . ASP A 1 173 ? -21.953 21.922 15.883 1 96.75 173 ASP A O 1
ATOM 1343 N N . GLY A 1 174 ? -20.688 20.562 14.68 1 97.56 174 GLY A N 1
ATOM 1344 C CA . GLY A 1 174 ? -19.547 21.469 14.688 1 97.56 174 GLY A CA 1
ATOM 1345 C C . GLY A 1 174 ? -18.766 21.438 15.984 1 97.56 174 GLY A C 1
ATOM 1346 O O . GLY A 1 174 ? -18.75 20.422 16.672 1 97.56 174 GLY A O 1
ATOM 1347 N N . GLY A 1 175 ? -17.922 22.469 16.203 1 98.06 175 GLY A N 1
ATOM 1348 C CA . GLY A 1 175 ? -17.156 22.547 17.438 1 98.06 175 GLY A CA 1
ATOM 1349 C C . GLY A 1 175 ? -15.859 23.328 17.281 1 98.06 175 GLY A C 1
ATOM 1350 O O . GLY A 1 175 ? -15.656 24.016 16.281 1 98.06 175 GLY A O 1
ATOM 1351 N N . LYS A 1 176 ? -15.102 23.344 18.344 1 98.62 176 LYS A N 1
ATOM 1352 C CA . LYS A 1 176 ? -13.82 24.047 18.375 1 98.62 176 LYS A CA 1
ATOM 1353 C C . LYS A 1 176 ? -12.688 23.141 17.891 1 98.62 176 LYS A C 1
ATOM 1355 O O . LYS A 1 176 ? -12.633 21.969 18.25 1 98.62 176 LYS A O 1
ATOM 1360 N N . VAL A 1 177 ? -11.836 23.75 17.047 1 98.81 177 VAL A N 1
ATOM 1361 C CA . VAL A 1 177 ? -10.734 23 16.469 1 98.81 177 VAL A CA 1
ATOM 1362 C C . VAL A 1 177 ? -9.414 23.688 16.781 1 98.81 177 VAL A C 1
ATOM 1364 O O . VAL A 1 177 ? -9.32 24.922 16.719 1 98.81 177 VAL A O 1
ATOM 1367 N N . ALA A 1 178 ? -8.438 22.875 17.141 1 98.94 178 ALA A N 1
ATOM 1368 C CA . ALA A 1 178 ? -7.059 23.344 17.234 1 98.94 178 ALA A CA 1
ATOM 1369 C C . ALA A 1 178 ? -6.191 22.734 16.141 1 98.94 178 ALA A C 1
ATOM 1371 O O . ALA A 1 178 ? -6.465 21.625 15.672 1 98.94 178 ALA A O 1
ATOM 1372 N N . ILE A 1 179 ? -5.152 23.5 15.719 1 98.94 179 ILE A N 1
ATOM 1373 C CA . ILE A 1 179 ? -4.289 23.062 14.625 1 98.94 179 ILE A CA 1
ATOM 1374 C C . ILE A 1 179 ? -2.83 23.109 15.07 1 98.94 179 ILE A C 1
ATOM 1376 O O . ILE A 1 179 ? -2.367 24.109 15.602 1 98.94 179 ILE A O 1
ATOM 1380 N N . LEU A 1 180 ? -2.162 21.953 14.914 1 98.88 180 LEU A N 1
ATOM 1381 C CA . LEU A 1 180 ? -0.717 21.859 15.086 1 98.88 180 LEU A CA 1
ATOM 1382 C C . LEU A 1 180 ? -0.008 21.859 13.734 1 98.88 180 LEU A C 1
ATOM 1384 O O . LEU A 1 180 ? -0.136 20.906 12.969 1 98.88 180 LEU A O 1
ATOM 1388 N N . GLU A 1 181 ? 0.771 22.891 13.438 1 98.31 181 GLU A N 1
ATOM 1389 C CA . GLU A 1 181 ? 1.352 23.031 12.109 1 98.31 181 GLU A CA 1
ATOM 1390 C C . GLU A 1 181 ? 2.869 23.172 12.18 1 98.31 181 GLU A C 1
ATOM 1392 O O . GLU A 1 181 ? 3.463 23.031 13.25 1 98.31 181 GLU A O 1
ATOM 1397 N N . CYS A 1 182 ? 3.502 23.219 11.102 1 98 182 CYS A N 1
ATOM 1398 C CA . CYS A 1 182 ? 4.91 23.5 10.852 1 98 182 CYS A CA 1
ATOM 1399 C C . CYS A 1 182 ? 5.094 24.25 9.547 1 98 182 CYS A C 1
ATOM 1401 O O . CYS A 1 182 ? 5.379 23.656 8.508 1 98 182 CYS A O 1
ATOM 1403 N N . PRO A 1 183 ? 5.082 25.578 9.609 1 98.06 183 PRO A N 1
ATOM 1404 C CA . PRO A 1 183 ? 5.004 26.391 8.391 1 98.06 183 PRO A CA 1
ATOM 1405 C C . PRO A 1 183 ? 6.219 26.203 7.484 1 98.06 183 PRO A C 1
ATOM 1407 O O . PRO A 1 183 ? 6.141 26.469 6.281 1 98.06 183 PRO A O 1
ATOM 1410 N N . THR A 1 184 ? 7.328 25.734 7.988 1 98.06 184 THR A N 1
ATOM 1411 C CA . THR A 1 184 ? 8.531 25.562 7.18 1 98.06 184 THR A CA 1
ATOM 1412 C C . THR A 1 184 ? 8.422 24.312 6.312 1 98.06 184 THR A C 1
ATOM 1414 O O . THR A 1 184 ? 9.234 24.109 5.402 1 98.06 184 THR A O 1
ATOM 1417 N N . GLN A 1 185 ? 7.477 23.5 6.535 1 98.31 185 GLN A N 1
ATOM 1418 C CA . GLN A 1 185 ? 7.258 22.266 5.773 1 98.31 185 GLN A CA 1
ATOM 1419 C C . GLN A 1 185 ? 5.996 22.375 4.922 1 98.31 185 GLN A C 1
ATOM 1421 O O . GLN A 1 185 ? 4.883 22.234 5.43 1 98.31 185 GLN A O 1
ATOM 1426 N N . ASN A 1 186 ? 6.195 22.484 3.68 1 98.38 186 ASN A N 1
ATOM 1427 C CA . ASN A 1 186 ? 5.086 22.781 2.783 1 98.38 186 ASN A CA 1
ATOM 1428 C C . ASN A 1 186 ? 4.055 21.656 2.771 1 98.38 186 ASN A C 1
ATOM 1430 O O . ASN A 1 186 ? 2.865 21.906 2.555 1 98.38 186 ASN A O 1
ATOM 1434 N N . SER A 1 187 ? 4.438 20.391 2.939 1 98.69 187 SER A N 1
ATOM 1435 C CA . SER A 1 187 ? 3.482 19.281 3.008 1 98.69 187 SER A CA 1
ATOM 1436 C C . SER A 1 187 ? 2.441 19.516 4.094 1 98.69 187 SER A C 1
ATOM 1438 O O . SER A 1 187 ? 1.246 19.312 3.875 1 98.69 187 SER A O 1
ATOM 1440 N N . ILE A 1 188 ? 2.883 20.016 5.227 1 98.69 188 ILE A N 1
ATOM 1441 C CA . ILE A 1 188 ? 1.973 20.281 6.336 1 98.69 188 ILE A CA 1
ATOM 1442 C C . ILE A 1 188 ? 1.093 21.484 5.996 1 98.69 188 ILE A C 1
ATOM 1444 O O . ILE A 1 188 ? -0.105 21.484 6.293 1 98.69 188 ILE A O 1
ATOM 1448 N N . ASN A 1 189 ? 1.658 22.516 5.328 1 98.81 189 ASN A N 1
ATOM 1449 C CA . ASN A 1 189 ? 0.85 23.656 4.902 1 98.81 189 ASN A CA 1
ATOM 1450 C C . ASN A 1 189 ? -0.318 23.219 4.023 1 98.81 189 ASN A C 1
ATOM 1452 O O . ASN A 1 189 ? -1.456 23.625 4.242 1 98.81 189 ASN A O 1
ATOM 1456 N N . ASP A 1 190 ? -0.006 22.375 3.068 1 98.88 190 ASP A N 1
ATOM 1457 C CA . ASP A 1 190 ? -1.025 21.875 2.15 1 98.88 190 ASP A CA 1
ATOM 1458 C C . ASP A 1 190 ? -2.082 21.062 2.896 1 98.88 190 ASP A C 1
ATOM 1460 O O . ASP A 1 190 ? -3.273 21.156 2.604 1 98.88 190 ASP A O 1
ATOM 1464 N N . ARG A 1 191 ? -1.674 20.234 3.828 1 98.94 191 ARG A N 1
ATOM 1465 C CA . ARG A 1 191 ? -2.586 19.422 4.621 1 98.94 191 ARG A CA 1
ATOM 1466 C C . ARG A 1 191 ? -3.553 20.281 5.414 1 98.94 191 ARG A C 1
ATOM 1468 O O . ARG A 1 191 ? -4.762 20.031 5.418 1 98.94 191 ARG A O 1
ATOM 1475 N N . ILE A 1 192 ? -2.99 21.281 6.082 1 98.88 192 ILE A N 1
ATOM 1476 C CA . ILE A 1 192 ? -3.807 22.172 6.902 1 98.88 192 ILE A CA 1
ATOM 1477 C C . ILE A 1 192 ? -4.785 22.922 6.016 1 98.88 192 ILE A C 1
ATOM 1479 O O . ILE A 1 192 ? -5.961 23.078 6.359 1 98.88 192 ILE A O 1
ATOM 1483 N N . THR A 1 193 ? -4.281 23.391 4.855 1 98.81 193 THR A N 1
ATOM 1484 C CA . THR A 1 193 ? -5.148 24.078 3.902 1 98.81 193 THR A CA 1
ATOM 1485 C C . THR A 1 193 ? -6.305 23.172 3.479 1 98.81 193 THR A C 1
ATOM 1487 O O . THR A 1 193 ? -7.461 23.594 3.477 1 98.81 193 THR A O 1
ATOM 1490 N N . GLY A 1 194 ? -6.012 21.969 3.156 1 98.94 194 GLY A N 1
ATOM 1491 C CA . GLY A 1 194 ? -7.043 21.016 2.781 1 98.94 194 GLY A CA 1
ATOM 1492 C C . GLY A 1 194 ? -8.047 20.75 3.887 1 98.94 194 GLY A C 1
ATOM 1493 O O . GLY A 1 194 ? -9.258 20.688 3.633 1 98.94 194 GLY A O 1
ATOM 1494 N N . PHE A 1 195 ? -7.562 20.656 5.074 1 98.94 195 PHE A N 1
ATOM 1495 C CA . PHE A 1 195 ? -8.422 20.422 6.23 1 98.94 195 PHE A CA 1
ATOM 1496 C C . PHE A 1 195 ? -9.383 21.594 6.422 1 98.94 195 PHE A C 1
ATOM 1498 O O . PHE A 1 195 ? -10.594 21.391 6.582 1 98.94 195 PHE A O 1
ATOM 1505 N N . GLU A 1 196 ? -8.875 22.703 6.387 1 98.69 196 GLU A N 1
ATOM 1506 C CA . GLU A 1 196 ? -9.688 23.891 6.582 1 98.69 196 GLU A CA 1
ATOM 1507 C C . GLU A 1 196 ? -10.711 24.062 5.457 1 98.69 196 GLU A C 1
ATOM 1509 O O . GLU A 1 196 ? -11.836 24.5 5.695 1 98.69 196 GLU A O 1
ATOM 1514 N N . GLU A 1 197 ? -10.273 23.781 4.254 1 98.62 197 GLU A N 1
ATOM 1515 C CA . GLU A 1 197 ? -11.227 23.797 3.145 1 98.62 197 GLU A CA 1
ATOM 1516 C C . GLU A 1 197 ? -12.406 22.875 3.41 1 98.62 197 GLU A C 1
ATOM 1518 O O . GLU A 1 197 ? -13.562 23.25 3.193 1 98.62 197 GLU A O 1
ATOM 1523 N N . ALA A 1 198 ? -12.117 21.688 3.916 1 98.62 198 ALA A N 1
ATOM 1524 C CA . ALA A 1 198 ? -13.172 20.719 4.18 1 98.62 198 ALA A CA 1
ATOM 1525 C C . ALA A 1 198 ? -14.117 21.203 5.273 1 98.62 198 ALA A C 1
ATOM 1527 O O . ALA A 1 198 ? -15.336 21.219 5.086 1 98.62 198 ALA A O 1
ATOM 1528 N N . ILE A 1 199 ? -13.586 21.656 6.379 1 98.19 199 ILE A N 1
ATOM 1529 C CA . ILE A 1 199 ? -14.453 21.969 7.512 1 98.19 199 ILE A CA 1
ATOM 1530 C C . ILE A 1 199 ? -15.227 23.25 7.23 1 98.19 199 ILE A C 1
ATOM 1532 O O . ILE A 1 199 ? -16.234 23.531 7.879 1 98.19 199 ILE A O 1
ATOM 1536 N N . SER A 1 200 ? -14.781 24.078 6.328 1 97.81 200 SER A N 1
ATOM 1537 C CA . SER A 1 200 ? -15.5 25.281 5.945 1 97.81 200 SER A CA 1
ATOM 1538 C C . SER A 1 200 ? -16.828 24.953 5.262 1 97.81 200 SER A C 1
ATOM 1540 O O . SER A 1 200 ? -17.703 25.812 5.148 1 97.81 200 SER A O 1
ATOM 1542 N N . LYS A 1 201 ? -17 23.734 4.832 1 96.81 201 LYS A N 1
ATOM 1543 C CA . LYS A 1 201 ? -18.203 23.312 4.125 1 96.81 201 LYS A CA 1
ATOM 1544 C C . LYS A 1 201 ? -19.234 22.75 5.09 1 96.81 201 LYS A C 1
ATOM 1546 O O . LYS A 1 201 ? -20.359 22.422 4.688 1 96.81 201 LYS A O 1
ATOM 1551 N N . ALA A 1 202 ? -18.828 22.672 6.324 1 95.88 202 ALA A N 1
ATOM 1552 C CA . ALA A 1 202 ? -19.75 22.109 7.312 1 95.88 202 ALA A CA 1
ATOM 1553 C C . ALA A 1 202 ? -20.984 23 7.473 1 95.88 202 ALA A C 1
ATOM 1555 O O . ALA A 1 202 ? -20.875 24.234 7.445 1 95.88 202 ALA A O 1
ATOM 1556 N N . GLU A 1 203 ? -22.125 22.344 7.66 1 89.5 203 GLU A N 1
ATOM 1557 C CA . GLU A 1 203 ? -23.375 23.062 7.852 1 89.5 203 GLU A CA 1
ATOM 1558 C C . GLU A 1 203 ? -23.359 23.891 9.133 1 89.5 203 GLU A C 1
ATOM 1560 O O . GLU A 1 203 ? -23.719 25.078 9.117 1 89.5 203 GLU A O 1
ATOM 1565 N N . LYS A 1 204 ? -22.984 23.062 10.219 1 84.19 204 LYS A N 1
ATOM 1566 C CA . LYS A 1 204 ? -22.734 23.75 11.484 1 84.19 204 LYS A CA 1
ATOM 1567 C C . LYS A 1 204 ? -21.25 24.031 11.672 1 84.19 204 LYS A C 1
ATOM 1569 O O . LYS A 1 204 ? -20.406 23.141 11.461 1 84.19 204 LYS A O 1
ATOM 1574 N N . GLY A 1 205 ? -20.844 25.094 11.914 1 90.19 205 GLY A N 1
ATOM 1575 C CA . GLY A 1 205 ? -19.516 25.625 11.688 1 90.19 205 GLY A CA 1
ATOM 1576 C C . GLY A 1 205 ? -18.5 25.156 12.727 1 90.19 205 GLY A C 1
ATOM 1577 O O . GLY A 1 205 ? -18.875 24.797 13.836 1 90.19 205 GLY A O 1
ATOM 1578 N N . PHE A 1 206 ? -17.344 24.938 12.258 1 97.69 206 PHE A N 1
ATOM 1579 C CA . PHE A 1 206 ? -16.156 24.734 13.078 1 97.69 206 PHE A CA 1
ATOM 1580 C C . PHE A 1 206 ? -15.391 26.047 13.242 1 97.69 206 PHE A C 1
ATOM 1582 O O . PHE A 1 206 ? -15.305 26.844 12.312 1 97.69 206 PHE A O 1
ATOM 1589 N N . GLU A 1 207 ? -14.93 26.266 14.469 1 97.81 207 GLU A N 1
ATOM 1590 C CA . GLU A 1 207 ? -14.102 27.438 14.742 1 97.81 207 GLU A CA 1
ATOM 1591 C C . GLU A 1 207 ? -12.68 27.031 15.109 1 97.81 207 GLU A C 1
ATOM 1593 O O . GLU A 1 207 ? -12.469 26.266 16.047 1 97.81 207 GLU A O 1
ATOM 1598 N N . VAL A 1 208 ? -11.758 27.484 14.352 1 98.5 208 VAL A N 1
ATOM 1599 C CA . VAL A 1 208 ? -10.359 27.297 14.727 1 98.5 208 VAL A CA 1
ATOM 1600 C C . VAL A 1 208 ? -9.992 28.25 15.859 1 98.5 208 VAL A C 1
ATOM 1602 O O . VAL A 1 208 ? -9.867 29.453 15.648 1 98.5 208 VAL A O 1
ATOM 1605 N N . VAL A 1 209 ? -9.734 27.703 17 1 98.5 209 VAL A N 1
ATOM 1606 C CA . VAL A 1 209 ? -9.586 28.531 18.188 1 98.5 209 VAL A CA 1
ATOM 1607 C C . VAL A 1 209 ? -8.102 28.703 18.516 1 98.5 209 VAL A C 1
ATOM 1609 O O . VAL A 1 209 ? -7.73 29.594 19.281 1 98.5 209 VAL A O 1
ATOM 1612 N N . ALA A 1 210 ? -7.273 27.812 17.984 1 98.56 210 ALA A N 1
ATOM 1613 C CA . ALA A 1 210 ? -5.836 27.875 18.25 1 98.56 210 ALA A CA 1
ATOM 1614 C C . ALA A 1 210 ? -5.051 27.266 17.078 1 98.56 210 ALA A C 1
ATOM 1616 O O . ALA A 1 210 ? -5.5 26.312 16.453 1 98.56 210 ALA A O 1
ATOM 1617 N N . ARG A 1 211 ? -3.951 27.844 16.797 1 98.38 211 ARG A N 1
ATOM 1618 C CA . ARG A 1 211 ? -2.963 27.375 15.828 1 98.38 211 ARG A CA 1
ATOM 1619 C C . ARG A 1 211 ? -1.547 27.547 16.359 1 98.38 211 ARG A C 1
ATOM 1621 O O . ARG A 1 211 ? -1.18 28.625 16.828 1 98.38 211 ARG A O 1
ATOM 1628 N N . GLU A 1 212 ? -0.794 26.391 16.328 1 98.62 212 GLU A N 1
ATOM 1629 C CA . GLU A 1 212 ? 0.53 26.469 16.953 1 98.62 212 GLU A CA 1
ATOM 1630 C C . GLU A 1 212 ? 1.604 25.938 16 1 98.62 212 GLU A C 1
ATOM 1632 O O . GLU A 1 212 ? 1.432 24.875 15.383 1 98.62 212 GLU A O 1
ATOM 1637 N N . ASP A 1 213 ? 2.652 26.703 15.812 1 98.44 213 ASP A N 1
ATOM 1638 C CA . ASP A 1 213 ? 3.861 26.234 15.148 1 98.44 213 ASP A CA 1
ATOM 1639 C C . ASP A 1 213 ? 4.676 25.328 16.078 1 98.44 213 ASP A C 1
ATOM 1641 O O . ASP A 1 213 ? 5.355 25.812 16.984 1 98.44 213 ASP A O 1
ATOM 1645 N N . THR A 1 214 ? 4.656 24.047 15.758 1 97.62 214 THR A N 1
ATOM 1646 C CA . THR A 1 214 ? 5.309 23.062 16.625 1 97.62 214 THR A CA 1
ATOM 1647 C C . THR A 1 214 ? 6.738 22.812 16.172 1 97.62 214 THR A C 1
ATOM 1649 O O . THR A 1 214 ? 7.48 22.062 16.812 1 97.62 214 THR A O 1
ATOM 1652 N N . LYS A 1 215 ? 7.09 23.344 15.023 1 94.31 215 LYS A N 1
ATOM 1653 C CA . LYS A 1 215 ? 8.375 23.078 14.375 1 94.31 215 LYS A CA 1
ATOM 1654 C C . LYS A 1 215 ? 8.539 21.609 14.047 1 94.31 215 LYS A C 1
ATOM 1656 O O . LYS A 1 215 ? 9.664 21.109 13.945 1 94.31 215 LYS A O 1
ATOM 1661 N N . GLY A 1 216 ? 7.445 20.953 14.086 1 93.19 216 GLY A N 1
ATOM 1662 C CA . GLY A 1 216 ? 7.461 19.547 13.766 1 93.19 216 GLY A CA 1
ATOM 1663 C C . GLY A 1 216 ? 8.016 18.672 14.883 1 93.19 216 GLY A C 1
ATOM 1664 O O . GLY A 1 216 ? 8.352 17.516 14.664 1 93.19 216 GLY A O 1
ATOM 1665 N N . GLU A 1 217 ? 8.078 19.188 16.047 1 91.75 217 GLU A N 1
ATOM 1666 C CA . GLU A 1 217 ? 8.742 18.5 17.156 1 91.75 217 GLU A CA 1
ATOM 1667 C C . GLU A 1 217 ? 7.723 17.969 18.156 1 91.75 217 GLU A C 1
ATOM 1669 O O . GLU A 1 217 ? 6.777 18.672 18.516 1 91.75 217 GLU A O 1
ATOM 1674 N N . PHE A 1 218 ? 7.98 16.766 18.625 1 94.19 218 PHE A N 1
ATOM 1675 C CA . PHE A 1 218 ? 7.098 16.094 19.578 1 94.19 218 PHE A CA 1
ATOM 1676 C C . PHE A 1 218 ? 6.922 16.938 20.844 1 94.19 218 PHE A C 1
ATOM 1678 O O . PHE A 1 218 ? 5.793 17.219 21.25 1 94.19 218 PHE A O 1
ATOM 1685 N N . ASP A 1 219 ? 8.031 17.406 21.438 1 94.88 219 ASP A N 1
ATOM 1686 C CA . ASP A 1 219 ? 7.973 18.094 22.719 1 94.88 219 ASP A CA 1
ATOM 1687 C C . ASP A 1 219 ? 7.238 19.438 22.594 1 94.88 219 ASP A C 1
ATOM 1689 O O . ASP A 1 219 ? 6.453 19.797 23.469 1 94.88 219 ASP A O 1
ATOM 1693 N N . LYS A 1 220 ? 7.461 20.125 21.547 1 97 220 LYS A N 1
ATOM 1694 C CA . LYS A 1 220 ? 6.773 21.391 21.328 1 97 220 LYS A CA 1
ATOM 1695 C C . LYS A 1 220 ? 5.281 21.172 21.109 1 97 220 LYS A C 1
ATOM 1697 O O . LYS A 1 220 ? 4.457 21.953 21.578 1 97 220 LYS A O 1
ATOM 1702 N N . ALA A 1 221 ? 5 20.141 20.406 1 98.44 221 ALA A N 1
ATOM 1703 C CA . ALA A 1 221 ? 3.598 19.797 20.188 1 98.44 221 ALA A CA 1
ATOM 1704 C C . ALA A 1 221 ? 2.906 19.453 21.516 1 98.44 221 ALA A C 1
ATOM 1706 O O . ALA A 1 221 ? 1.791 19.922 21.766 1 98.44 221 ALA A O 1
ATOM 1707 N N . LEU A 1 222 ? 3.562 18.656 22.297 1 97.94 222 LEU A N 1
ATOM 1708 C CA . LEU A 1 222 ? 3.027 18.266 23.594 1 97.94 222 LEU A CA 1
ATOM 1709 C C . LEU A 1 222 ? 2.705 19.484 24.453 1 97.94 222 LEU A C 1
ATOM 1711 O O . LEU A 1 222 ? 1.597 19.609 24.969 1 97.94 222 LEU A O 1
ATOM 1715 N N . GLU A 1 223 ? 3.633 20.406 24.5 1 98.38 223 GLU A N 1
ATOM 1716 C CA . GLU A 1 223 ? 3.455 21.609 25.312 1 98.38 223 GLU A CA 1
ATOM 1717 C C . GLU A 1 223 ? 2.363 22.5 24.734 1 98.38 223 GLU A C 1
ATOM 1719 O O . GLU A 1 223 ? 1.57 23.094 25.469 1 98.38 223 GLU A O 1
ATOM 1724 N N . ALA A 1 224 ? 2.355 22.594 23.438 1 98.62 224 ALA A N 1
ATOM 1725 C CA . ALA A 1 224 ? 1.333 23.406 22.766 1 98.62 224 ALA A CA 1
ATOM 1726 C C . ALA A 1 224 ? -0.066 22.875 23.078 1 98.62 224 ALA A C 1
ATOM 1728 O O . ALA A 1 224 ? -0.965 23.656 23.406 1 98.62 224 ALA A O 1
ATOM 1729 N N . VAL A 1 225 ? -0.217 21.594 23.047 1 98.81 225 VAL A N 1
ATOM 1730 C CA . VAL A 1 225 ? -1.535 21.016 23.266 1 98.81 225 VAL A CA 1
ATOM 1731 C C . VAL A 1 225 ? -1.942 21.188 24.719 1 98.81 225 VAL A C 1
ATOM 1733 O O . VAL A 1 225 ? -3.1 21.5 25.016 1 98.81 225 VAL A O 1
ATOM 1736 N N . LYS A 1 226 ? -1.026 21.016 25.625 1 98.31 226 LYS A N 1
ATOM 1737 C CA . LYS A 1 226 ? -1.331 21.266 27.031 1 98.31 226 LYS A CA 1
ATOM 1738 C C . LYS A 1 226 ? -1.885 22.672 27.234 1 98.31 226 LYS A C 1
ATOM 1740 O O . LYS A 1 226 ? -2.896 22.844 27.922 1 98.31 226 LYS A O 1
ATOM 1745 N N . SER A 1 227 ? -1.24 23.609 26.641 1 98.5 227 SER A N 1
ATOM 1746 C CA . SER A 1 227 ? -1.669 25 26.734 1 98.5 227 SER A CA 1
ATOM 1747 C C . SER A 1 227 ? -3.041 25.203 26.109 1 98.5 227 SER A C 1
ATOM 1749 O O . SER A 1 227 ? -3.896 25.891 26.672 1 98.5 227 SER A O 1
ATOM 1751 N N . ILE A 1 228 ? -3.264 24.609 24.984 1 98.62 228 ILE A N 1
ATOM 1752 C CA . ILE A 1 228 ? -4.523 24.734 24.25 1 98.62 228 ILE A CA 1
ATOM 1753 C C . ILE A 1 228 ? -5.66 24.156 25.094 1 98.62 228 ILE A C 1
ATOM 1755 O O . ILE A 1 228 ? -6.723 24.766 25.219 1 98.62 228 ILE A O 1
ATOM 1759 N N . LEU A 1 229 ? -5.418 23.016 25.688 1 98.38 229 LEU A N 1
ATOM 1760 C CA . LEU A 1 229 ? -6.457 22.344 26.469 1 98.38 229 LEU A CA 1
ATOM 1761 C C . LEU A 1 229 ? -6.781 23.125 27.734 1 98.38 229 LEU A C 1
ATOM 1763 O O . LEU A 1 229 ? -7.918 23.109 28.203 1 98.38 229 LEU A O 1
ATOM 1767 N N . ALA A 1 230 ? -5.809 23.812 28.312 1 97.69 230 ALA A N 1
ATOM 1768 C CA . ALA A 1 230 ? -6.043 24.656 29.469 1 97.69 230 ALA A CA 1
ATOM 1769 C C . ALA A 1 230 ? -6.953 25.844 29.109 1 97.69 230 ALA A C 1
ATOM 1771 O O . ALA A 1 230 ? -7.816 26.219 29.906 1 97.69 230 ALA A O 1
ATOM 1772 N N . GLU A 1 231 ? -6.766 26.359 27.938 1 98.06 231 GLU A N 1
ATOM 1773 C CA . GLU A 1 231 ? -7.527 27.516 27.484 1 98.06 231 GLU A CA 1
ATOM 1774 C C . GLU A 1 231 ? -8.875 27.109 26.906 1 98.06 231 GLU A C 1
ATOM 1776 O O . GLU A 1 231 ? -9.875 27.812 27.078 1 98.06 231 GLU A O 1
ATOM 1781 N N . TYR A 1 232 ? -8.898 26 26.25 1 97.94 232 TYR A N 1
ATOM 1782 C CA . TYR A 1 232 ? -10.094 25.5 25.562 1 97.94 232 TYR A CA 1
ATOM 1783 C C . TYR A 1 232 ? -10.359 24.047 25.938 1 97.94 232 TYR A C 1
ATOM 1785 O O . TYR A 1 232 ? -10.242 23.156 25.094 1 97.94 232 TYR A O 1
ATOM 1793 N N . PRO A 1 233 ? -10.844 23.781 27.094 1 96.5 233 PRO A N 1
ATOM 1794 C CA . PRO A 1 233 ? -11.07 22.406 27.531 1 96.5 233 PRO A CA 1
ATOM 1795 C C . PRO A 1 233 ? -12.188 21.719 26.766 1 96.5 233 PRO A C 1
ATOM 1797 O O . PRO A 1 233 ? -12.352 20.5 26.875 1 96.5 233 PRO A O 1
ATOM 1800 N N . ASP A 1 234 ? -12.938 22.484 25.953 1 97.25 234 ASP A N 1
ATOM 1801 C CA . ASP A 1 234 ? -14.047 21.922 25.203 1 97.25 234 ASP A CA 1
ATOM 1802 C C . ASP A 1 234 ? -13.695 21.766 23.719 1 97.25 234 ASP A C 1
ATOM 1804 O O . ASP A 1 234 ? -14.586 21.719 22.859 1 97.25 234 ASP A O 1
ATOM 1808 N N . VAL A 1 235 ? -12.438 21.688 23.453 1 98.38 235 VAL A N 1
ATOM 1809 C CA . VAL A 1 235 ? -12 21.453 22.078 1 98.38 235 VAL A CA 1
ATOM 1810 C C . VAL A 1 235 ? -12.57 20.141 21.547 1 98.38 235 VAL A C 1
ATOM 1812 O O . VAL A 1 235 ? -12.562 19.141 22.266 1 98.38 235 VAL A O 1
ATOM 1815 N N . THR A 1 236 ? -13.07 20.219 20.312 1 98.56 236 THR A N 1
ATOM 1816 C CA . THR A 1 236 ? -13.703 19.078 19.688 1 98.56 236 THR A CA 1
ATOM 1817 C C . THR A 1 236 ? -12.68 18.219 18.953 1 98.56 236 THR A C 1
ATOM 1819 O O . THR A 1 236 ? -12.742 16.984 19 1 98.56 236 THR A O 1
ATOM 1822 N N . ALA A 1 237 ? -11.758 18.922 18.281 1 98.88 237 ALA A N 1
ATOM 1823 C CA . ALA A 1 237 ? -10.797 18.188 17.469 1 98.88 237 ALA A CA 1
ATOM 1824 C C . ALA A 1 237 ? -9.461 18.906 17.406 1 98.88 237 ALA A C 1
ATOM 1826 O O . ALA A 1 237 ? -9.398 20.125 17.562 1 98.88 237 ALA A O 1
ATOM 1827 N N . ILE A 1 238 ? -8.398 18.141 17.219 1 98.94 238 ILE A N 1
ATOM 1828 C CA . ILE A 1 238 ? -7.055 18.641 16.953 1 98.94 238 ILE A CA 1
ATOM 1829 C C . ILE A 1 238 ? -6.535 18.062 15.641 1 98.94 238 ILE A C 1
ATOM 1831 O O . ILE A 1 238 ? -6.422 16.844 15.492 1 98.94 238 ILE A O 1
ATOM 1835 N N . MET A 1 239 ? -6.281 18.906 14.664 1 98.94 239 MET A N 1
ATOM 1836 C CA . MET A 1 239 ? -5.625 18.531 13.422 1 98.94 239 MET A CA 1
ATOM 1837 C C . MET A 1 239 ? -4.113 18.656 13.539 1 98.94 239 MET A C 1
ATOM 1839 O O . MET A 1 239 ? -3.596 19.75 13.789 1 98.94 239 MET A O 1
ATOM 1843 N N . CYS A 1 240 ? -3.469 17.547 13.383 1 98.94 240 CYS A N 1
ATOM 1844 C CA . CYS A 1 240 ? -2.014 17.516 13.477 1 98.94 240 CYS A CA 1
ATOM 1845 C C . CYS A 1 240 ? -1.381 17.328 12.102 1 98.94 240 CYS A C 1
ATOM 1847 O O . CYS A 1 240 ? -1.811 16.484 11.32 1 98.94 240 CYS A O 1
ATOM 1849 N N . GLY A 1 241 ? -0.369 18.078 11.875 1 98.62 241 GLY A N 1
ATOM 1850 C CA . GLY A 1 241 ? 0.281 18.062 10.57 1 98.62 241 GLY A CA 1
ATOM 1851 C C . GLY A 1 241 ? 0.839 16.703 10.203 1 98.62 241 GLY A C 1
ATOM 1852 O O . GLY A 1 241 ? 1.002 16.391 9.016 1 98.62 241 GLY A O 1
ATOM 1853 N N . ASN A 1 242 ? 1.166 15.906 11.18 1 98.31 242 ASN A N 1
ATOM 1854 C CA . ASN A 1 242 ? 1.604 14.531 10.938 1 98.31 242 ASN A CA 1
ATOM 1855 C C . ASN A 1 242 ? 1.389 13.656 12.164 1 98.31 242 ASN A C 1
ATOM 1857 O O . ASN A 1 242 ? 0.892 14.125 13.188 1 98.31 242 ASN A O 1
ATOM 1861 N N . ASP A 1 243 ? 1.693 12.383 12.023 1 98.5 243 ASP A N 1
ATOM 1862 C CA . ASP A 1 243 ? 1.388 11.391 13.055 1 98.5 243 ASP A CA 1
ATOM 1863 C C . ASP A 1 243 ? 2.229 11.625 14.305 1 98.5 243 ASP A C 1
ATOM 1865 O O . ASP A 1 243 ? 1.773 11.367 15.422 1 98.5 243 ASP A O 1
ATOM 1869 N N . GLN A 1 244 ? 3.457 12.125 14.18 1 96.81 244 GLN A N 1
ATOM 1870 C CA . GLN A 1 244 ? 4.27 12.406 15.359 1 96.81 244 GLN A CA 1
ATOM 1871 C C . GLN A 1 244 ? 3.607 13.461 16.234 1 96.81 244 GLN A C 1
ATOM 1873 O O . GLN A 1 244 ? 3.578 13.32 17.469 1 96.81 244 GLN A O 1
ATOM 1878 N N . LEU A 1 245 ? 3.096 14.445 15.617 1 98.38 245 LEU A N 1
ATOM 1879 C CA . LEU A 1 245 ? 2.375 15.484 16.344 1 98.38 245 LEU A CA 1
ATOM 1880 C C . LEU A 1 245 ? 1.083 14.93 16.938 1 98.38 245 LEU A C 1
ATOM 1882 O O . LEU A 1 245 ? 0.68 15.32 18.047 1 98.38 245 LEU A O 1
ATOM 1886 N N . ALA A 1 246 ? 0.462 14.039 16.203 1 98.75 246 ALA A N 1
ATOM 1887 C CA . ALA A 1 246 ? -0.771 13.422 16.688 1 98.75 246 ALA A CA 1
ATOM 1888 C C . ALA A 1 246 ? -0.515 12.594 17.953 1 98.75 246 ALA A C 1
ATOM 1890 O O . ALA A 1 246 ? -1.326 12.602 18.875 1 98.75 246 ALA A O 1
ATOM 1891 N N . VAL A 1 247 ? 0.586 11.898 17.969 1 97.81 247 VAL A N 1
ATOM 1892 C CA . VAL A 1 247 ? 0.936 11.125 19.156 1 97.81 247 VAL A CA 1
ATOM 1893 C C . VAL A 1 247 ? 1.171 12.07 20.328 1 97.81 247 VAL A C 1
ATOM 1895 O O . VAL A 1 247 ? 0.747 11.789 21.453 1 97.81 247 VAL A O 1
ATOM 1898 N N . ALA A 1 248 ? 1.858 13.18 20.078 1 98 248 ALA A N 1
ATOM 1899 C CA . ALA A 1 248 ? 2.051 14.188 21.109 1 98 248 ALA A CA 1
ATOM 1900 C C . ALA A 1 248 ? 0.711 14.719 21.625 1 98 248 ALA A C 1
ATOM 1902 O O . ALA A 1 248 ? 0.5 14.844 22.828 1 98 248 ALA A O 1
ATOM 1903 N N . ALA A 1 249 ? -0.164 15.023 20.703 1 98.81 249 ALA A N 1
ATOM 1904 C CA . ALA A 1 249 ? -1.49 15.516 21.062 1 98.81 249 ALA A CA 1
ATOM 1905 C C . ALA A 1 249 ? -2.248 14.5 21.891 1 98.81 249 ALA A C 1
ATOM 1907 O O . ALA A 1 249 ? -2.842 14.844 22.922 1 98.81 249 ALA A O 1
ATOM 1908 N N . LYS A 1 250 ? -2.203 13.281 21.484 1 98.38 250 LYS A N 1
ATOM 1909 C CA . LYS A 1 250 ? -2.857 12.211 22.219 1 98.38 250 LYS A CA 1
ATOM 1910 C C . LYS A 1 250 ? -2.33 12.133 23.656 1 98.38 250 LYS A C 1
ATOM 1912 O O . LYS A 1 250 ? -3.105 11.992 24.594 1 98.38 250 LYS A O 1
ATOM 1917 N N . THR A 1 251 ? -1.052 12.188 23.781 1 97.12 251 THR A N 1
ATOM 1918 C CA . THR A 1 251 ? -0.419 12.141 25.094 1 97.12 251 THR A CA 1
ATOM 1919 C C . THR A 1 251 ? -0.936 13.273 25.984 1 97.12 251 THR A C 1
ATOM 1921 O O . THR A 1 251 ? -1.313 13.039 27.141 1 97.12 251 THR A O 1
ATOM 1924 N N . ALA A 1 252 ? -0.982 14.469 25.453 1 98.25 252 ALA A N 1
ATOM 1925 C CA . ALA A 1 252 ? -1.449 15.633 26.188 1 98.25 252 ALA A CA 1
ATOM 1926 C C . ALA A 1 252 ? -2.922 15.492 26.562 1 98.25 252 ALA A C 1
ATOM 1928 O O . ALA A 1 252 ? -3.32 15.812 27.688 1 98.25 252 ALA A O 1
ATOM 1929 N N . VAL A 1 253 ? -3.701 15.047 25.656 1 98.31 253 VAL A N 1
ATOM 1930 C CA . VAL A 1 253 ? -5.133 14.883 25.875 1 98.31 253 VAL A CA 1
ATOM 1931 C C . VAL A 1 253 ? -5.371 13.844 26.969 1 98.31 253 VAL A C 1
ATOM 1933 O O . VAL A 1 253 ? -6.234 14.023 27.828 1 98.31 253 VAL A O 1
ATOM 1936 N N . ASN A 1 254 ? -4.609 12.773 26.906 1 95.94 254 ASN A N 1
ATOM 1937 C CA . ASN A 1 254 ? -4.695 11.742 27.938 1 95.94 254 ASN A CA 1
ATOM 1938 C C . ASN A 1 254 ? -4.332 12.305 29.312 1 95.94 254 ASN A C 1
ATOM 1940 O O . ASN A 1 254 ? -5.016 12.023 30.297 1 95.94 254 ASN A O 1
ATOM 1944 N N . LEU A 1 255 ? -3.311 13.062 29.344 1 95 255 LEU A N 1
ATOM 1945 C CA . LEU A 1 255 ? -2.869 13.672 30.609 1 95 255 LEU A CA 1
ATOM 1946 C C . LEU A 1 255 ? -3.934 14.609 31.156 1 95 255 LEU A C 1
ATOM 1948 O O . LEU A 1 255 ? -4.086 14.727 32.375 1 95 255 LEU A O 1
ATOM 1952 N N . ALA A 1 256 ? -4.723 15.211 30.281 1 96.56 256 ALA A N 1
ATOM 1953 C CA . ALA A 1 256 ? -5.773 16.141 30.672 1 96.56 256 ALA A CA 1
ATOM 1954 C C . ALA A 1 256 ? -7.051 15.406 31.062 1 96.56 256 ALA A C 1
ATOM 1956 O O . ALA A 1 256 ? -8.016 16.016 31.531 1 96.56 256 ALA A O 1
ATOM 1957 N N . GLY A 1 257 ? -7.102 14.086 30.797 1 94.62 257 GLY A N 1
ATOM 1958 C CA . GLY A 1 257 ? -8.25 13.273 31.156 1 94.62 257 GLY A CA 1
ATOM 1959 C C . GLY A 1 257 ? -9.445 13.484 30.25 1 94.62 257 GLY A C 1
ATOM 1960 O O . GLY A 1 257 ? -10.594 13.32 30.656 1 94.62 257 GLY A O 1
ATOM 1961 N N . LEU A 1 258 ? -9.125 13.953 29.094 1 95.06 258 LEU A N 1
ATOM 1962 C CA . LEU A 1 258 ? -10.195 14.18 28.125 1 95.06 258 LEU A CA 1
ATOM 1963 C C . LEU A 1 258 ? -10.367 12.969 27.219 1 95.06 258 LEU A C 1
ATOM 1965 O O . LEU A 1 258 ? -9.383 12.422 26.719 1 95.06 258 LEU A O 1
ATOM 1969 N N . ASP A 1 259 ? -11.602 12.555 26.938 1 91.5 259 ASP A N 1
ATOM 1970 C CA . ASP A 1 259 ? -11.812 11.32 26.188 1 91.5 259 ASP A CA 1
ATOM 1971 C C . ASP A 1 259 ? -12.562 11.586 24.875 1 91.5 259 ASP A C 1
ATOM 1973 O O . ASP A 1 259 ? -12.664 10.703 24.031 1 91.5 259 ASP A O 1
ATOM 1977 N N . LYS A 1 260 ? -12.969 12.75 24.703 1 92.62 260 LYS A N 1
ATOM 1978 C CA . LYS A 1 260 ? -13.875 12.977 23.594 1 92.62 260 LYS A CA 1
ATOM 1979 C C . LYS A 1 260 ? -13.188 13.742 22.469 1 92.62 260 LYS A C 1
ATOM 1981 O O . LYS A 1 260 ? -13.758 13.938 21.391 1 92.62 260 LYS A O 1
ATOM 1986 N N . VAL A 1 261 ? -12.023 14.219 22.719 1 98.19 261 VAL A N 1
ATOM 1987 C CA . VAL A 1 261 ? -11.305 14.984 21.703 1 98.19 261 VAL A CA 1
ATOM 1988 C C . VAL A 1 261 ? -10.922 14.07 20.547 1 98.19 261 VAL A C 1
ATOM 1990 O O . VAL A 1 261 ? -10.414 12.961 20.766 1 98.19 261 VAL A O 1
ATOM 1993 N N . MET A 1 262 ? -11.219 14.5 19.281 1 98.75 262 MET A N 1
ATOM 1994 C CA . MET A 1 262 ? -10.805 13.758 18.094 1 98.75 262 MET A CA 1
ATOM 1995 C C . MET A 1 262 ? -9.477 14.281 17.562 1 98.75 262 MET A C 1
ATOM 1997 O O . MET A 1 262 ? -9.328 15.477 17.312 1 98.75 262 MET A O 1
ATOM 2001 N N . ILE A 1 263 ? -8.547 13.414 17.406 1 98.94 263 ILE A N 1
ATOM 2002 C CA . ILE A 1 263 ? -7.219 13.789 16.938 1 98.94 263 ILE A CA 1
ATOM 2003 C C . ILE A 1 263 ? -6.973 13.188 15.555 1 98.94 263 ILE A C 1
ATOM 2005 O O . ILE A 1 263 ? -7.188 11.992 15.352 1 98.94 263 ILE A O 1
ATOM 2009 N N . TYR A 1 264 ? -6.598 13.992 14.609 1 98.94 264 TYR A N 1
ATOM 2010 C CA . TYR A 1 264 ? -6.246 13.555 13.266 1 98.94 264 TYR A CA 1
ATOM 2011 C C . TYR A 1 264 ? -4.758 13.742 13 1 98.94 264 TYR A C 1
ATOM 2013 O O . TYR A 1 264 ? -4.16 14.727 13.438 1 98.94 264 TYR A O 1
ATOM 2021 N N . GLY A 1 265 ? -4.137 12.812 12.312 1 98.88 265 GLY A N 1
ATOM 2022 C CA . GLY A 1 265 ? -2.775 12.906 11.82 1 98.88 265 GLY A CA 1
ATOM 2023 C C . GLY A 1 265 ? -2.648 12.555 10.352 1 98.88 265 GLY A C 1
ATOM 2024 O O . GLY A 1 265 ? -3.654 12.367 9.664 1 98.88 265 GLY A O 1
ATOM 2025 N N . VAL A 1 266 ? -1.447 12.562 9.852 1 98.88 266 VAL A N 1
ATOM 2026 C CA . VAL A 1 266 ? -1.104 12.188 8.484 1 98.88 266 VAL A CA 1
ATOM 2027 C C . VAL A 1 266 ? 0.174 11.352 8.492 1 98.88 266 VAL A C 1
ATOM 2029 O O . VAL A 1 266 ? 1.176 11.734 9.094 1 98.88 266 VAL A O 1
ATOM 2032 N N . ASP A 1 267 ? 0.19 10.273 7.723 1 98.69 267 ASP A N 1
ATOM 2033 C CA . ASP A 1 267 ? 1.301 9.359 7.461 1 98.69 267 ASP A CA 1
ATOM 2034 C C . ASP A 1 267 ? 0.816 7.914 7.355 1 98.69 267 ASP A C 1
ATOM 2036 O O . ASP A 1 267 ? 1.178 7.199 6.422 1 98.69 267 ASP A O 1
ATOM 2040 N N . GLY A 1 268 ? -0.042 7.523 8.289 1 98.69 268 GLY A N 1
ATOM 2041 C CA . GLY A 1 268 ? -0.348 6.109 8.43 1 98.69 268 GLY A CA 1
ATOM 2042 C C . GLY A 1 268 ? 0.775 5.316 9.07 1 98.69 268 GLY A C 1
ATOM 2043 O O . GLY A 1 268 ? 1.113 4.223 8.609 1 98.69 268 GLY A O 1
ATOM 2044 N N . SER A 1 269 ? 1.354 5.836 10.125 1 98.5 269 SER A N 1
ATOM 2045 C CA . SER A 1 269 ? 2.525 5.23 10.75 1 98.5 269 SER A CA 1
ATOM 2046 C C . SER A 1 269 ? 2.135 4.043 11.625 1 98.5 269 SER A C 1
ATOM 2048 O O . SER A 1 269 ? 1.013 3.98 12.133 1 98.5 269 SER A O 1
ATOM 2050 N N . PRO A 1 270 ? 3.121 3.133 11.875 1 97.81 270 PRO A N 1
ATOM 2051 C CA . PRO A 1 270 ? 2.859 2.023 12.797 1 97.81 270 PRO A CA 1
ATOM 2052 C C . PRO A 1 270 ? 2.406 2.498 14.18 1 97.81 270 PRO A C 1
ATOM 2054 O O . PRO A 1 270 ? 1.479 1.927 14.758 1 97.81 270 PRO A O 1
ATOM 2057 N N . ASP A 1 271 ? 2.947 3.559 14.648 1 96.75 271 ASP A N 1
ATOM 2058 C CA . ASP A 1 271 ? 2.605 4.047 15.984 1 96.75 271 ASP A CA 1
ATOM 2059 C C . ASP A 1 271 ? 1.151 4.504 16.047 1 96.75 271 ASP A C 1
ATOM 2061 O O . ASP A 1 271 ? 0.431 4.176 16.984 1 96.75 271 ASP A O 1
ATOM 2065 N N . ILE A 1 272 ? 0.769 5.25 15.094 1 98.38 272 ILE A N 1
ATOM 2066 C CA . ILE A 1 272 ? -0.602 5.75 15.109 1 98.38 272 ILE A CA 1
ATOM 2067 C C . ILE A 1 272 ? -1.575 4.598 14.883 1 98.38 272 ILE A C 1
ATOM 2069 O O . ILE A 1 272 ? -2.666 4.574 15.453 1 98.38 272 ILE A O 1
ATOM 2073 N N . LYS A 1 273 ? -1.226 3.641 14.008 1 98.5 273 LYS A N 1
ATOM 2074 C CA . LYS A 1 273 ? -2.074 2.477 13.766 1 98.5 273 LYS A CA 1
ATOM 2075 C C . LYS A 1 273 ? -2.23 1.639 15.031 1 98.5 273 LYS A C 1
ATOM 2077 O O . LYS A 1 273 ? -3.314 1.119 15.312 1 98.5 273 LYS A O 1
ATOM 2082 N N . LYS A 1 274 ? -1.187 1.508 15.805 1 97.81 274 LYS A N 1
ATOM 2083 C CA . LYS A 1 274 ? -1.288 0.831 17.094 1 97.81 274 LYS A CA 1
ATOM 2084 C C . LYS A 1 274 ? -2.287 1.535 18.016 1 97.81 274 LYS A C 1
ATOM 2086 O O . LYS A 1 274 ? -3.07 0.882 18.703 1 97.81 274 LYS A O 1
ATOM 2091 N N . GLU A 1 275 ? -2.195 2.844 18 1 97.31 275 GLU A N 1
ATOM 2092 C CA . GLU A 1 275 ? -3.137 3.609 18.812 1 97.31 275 GLU A CA 1
ATOM 2093 C C . GLU A 1 275 ? -4.574 3.387 18.344 1 97.31 275 GLU A C 1
ATOM 2095 O O . GLU A 1 275 ? -5.484 3.281 19.172 1 97.31 275 GLU A O 1
ATOM 2100 N N . LEU A 1 276 ? -4.75 3.309 17.078 1 98.06 276 LEU A N 1
ATOM 2101 C CA . LEU A 1 276 ? -6.074 3.137 16.484 1 98.06 276 LEU A CA 1
ATOM 2102 C C . LEU A 1 276 ? -6.684 1.8 16.906 1 98.06 276 LEU A C 1
ATOM 2104 O O . LEU A 1 276 ? -7.906 1.646 16.922 1 98.06 276 LEU A O 1
ATOM 2108 N N . LYS A 1 277 ? -5.891 0.869 17.203 1 96.31 277 LYS A N 1
ATOM 2109 C CA . LYS A 1 277 ? -6.379 -0.453 17.578 1 96.31 277 LYS A CA 1
ATOM 2110 C C . LYS A 1 277 ? -6.914 -0.449 19.016 1 96.31 277 LYS A C 1
ATOM 2112 O O . LYS A 1 277 ? -7.652 -1.355 19.406 1 96.31 277 LYS A O 1
ATOM 2117 N N . LYS A 1 278 ? -6.543 0.517 19.75 1 94.75 278 LYS A N 1
ATOM 2118 C CA . LYS A 1 278 ? -6.988 0.576 21.141 1 94.75 278 LYS A CA 1
ATOM 2119 C C . LYS A 1 278 ? -8.461 0.972 21.219 1 94.75 278 LYS A C 1
ATOM 2121 O O . LYS A 1 278 ? -8.922 1.828 20.469 1 94.75 278 LYS A O 1
ATOM 2126 N N . PRO A 1 279 ? -9.242 0.334 22.141 1 91.31 279 PRO A N 1
ATOM 2127 C CA . PRO A 1 279 ? -10.68 0.607 22.234 1 91.31 279 PRO A CA 1
ATOM 2128 C C . PRO A 1 279 ? -10.977 2.062 22.578 1 91.31 279 PRO A C 1
ATOM 2130 O O . PRO A 1 279 ? -11.891 2.66 22 1 91.31 279 PRO A O 1
ATOM 2133 N N . GLU A 1 280 ? -10.312 2.688 23.516 1 90 280 GLU A N 1
ATOM 2134 C CA . GLU A 1 280 ? -10.625 4.043 23.953 1 90 280 GLU A CA 1
ATOM 2135 C C . GLU A 1 280 ? -9.594 5.043 23.438 1 90 280 GLU A C 1
ATOM 2137 O O . GLU A 1 280 ? -9.273 6.016 24.125 1 90 280 GLU A O 1
ATOM 2142 N N . THR A 1 281 ? -9.414 5.062 22.156 1 94.31 281 THR A N 1
ATOM 2143 C CA . THR A 1 281 ? -8.406 5.977 21.641 1 94.31 281 THR A CA 1
ATOM 2144 C C . THR A 1 281 ? -9.039 7.281 21.172 1 94.31 281 THR A C 1
ATOM 2146 O O . THR A 1 281 ? -10.164 7.289 20.672 1 94.31 281 THR A O 1
ATOM 2149 N N . GLN A 1 282 ? -8.266 8.406 21.328 1 97.25 282 GLN A N 1
ATOM 2150 C CA . GLN A 1 282 ? -8.672 9.719 20.844 1 97.25 282 GLN A CA 1
ATOM 2151 C C . GLN A 1 282 ? -8.266 9.922 19.391 1 97.25 282 GLN A C 1
ATOM 2153 O O . GLN A 1 282 ? -8.672 10.891 18.766 1 97.25 282 GLN A O 1
ATOM 2158 N N . ILE A 1 283 ? -7.477 9.023 18.906 1 98.69 283 ILE A N 1
ATOM 2159 C CA . ILE A 1 283 ? -7.109 9.117 17.5 1 98.69 283 ILE A CA 1
ATOM 2160 C C . ILE A 1 283 ? -8.312 8.766 16.625 1 98.69 283 ILE A C 1
ATOM 2162 O O . ILE A 1 283 ? -8.766 7.617 16.625 1 98.69 283 ILE A O 1
ATOM 2166 N N . ALA A 1 284 ? -8.781 9.766 15.898 1 98.62 284 ALA A N 1
ATOM 2167 C CA . ALA A 1 284 ? -9.938 9.578 15.023 1 98.62 284 ALA A CA 1
ATOM 2168 C C . ALA A 1 284 ? -9.523 8.938 13.703 1 98.62 284 ALA A C 1
ATOM 2170 O O . ALA A 1 284 ? -10.297 8.18 13.102 1 98.62 284 ALA A O 1
ATOM 2171 N N . GLY A 1 285 ? -8.367 9.305 13.227 1 98.69 285 GLY A N 1
ATOM 2172 C CA . GLY A 1 285 ? -7.863 8.766 11.969 1 98.69 285 GLY A CA 1
ATOM 2173 C C . GLY A 1 285 ? -6.559 9.391 11.531 1 98.69 285 GLY A C 1
ATOM 2174 O O . GLY A 1 285 ? -6.105 10.375 12.117 1 98.69 285 GLY A O 1
ATOM 2175 N N . THR A 1 286 ? -5.918 8.789 10.586 1 98.94 286 THR A N 1
ATOM 2176 C CA . THR A 1 286 ? -4.73 9.289 9.906 1 98.94 286 THR A CA 1
ATOM 2177 C C . THR A 1 286 ? -4.887 9.164 8.391 1 98.94 286 THR A C 1
ATOM 2179 O O . THR A 1 286 ? -5.359 8.148 7.891 1 98.94 286 THR A O 1
ATOM 2182 N N . ALA A 1 287 ? -4.637 10.289 7.691 1 98.94 287 ALA A N 1
ATOM 2183 C CA . ALA A 1 287 ? -4.508 10.188 6.238 1 98.94 287 ALA A CA 1
ATOM 2184 C C . ALA A 1 287 ? -3.213 9.484 5.852 1 98.94 287 ALA A C 1
ATOM 2186 O O . ALA A 1 287 ? -2.123 10.023 6.047 1 98.94 287 ALA A O 1
ATOM 2187 N N . ALA A 1 288 ? -3.365 8.359 5.289 1 98.81 288 ALA A N 1
ATOM 2188 C CA . ALA A 1 288 ? -2.229 7.461 5.09 1 98.81 288 ALA A CA 1
ATOM 2189 C C . ALA A 1 288 ? -1.471 7.812 3.814 1 98.81 288 ALA A C 1
ATOM 2191 O O . ALA A 1 288 ? -2.08 8.07 2.773 1 98.81 288 ALA A O 1
ATOM 2192 N N . GLN A 1 289 ? -0.219 7.887 3.973 1 98.69 289 GLN A N 1
ATOM 2193 C CA . GLN A 1 289 ? 0.751 7.949 2.885 1 98.69 289 GLN A CA 1
ATOM 2194 C C . GLN A 1 289 ? 1.422 6.594 2.67 1 98.69 289 GLN A C 1
ATOM 2196 O O . GLN A 1 289 ? 1.102 5.621 3.355 1 98.69 289 GLN A O 1
ATOM 2201 N N . SER A 1 290 ? 2.293 6.551 1.655 1 98.38 290 SER A N 1
ATOM 2202 C CA . SER A 1 290 ? 3.164 5.398 1.456 1 98.38 290 SER A CA 1
ATOM 2203 C C . SER A 1 290 ? 4.602 5.828 1.187 1 98.38 290 SER A C 1
ATOM 2205 O O . SER A 1 290 ? 4.992 6.023 0.034 1 98.38 290 SER A O 1
ATOM 2207 N N . PRO A 1 291 ? 5.391 5.895 2.268 1 98.69 291 PRO A N 1
ATOM 2208 C CA . PRO A 1 291 ? 6.801 6.215 2.027 1 98.69 291 PRO A CA 1
ATOM 2209 C C . PRO A 1 291 ? 7.508 5.168 1.167 1 98.69 291 PRO A C 1
ATOM 2211 O O . PRO A 1 291 ? 8.453 5.492 0.448 1 98.69 291 PRO A O 1
ATOM 2214 N N . ILE A 1 292 ? 7.004 3.982 1.167 1 98.5 292 ILE A N 1
ATOM 2215 C CA . ILE A 1 292 ? 7.578 2.918 0.35 1 98.5 292 ILE A CA 1
ATOM 2216 C C . ILE A 1 292 ? 7.375 3.238 -1.129 1 98.5 292 ILE A C 1
ATOM 2218 O O . ILE A 1 292 ? 8.336 3.273 -1.899 1 98.5 292 ILE A O 1
ATOM 2222 N N . ASN A 1 293 ? 6.129 3.551 -1.502 1 98.19 293 ASN A N 1
ATOM 2223 C CA . ASN A 1 293 ? 5.84 3.855 -2.898 1 98.19 293 ASN A CA 1
ATOM 2224 C C . ASN A 1 293 ? 6.539 5.133 -3.352 1 98.19 293 ASN A C 1
ATOM 2226 O O . ASN A 1 293 ? 6.992 5.227 -4.492 1 98.19 293 ASN A O 1
ATOM 2230 N N . ILE A 1 294 ? 6.586 6.086 -2.455 1 98.81 294 ILE A N 1
ATOM 2231 C CA . ILE A 1 294 ? 7.277 7.324 -2.793 1 98.81 294 ILE A CA 1
ATOM 2232 C C . ILE A 1 294 ? 8.75 7.031 -3.072 1 98.81 294 ILE A C 1
ATOM 2234 O O . ILE A 1 294 ? 9.312 7.516 -4.059 1 98.81 294 ILE A O 1
ATOM 2238 N N . GLY A 1 295 ? 9.375 6.242 -2.232 1 98.81 295 GLY A N 1
ATOM 2239 C CA . GLY A 1 295 ? 10.773 5.883 -2.443 1 98.81 295 GLY A CA 1
ATOM 2240 C C . GLY A 1 295 ? 11.008 5.129 -3.738 1 98.81 295 GLY A C 1
ATOM 2241 O O . GLY A 1 295 ? 11.945 5.43 -4.477 1 98.81 295 GLY A O 1
ATOM 2242 N N . LYS A 1 296 ? 10.18 4.191 -4.047 1 98.31 296 LYS A N 1
ATOM 2243 C CA . LYS A 1 296 ? 10.289 3.396 -5.27 1 98.31 296 LYS A CA 1
ATOM 2244 C C . LYS A 1 296 ? 10.117 4.27 -6.508 1 98.31 296 LYS A C 1
ATOM 2246 O O . LYS A 1 296 ? 10.938 4.215 -7.43 1 98.31 296 LYS A O 1
ATOM 2251 N N . LYS A 1 297 ? 9.078 5.086 -6.48 1 98.62 297 LYS A N 1
ATOM 2252 C CA . LYS A 1 297 ? 8.789 5.938 -7.633 1 98.62 297 LYS A CA 1
ATOM 2253 C C . LYS A 1 297 ? 9.891 6.977 -7.832 1 98.62 297 LYS A C 1
ATOM 2255 O O . LYS A 1 297 ? 10.289 7.25 -8.969 1 98.62 297 LYS A O 1
ATOM 2260 N N . ALA A 1 298 ? 10.344 7.504 -6.75 1 98.88 298 ALA A N 1
ATOM 2261 C CA . ALA A 1 298 ? 11.43 8.477 -6.836 1 98.88 298 ALA A CA 1
ATOM 2262 C C . ALA A 1 298 ? 12.672 7.852 -7.461 1 98.88 298 ALA A C 1
ATOM 2264 O O . ALA A 1 298 ? 13.336 8.477 -8.289 1 98.88 298 ALA A O 1
ATOM 2265 N N . SER A 1 299 ? 12.992 6.668 -7.094 1 98.81 299 SER A N 1
ATOM 2266 C CA . SER A 1 299 ? 14.156 5.965 -7.621 1 98.81 299 SER A CA 1
ATOM 2267 C C . SER A 1 299 ? 14.016 5.715 -9.117 1 98.81 299 SER A C 1
ATOM 2269 O O . SER A 1 299 ? 14.953 5.949 -9.883 1 98.81 299 SER A O 1
ATOM 2271 N N . GLU A 1 300 ? 12.852 5.285 -9.508 1 98.44 300 GLU A N 1
ATOM 2272 C CA . GLU A 1 300 ? 12.578 5.055 -10.93 1 98.44 300 GLU A CA 1
ATOM 2273 C C . GLU A 1 300 ? 12.766 6.328 -11.742 1 98.44 300 GLU A C 1
ATOM 2275 O O . GLU A 1 300 ? 13.406 6.309 -12.797 1 98.44 300 GLU A O 1
ATOM 2280 N N . VAL A 1 301 ? 12.25 7.348 -11.25 1 98.88 301 VAL A N 1
ATOM 2281 C CA . VAL A 1 301 ? 12.312 8.633 -11.938 1 98.88 301 VAL A CA 1
ATOM 2282 C C . VAL A 1 301 ? 13.758 9.117 -12 1 98.88 301 VAL A C 1
ATOM 2284 O O . VAL A 1 301 ? 14.211 9.594 -13.039 1 98.88 301 VAL A O 1
ATOM 2287 N N . ALA A 1 302 ? 14.477 8.992 -10.883 1 98.88 302 ALA A N 1
ATOM 2288 C CA . ALA A 1 302 ? 15.867 9.43 -10.836 1 98.88 302 ALA A CA 1
ATOM 2289 C C . ALA A 1 302 ? 16.703 8.695 -11.883 1 98.88 302 ALA A C 1
ATOM 2291 O O . ALA A 1 302 ? 17.484 9.312 -12.609 1 98.88 302 ALA A O 1
ATOM 2292 N N . ILE A 1 303 ? 16.562 7.426 -12.008 1 98.69 303 ILE A N 1
ATOM 2293 C CA . ILE A 1 303 ? 17.312 6.605 -12.945 1 98.69 303 ILE A CA 1
ATOM 2294 C C . ILE A 1 303 ? 16.938 6.977 -14.375 1 98.69 303 ILE A C 1
ATOM 2296 O O . ILE A 1 303 ? 17.797 7.102 -15.25 1 98.69 303 ILE A O 1
ATOM 2300 N N . SER A 1 304 ? 15.625 7.191 -14.578 1 98.69 304 SE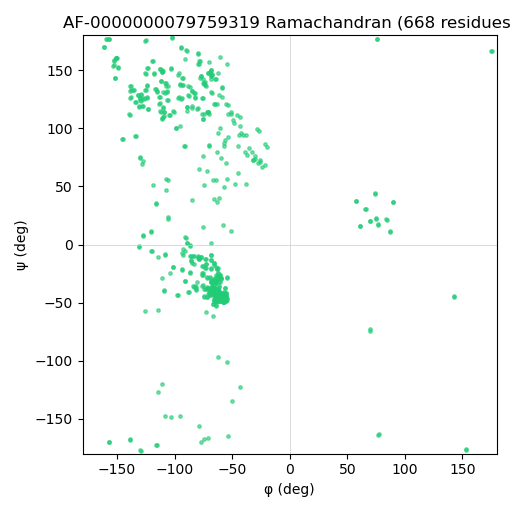R A N 1
ATOM 2301 C CA . SER A 1 304 ? 15.164 7.605 -15.898 1 98.69 304 SER A CA 1
ATOM 2302 C C . SER A 1 304 ? 15.805 8.93 -16.312 1 98.69 304 SER A C 1
ATOM 2304 O O . SER A 1 304 ? 16.219 9.086 -17.469 1 98.69 304 SER A O 1
ATOM 2306 N N . ILE A 1 305 ? 15.859 9.828 -15.391 1 98.75 305 ILE A N 1
ATOM 2307 C CA . ILE A 1 305 ? 16.453 11.133 -15.664 1 98.75 305 ILE A CA 1
ATOM 2308 C C . ILE A 1 305 ? 17.922 10.961 -16.078 1 98.75 305 ILE A C 1
ATOM 2310 O O . ILE A 1 305 ? 18.344 11.508 -17.094 1 98.75 305 ILE A O 1
ATOM 2314 N N . LEU A 1 306 ? 18.656 10.203 -15.32 1 98.5 306 LEU A N 1
ATOM 2315 C CA . LEU A 1 306 ? 20.094 10.039 -15.555 1 98.5 306 LEU A CA 1
ATOM 2316 C C . LEU A 1 306 ? 20.344 9.25 -16.844 1 98.5 306 LEU A C 1
ATOM 2318 O O . LEU A 1 306 ? 21.344 9.477 -17.516 1 98.5 306 LEU A O 1
ATOM 2322 N N . ASP A 1 307 ? 19.453 8.391 -17.234 1 97.62 307 ASP A N 1
ATOM 2323 C CA . ASP A 1 307 ? 19.578 7.578 -18.438 1 97.62 307 ASP A CA 1
ATOM 2324 C C . ASP A 1 307 ? 19.078 8.336 -19.656 1 97.62 307 ASP A C 1
ATOM 2326 O O . ASP A 1 307 ? 19.219 7.855 -20.797 1 97.62 307 ASP A O 1
ATOM 2330 N N . GLY A 1 308 ? 18.391 9.398 -19.438 1 97.94 308 GLY A N 1
ATOM 2331 C CA . GLY A 1 308 ? 17.859 10.164 -20.547 1 97.94 308 GLY A CA 1
ATOM 2332 C C . GLY A 1 308 ? 16.531 9.633 -21.062 1 97.94 308 GLY A C 1
ATOM 2333 O O . GLY A 1 308 ? 16.156 9.867 -22.219 1 97.94 308 GLY A O 1
ATOM 2334 N N . ASP A 1 309 ? 15.883 8.906 -20.219 1 98.31 309 ASP A N 1
ATOM 2335 C CA . ASP A 1 309 ? 14.57 8.367 -20.562 1 98.31 309 ASP A CA 1
ATOM 2336 C C . ASP A 1 309 ? 13.453 9.328 -20.172 1 98.31 309 ASP A C 1
ATOM 2338 O O . ASP A 1 309 ? 13.688 10.297 -19.453 1 98.31 309 ASP A O 1
ATOM 2342 N N . ASP A 1 310 ? 12.25 9.07 -20.672 1 98.25 310 ASP A N 1
ATOM 2343 C CA . ASP A 1 310 ? 11.078 9.859 -20.312 1 98.25 310 ASP A CA 1
ATOM 2344 C C . ASP A 1 310 ? 10.703 9.641 -18.844 1 98.25 310 ASP A C 1
ATOM 2346 O O . ASP A 1 310 ? 10.883 8.539 -18.312 1 98.25 310 ASP A O 1
ATOM 2350 N N . TYR A 1 311 ? 10.203 10.68 -18.234 1 98.12 311 TYR A N 1
ATOM 2351 C CA . TYR A 1 311 ? 9.75 10.617 -16.844 1 98.12 311 TYR A CA 1
ATOM 2352 C C . TYR A 1 311 ? 8.656 11.641 -16.578 1 98.12 311 TYR A C 1
ATOM 2354 O O . TYR A 1 311 ? 8.5 12.602 -17.344 1 98.12 311 TYR A O 1
ATOM 2362 N N . GLU A 1 312 ? 7.871 11.406 -15.539 1 97.88 312 GLU A N 1
ATOM 2363 C CA . GLU A 1 312 ? 6.891 12.383 -15.078 1 97.88 312 GLU A CA 1
ATOM 2364 C C . GLU A 1 312 ? 7.539 13.422 -14.164 1 97.88 312 GLU A C 1
ATOM 2366 O O . GLU A 1 312 ? 8.148 13.07 -13.156 1 97.88 312 GLU A O 1
ATOM 2371 N N . LYS A 1 313 ? 7.32 14.672 -14.398 1 98.38 313 LYS A N 1
ATOM 2372 C CA . LYS A 1 313 ? 7.969 15.742 -13.641 1 98.38 313 LYS A CA 1
ATOM 2373 C C . LYS A 1 313 ? 7.367 15.867 -12.242 1 98.38 313 LYS A C 1
ATOM 2375 O O . LYS A 1 313 ? 8.07 16.203 -11.289 1 98.38 313 LYS A O 1
ATOM 2380 N N . GLU A 1 314 ? 6.07 15.695 -12.188 1 98.56 314 GLU A N 1
ATOM 2381 C CA . GLU A 1 314 ? 5.379 15.75 -10.898 1 98.56 314 GLU A CA 1
ATOM 2382 C C . GLU A 1 314 ? 4.477 14.539 -10.711 1 98.56 314 GLU A C 1
ATOM 2384 O O . GLU A 1 314 ? 3.674 14.211 -11.586 1 98.56 314 GLU A O 1
ATOM 2389 N N . THR A 1 315 ? 4.664 13.891 -9.648 1 98.38 315 THR A N 1
ATOM 2390 C CA . THR A 1 315 ? 3.84 12.742 -9.273 1 98.38 315 THR A CA 1
ATOM 2391 C C . THR A 1 315 ? 3.221 12.945 -7.895 1 98.38 315 THR A C 1
ATOM 2393 O O . THR A 1 315 ? 3.932 13.203 -6.922 1 98.38 315 THR A O 1
ATOM 2396 N N . TYR A 1 316 ? 1.923 12.828 -7.785 1 98.25 316 TYR A N 1
ATOM 2397 C CA . TYR A 1 316 ? 1.188 12.883 -6.527 1 98.25 316 TYR A CA 1
ATOM 2398 C C . TYR A 1 316 ? 0.588 11.531 -6.18 1 98.25 316 TYR A C 1
ATOM 2400 O O . TYR A 1 316 ? -0.322 11.055 -6.863 1 98.25 316 TYR A O 1
ATOM 2408 N N . GLU A 1 317 ? 1.059 10.984 -5.148 1 97.75 317 GLU A N 1
ATOM 2409 C CA . GLU A 1 317 ? 0.533 9.695 -4.691 1 97.75 317 GLU A CA 1
ATOM 2410 C C . GLU A 1 317 ? -0.809 9.867 -3.986 1 97.75 317 GLU A C 1
ATOM 2412 O O . GLU A 1 317 ? -1.001 10.828 -3.232 1 97.75 317 GLU A O 1
ATOM 2417 N N . GLU A 1 318 ? -1.634 8.898 -4.184 1 95.75 318 GLU A N 1
ATOM 2418 C CA . GLU A 1 318 ? -2.943 8.914 -3.539 1 95.75 318 GLU A CA 1
ATOM 2419 C C . GLU A 1 318 ? -2.824 8.68 -2.037 1 95.75 318 GLU A C 1
ATOM 2421 O O . GLU A 1 318 ? -1.945 7.938 -1.59 1 95.75 318 GLU A O 1
ATOM 2426 N N . VAL A 1 319 ? -3.736 9.305 -1.294 1 98.38 319 VAL A N 1
ATOM 2427 C CA . VAL A 1 319 ? -3.848 9.109 0.147 1 98.38 319 VAL A CA 1
ATOM 2428 C C . VAL A 1 319 ? -5.227 8.555 0.488 1 98.38 319 VAL A C 1
ATOM 2430 O O . VAL A 1 319 ? -6.156 8.648 -0.316 1 98.38 319 VAL A O 1
ATOM 2433 N N . PHE A 1 320 ? -5.332 7.926 1.626 1 97.56 320 PHE A N 1
ATOM 2434 C CA . PHE A 1 320 ? -6.602 7.383 2.088 1 97.56 320 PHE A CA 1
ATOM 2435 C C . PHE A 1 320 ? -6.664 7.371 3.611 1 97.56 320 PHE A C 1
ATOM 2437 O O . PHE A 1 320 ? -5.633 7.434 4.281 1 97.56 320 PHE A O 1
ATOM 2444 N N . MET A 1 321 ? -7.848 7.289 4.141 1 98.38 321 MET A N 1
ATOM 2445 C CA . MET A 1 321 ? -8.062 7.32 5.582 1 98.38 321 MET A CA 1
ATOM 2446 C C . MET A 1 321 ? -7.836 5.941 6.195 1 98.38 321 MET A C 1
ATOM 2448 O O . MET A 1 321 ? -8.367 4.945 5.699 1 98.38 321 MET A O 1
ATOM 2452 N N . ILE A 1 322 ? -7 5.844 7.184 1 98.69 322 ILE A N 1
ATOM 2453 C CA . ILE A 1 322 ? -6.969 4.699 8.094 1 98.69 322 ILE A CA 1
ATOM 2454 C C . ILE A 1 322 ? -7.566 5.098 9.438 1 98.69 322 ILE A C 1
ATOM 2456 O O . ILE A 1 322 ? -7.176 6.105 10.023 1 98.69 322 ILE A O 1
ATOM 2460 N N . ASN A 1 323 ? -8.469 4.445 9.844 1 98.25 323 ASN A N 1
ATOM 2461 C CA . ASN A 1 323 ? -9.125 4.621 11.133 1 98.25 323 ASN A CA 1
ATOM 2462 C C . ASN A 1 323 ? -9.43 3.281 11.797 1 98.25 323 ASN A C 1
ATOM 2464 O O . ASN A 1 323 ? -8.898 2.248 11.391 1 98.25 323 ASN A O 1
ATOM 2468 N N . LYS A 1 324 ? -10.258 3.32 12.859 1 96.81 324 LYS A N 1
ATOM 2469 C CA . LYS A 1 324 ? -10.531 2.121 13.648 1 96.81 324 LYS A CA 1
ATOM 2470 C C . LYS A 1 324 ? -11.211 1.048 12.805 1 96.81 324 LYS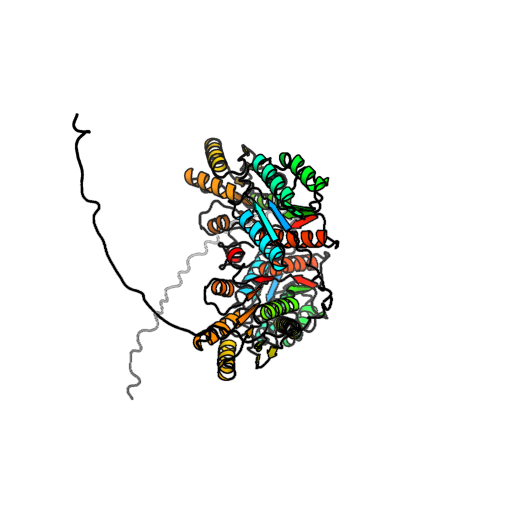 A C 1
ATOM 2472 O O . LYS A 1 324 ? -11.031 -0.147 13.047 1 96.81 324 LYS A O 1
ATOM 2477 N N . ASP A 1 325 ? -11.945 1.471 11.789 1 95.5 325 ASP A N 1
ATOM 2478 C CA . ASP A 1 325 ? -12.781 0.554 11.016 1 95.5 325 ASP A CA 1
ATOM 2479 C C . ASP A 1 325 ? -11.938 -0.289 10.062 1 95.5 325 ASP A C 1
ATOM 2481 O O . ASP A 1 325 ? -12.336 -1.388 9.68 1 95.5 325 ASP A O 1
ATOM 2485 N N . ASN A 1 326 ? -10.75 0.206 9.68 1 97.25 326 ASN A N 1
ATOM 2486 C CA . ASN A 1 326 ? -10.055 -0.498 8.609 1 97.25 326 ASN A CA 1
ATOM 2487 C C . ASN A 1 326 ? -8.594 -0.768 8.977 1 97.25 326 ASN A C 1
ATOM 2489 O O . ASN A 1 326 ? -7.867 -1.403 8.211 1 97.25 326 ASN A O 1
ATOM 2493 N N . VAL A 1 327 ? -8.117 -0.333 10.141 1 98.38 327 VAL A N 1
ATOM 2494 C CA . VAL A 1 327 ? -6.711 -0.432 10.523 1 98.38 327 VAL A CA 1
ATOM 2495 C C . VAL A 1 327 ? -6.277 -1.896 10.523 1 98.38 327 VAL A C 1
ATOM 2497 O O . VAL A 1 327 ? -5.129 -2.209 10.211 1 98.38 327 VAL A O 1
ATOM 2500 N N . ASP A 1 328 ? -7.16 -2.809 10.781 1 96.94 328 ASP A N 1
ATOM 2501 C CA . ASP A 1 328 ? -6.82 -4.227 10.875 1 96.94 328 ASP A CA 1
ATOM 2502 C C . ASP A 1 328 ? -6.387 -4.773 9.516 1 96.94 328 ASP A C 1
ATOM 2504 O O . ASP A 1 328 ? -5.574 -5.695 9.445 1 96.94 328 ASP A O 1
ATOM 2508 N N . MET A 1 329 ? -6.918 -4.234 8.438 1 97.19 329 MET A N 1
ATOM 2509 C CA . MET A 1 329 ? -6.527 -4.668 7.098 1 97.19 329 MET A CA 1
ATOM 2510 C C . MET A 1 329 ? -5.062 -4.348 6.828 1 97.19 329 MET A C 1
ATOM 2512 O O . MET A 1 329 ? -4.363 -5.125 6.18 1 97.19 329 MET A O 1
ATOM 2516 N N . TYR A 1 330 ? -4.566 -3.26 7.367 1 97.81 330 TYR A N 1
ATOM 2517 C CA . TYR A 1 330 ? -3.234 -2.75 7.066 1 97.81 330 TYR A CA 1
ATOM 2518 C C . TYR A 1 330 ? -2.213 -3.266 8.07 1 97.81 330 TYR A C 1
ATOM 2520 O O . TYR A 1 330 ? -1.015 -3.307 7.781 1 97.81 330 TYR A O 1
ATOM 2528 N N . GLY A 1 331 ? -2.721 -3.68 9.242 1 97.5 331 GLY A N 1
ATOM 2529 C CA . GLY A 1 331 ? -1.799 -4.043 10.305 1 97.5 331 GLY A CA 1
ATOM 2530 C C . GLY A 1 331 ? -1.168 -2.842 10.984 1 97.5 331 GLY A C 1
ATOM 2531 O O . GLY A 1 331 ? -1.433 -1.699 10.602 1 97.5 331 GLY A O 1
ATOM 2532 N N . THR A 1 332 ? -0.329 -3.107 12.055 1 98.12 332 THR A N 1
ATOM 2533 C CA . THR A 1 332 ? 0.138 -1.999 12.883 1 98.12 332 THR A CA 1
ATOM 2534 C C . THR A 1 332 ? 1.659 -2.018 13 1 98.12 332 THR A C 1
ATOM 2536 O O . THR A 1 332 ? 2.234 -1.255 13.781 1 98.12 332 THR A O 1
ATOM 2539 N N . ASP A 1 333 ? 2.32 -2.902 12.227 1 97.38 333 ASP A N 1
ATOM 2540 C CA . ASP A 1 333 ? 3.752 -3.045 12.469 1 97.38 333 ASP A CA 1
ATOM 2541 C C . ASP A 1 333 ? 4.559 -2.715 11.219 1 97.38 333 ASP A C 1
ATOM 2543 O O . ASP A 1 333 ? 5.75 -3.033 11.141 1 97.38 333 ASP A O 1
ATOM 2547 N N . GLY A 1 334 ? 3.896 -2.148 10.234 1 97.19 334 GLY A N 1
ATOM 2548 C CA . GLY A 1 334 ? 4.543 -1.733 9 1 97.19 334 GLY A CA 1
ATOM 2549 C C . GLY A 1 334 ? 3.777 -0.655 8.258 1 97.19 334 GLY A C 1
ATOM 2550 O O . GLY A 1 334 ? 2.912 0.008 8.836 1 97.19 334 GLY A O 1
ATOM 2551 N N . TRP A 1 335 ? 4.238 -0.426 7.062 1 98.06 335 TRP A N 1
ATOM 2552 C CA . TRP A 1 335 ? 3.674 0.642 6.242 1 98.06 335 TRP A CA 1
ATOM 2553 C C . TRP A 1 335 ? 2.908 0.07 5.055 1 98.06 335 TRP A C 1
ATOM 2555 O O . TRP A 1 335 ? 3.199 -1.038 4.598 1 98.06 335 TRP A O 1
ATOM 2565 N N . GLN A 1 336 ? 1.896 0.757 4.641 1 95.38 336 GLN A N 1
ATOM 2566 C CA . GLN A 1 336 ? 1.131 0.424 3.445 1 95.38 336 GLN A CA 1
ATOM 2567 C C . GLN A 1 336 ? 1.87 0.854 2.182 1 95.38 336 GLN A C 1
ATOM 2569 O O . GLN A 1 336 ? 2.676 1.786 2.215 1 95.38 336 GLN A O 1
ATOM 2574 N N . MET B 1 1 ? -29.656 -58.375 25.094 1 20.39 1 MET B N 1
ATOM 2575 C CA . MET B 1 1 ? -30.859 -58.719 25.859 1 20.39 1 MET B CA 1
ATOM 2576 C C . MET B 1 1 ? -31.484 -57.469 26.484 1 20.39 1 MET B C 1
ATOM 2578 O O . MET B 1 1 ? -32.688 -57.375 26.578 1 20.39 1 MET B O 1
ATOM 2582 N N . MET B 1 2 ? -30.625 -56.906 27.438 1 21.91 2 MET B N 1
ATOM 2583 C CA . MET B 1 2 ? -31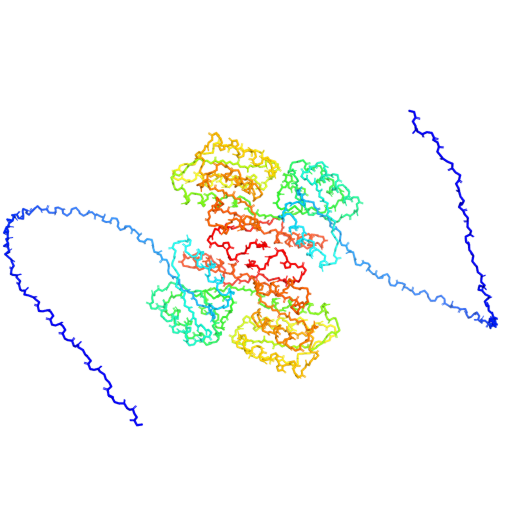.125 -56.094 28.547 1 21.91 2 MET B CA 1
ATOM 2584 C C . MET B 1 2 ? -31.625 -54.719 28.062 1 21.91 2 MET B C 1
ATOM 2586 O O . MET B 1 2 ? -30.828 -53.812 27.812 1 21.91 2 MET B O 1
ATOM 2590 N N . LYS B 1 3 ? -32.656 -54.625 27.234 1 21.06 3 LYS B N 1
ATOM 2591 C CA . LYS B 1 3 ? -33.562 -53.875 26.391 1 21.06 3 LYS B CA 1
ATOM 2592 C C . LYS B 1 3 ? -34.219 -52.719 27.188 1 21.06 3 LYS B C 1
ATOM 2594 O O . LYS B 1 3 ? -34.188 -51.562 26.75 1 21.06 3 LYS B O 1
ATOM 2599 N N . LYS B 1 4 ? -35.531 -52.812 27.688 1 20.05 4 LYS B N 1
ATOM 2600 C CA . LYS B 1 4 ? -36.844 -52.25 27.391 1 20.05 4 LYS B CA 1
ATOM 2601 C C . LYS B 1 4 ? -37.281 -51.312 28.5 1 20.05 4 LYS B C 1
ATOM 2603 O O . LYS B 1 4 ? -38.375 -50.75 28.438 1 20.05 4 LYS B O 1
ATOM 2608 N N . ARG B 1 5 ? -36.844 -51.531 29.719 1 18.86 5 ARG B N 1
ATOM 2609 C CA . ARG B 1 5 ? -37.875 -51.156 30.703 1 18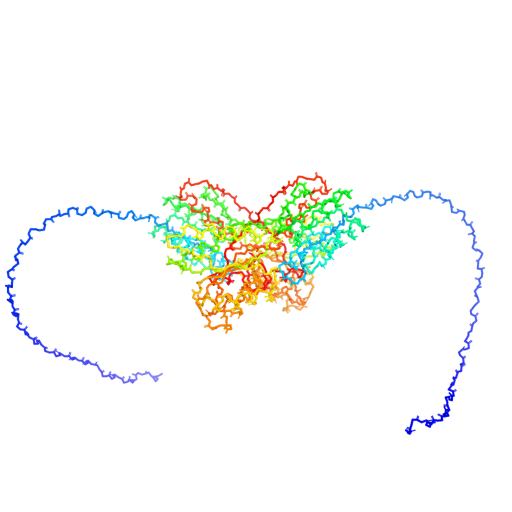.86 5 ARG B CA 1
ATOM 2610 C C . ARG B 1 5 ? -38.125 -49.625 30.688 1 18.86 5 ARG B C 1
ATOM 2612 O O . ARG B 1 5 ? -39.25 -49.188 30.859 1 18.86 5 ARG B O 1
ATOM 2619 N N . MET B 1 6 ? -37.094 -48.812 31 1 21.84 6 MET B N 1
ATOM 2620 C CA . MET B 1 6 ? -37.469 -47.938 32.094 1 21.84 6 MET B CA 1
ATOM 2621 C C . MET B 1 6 ? -38.469 -46.906 31.656 1 21.84 6 MET B C 1
ATOM 2623 O O . MET B 1 6 ? -38.531 -46.562 30.469 1 21.84 6 MET B O 1
ATOM 2627 N N . LEU B 1 7 ? -38.75 -45.75 32.531 1 22.97 7 LEU B N 1
ATOM 2628 C CA . LEU B 1 7 ? -39.844 -45.062 33.219 1 22.97 7 LEU B CA 1
ATOM 2629 C C . LEU B 1 7 ? -40.469 -44 32.312 1 22.97 7 LEU B C 1
ATOM 2631 O O . LEU B 1 7 ? -39.781 -43.125 31.812 1 22.97 7 LEU B O 1
ATOM 2635 N N . ARG B 1 8 ? -41.75 -44.094 31.875 1 20.41 8 ARG B N 1
ATOM 2636 C CA . ARG B 1 8 ? -42.969 -43.594 31.25 1 20.41 8 ARG B CA 1
ATOM 2637 C C . ARG B 1 8 ? -43.406 -42.281 31.859 1 20.41 8 ARG B C 1
ATOM 2639 O O . ARG B 1 8 ? -44.562 -41.875 31.703 1 20.41 8 ARG B O 1
ATOM 2646 N N . VAL B 1 9 ? -42.531 -41.688 32.656 1 22.44 9 VAL B N 1
ATOM 2647 C CA . VAL B 1 9 ? -43.25 -40.781 33.562 1 22.44 9 VAL B CA 1
ATOM 2648 C C . VAL B 1 9 ? -44.125 -39.844 32.719 1 22.44 9 VAL B C 1
ATOM 2650 O O . VAL B 1 9 ? -43.844 -39.625 31.531 1 22.44 9 VAL B O 1
ATOM 2653 N N . LEU B 1 10 ? -44.625 -38.688 33.406 1 22.83 10 LEU B N 1
ATOM 2654 C CA . LEU B 1 10 ? -45.844 -37.969 33.781 1 22.83 10 LEU B CA 1
ATOM 2655 C C . LEU B 1 10 ? -46.156 -36.875 32.781 1 22.83 10 LEU B C 1
ATOM 2657 O O . LEU B 1 10 ? -45.375 -35.969 32.562 1 22.83 10 LEU B O 1
ATOM 2661 N N . ALA B 1 11 ? -47.094 -37.062 31.875 1 21.42 11 ALA B N 1
ATOM 2662 C CA . ALA B 1 11 ? -47.844 -36.469 30.781 1 21.42 11 ALA B CA 1
ATOM 2663 C C . ALA B 1 11 ? -48.281 -35.062 31.109 1 21.42 11 ALA B C 1
ATOM 2665 O O . ALA B 1 11 ? -47.812 -34.094 30.469 1 21.42 11 ALA B O 1
ATOM 2666 N N . LEU B 1 12 ? -49.594 -34.781 31.062 1 22.72 12 LEU B N 1
ATOM 2667 C CA . LEU B 1 12 ? -50.562 -34.031 30.281 1 22.72 12 LEU B CA 1
ATOM 2668 C C . LEU B 1 12 ? -51.031 -32.781 31.062 1 22.72 12 LEU B C 1
ATOM 2670 O O . LEU B 1 12 ? -51.844 -32.906 31.984 1 22.72 12 LEU B O 1
ATOM 2674 N N . MET B 1 13 ? -50.156 -31.969 31.672 1 20.62 13 MET B N 1
ATOM 2675 C CA . MET B 1 13 ? -50.75 -30.953 32.5 1 20.62 13 MET B CA 1
ATOM 2676 C C . MET B 1 13 ? -51.719 -30.078 31.703 1 20.62 13 MET B C 1
ATOM 2678 O O . MET B 1 13 ? -51.281 -29.344 30.797 1 20.62 13 MET B O 1
ATOM 2682 N N . LEU B 1 14 ? -52.969 -30.469 31.594 1 24.45 14 LEU B N 1
ATOM 2683 C CA . LEU B 1 14 ? -54.156 -29.938 30.922 1 24.45 14 LEU B CA 1
ATOM 2684 C C . LEU B 1 14 ? -54.531 -28.594 31.5 1 24.45 14 LEU B C 1
ATOM 2686 O O . LEU B 1 14 ? -55.531 -28.484 32.25 1 24.45 14 LEU B O 1
ATOM 2690 N N . VAL B 1 15 ? -53.625 -27.703 31.891 1 23.58 15 VAL B N 1
ATOM 2691 C CA . VAL B 1 15 ? -54.25 -26.625 32.656 1 23.58 15 VAL B CA 1
ATOM 2692 C C . VAL B 1 15 ? -55.281 -25.906 31.812 1 23.58 15 VAL B C 1
ATOM 2694 O O . VAL B 1 15 ? -54.969 -25.328 30.766 1 23.58 15 VAL B O 1
ATOM 2697 N N . CYS B 1 16 ? -56.625 -26.188 31.969 1 21.55 16 CYS B N 1
ATOM 2698 C CA . CYS B 1 16 ? -57.906 -25.828 31.422 1 21.55 16 CYS B CA 1
ATOM 2699 C C . CYS B 1 16 ? -58.219 -24.344 31.625 1 21.55 16 CYS B C 1
ATOM 2701 O O . CYS B 1 16 ? -59.25 -23.844 31.172 1 21.55 16 CYS B O 1
ATOM 2703 N N . ILE B 1 17 ? -57.625 -23.609 32.531 1 23.59 17 ILE B N 1
ATOM 2704 C CA . ILE B 1 17 ? -58.656 -22.844 33.219 1 23.59 17 ILE B CA 1
ATOM 2705 C C . ILE B 1 17 ? -59.375 -21.953 32.219 1 23.59 17 ILE B C 1
ATOM 2707 O O . ILE B 1 17 ? -58.781 -21.453 31.266 1 23.59 17 ILE B O 1
ATOM 2711 N N . PHE B 1 18 ? -60.625 -21.484 32.656 1 22.78 18 PHE B N 1
ATOM 2712 C CA . PHE B 1 18 ? -61.969 -21.016 32.406 1 22.78 18 PHE B CA 1
ATOM 2713 C C . PHE B 1 18 ? -61.969 -19.625 31.781 1 22.78 18 PHE B C 1
ATOM 2715 O O . PHE B 1 18 ? -61.031 -18.859 31.984 1 22.78 18 PHE B O 1
ATOM 2722 N N . ALA B 1 19 ? -63.125 -19.312 31.062 1 23.88 19 ALA B N 1
ATOM 2723 C CA . ALA B 1 19 ? -63.875 -18.562 30.062 1 23.88 19 ALA B CA 1
ATOM 2724 C C . ALA B 1 19 ? -64.188 -17.156 30.578 1 23.88 19 ALA B C 1
ATOM 2726 O O . ALA B 1 19 ? -65 -16.438 29.953 1 23.88 19 ALA B O 1
ATOM 2727 N N . LEU B 1 20 ? -63.562 -16.625 31.656 1 22.33 20 LEU B N 1
ATOM 2728 C CA . LEU B 1 20 ? -64.5 -15.594 32.125 1 22.33 20 LEU B CA 1
ATOM 2729 C C . LEU B 1 20 ? -64.688 -14.539 31.031 1 22.33 20 LEU B C 1
ATOM 2731 O O . LEU B 1 20 ? -63.719 -14.062 30.422 1 22.33 20 LEU B O 1
ATOM 2735 N N . SER B 1 21 ? -66 -14.234 30.672 1 25.22 21 SER B N 1
ATOM 2736 C CA . SER B 1 21 ? -66.875 -13.539 29.703 1 25.22 21 SER B CA 1
ATOM 2737 C C . SER B 1 21 ? -66.688 -12.023 29.844 1 25.22 21 SER B C 1
ATOM 2739 O O . SER B 1 21 ? -67.438 -11.266 29.188 1 25.22 21 SER B O 1
ATOM 2741 N N . GLY B 1 22 ? -65.875 -11.461 30.656 1 23.75 22 GLY B N 1
ATOM 2742 C CA . GLY B 1 22 ? -66.438 -10.195 31.078 1 23.75 22 GLY B CA 1
ATOM 2743 C C . GLY B 1 22 ? -66.812 -9.281 29.922 1 23.75 22 GLY B C 1
ATOM 2744 O O . GLY B 1 22 ? -66.25 -9.406 28.828 1 23.75 22 GLY B O 1
ATOM 2745 N N . CYS B 1 23 ? -67.875 -8.289 30.266 1 25.03 23 CYS B N 1
ATOM 2746 C CA . CYS B 1 23 ? -68.812 -7.352 29.734 1 25.03 23 CYS B CA 1
ATOM 2747 C C . CYS B 1 23 ? -68.125 -6.27 28.906 1 25.03 23 CYS B C 1
ATOM 2749 O O . CYS B 1 23 ? -67.125 -5.719 29.312 1 25.03 23 CYS B O 1
ATOM 2751 N N . LYS B 1 24 ? -68.688 -6.191 27.703 1 20.48 24 LYS B N 1
ATOM 2752 C CA . LYS B 1 24 ? -68.562 -5.406 26.484 1 20.48 24 LYS B CA 1
ATOM 2753 C C . LYS B 1 24 ? -68.938 -3.941 26.734 1 20.48 24 LYS B C 1
ATOM 2755 O O . LYS B 1 24 ? -70.125 -3.576 26.781 1 20.48 24 LYS B O 1
ATOM 2760 N N . LYS B 1 25 ? -68.625 -3.229 27.859 1 21.95 25 LYS B N 1
ATOM 2761 C CA . LYS B 1 25 ? -69.25 -1.911 27.891 1 21.95 25 LYS B CA 1
ATOM 2762 C C . LYS B 1 25 ? -68.938 -1.129 26.609 1 21.95 25 LYS B C 1
ATOM 2764 O O . LYS B 1 25 ? -67.75 -0.885 26.312 1 21.95 25 LYS B O 1
ATOM 2769 N N . ASN B 1 26 ? -69.812 -1.201 25.547 1 21.59 26 ASN B N 1
ATOM 2770 C CA . ASN B 1 26 ? -69.875 -0.591 24.219 1 21.59 26 ASN B CA 1
ATOM 2771 C C . ASN B 1 26 ? -69.875 0.932 24.312 1 21.59 26 ASN B C 1
ATOM 2773 O O . ASN B 1 26 ? -70.938 1.517 24.547 1 21.59 26 ASN B O 1
ATOM 2777 N N . VAL B 1 27 ? -69.5 1.619 25.406 1 24.09 27 VAL B N 1
ATOM 2778 C CA . VAL B 1 27 ? -70 2.979 25.328 1 24.09 27 VAL B CA 1
ATOM 2779 C C . VAL B 1 27 ? -69.562 3.627 24.016 1 24.09 27 VAL B C 1
ATOM 2781 O O . VAL B 1 27 ? -68.438 3.572 23.625 1 24.09 27 VAL B O 1
ATOM 2784 N N . GLY B 1 28 ? -70.625 3.912 23.078 1 24.34 28 GLY B N 1
ATOM 2785 C CA . GLY B 1 28 ? -70.812 4.426 21.734 1 24.34 28 GLY B CA 1
ATOM 2786 C C . GLY B 1 28 ? -70.312 5.852 21.562 1 24.34 28 GLY B C 1
ATOM 2787 O O . GLY B 1 28 ? -70.875 6.789 22.078 1 24.34 28 GLY B O 1
ATOM 2788 N N . THR B 1 29 ? -69.188 6.297 22.109 1 25.44 29 THR B N 1
ATOM 2789 C CA . THR B 1 29 ? -69 7.73 21.906 1 25.44 29 THR B CA 1
ATOM 2790 C C . THR B 1 29 ? -69.062 8.078 20.406 1 25.44 29 THR B C 1
ATOM 2792 O O . THR B 1 29 ? -68.5 7.371 19.594 1 25.44 29 THR B O 1
ATOM 2795 N N . PRO B 1 30 ? -70.062 9.008 20 1 24.89 30 PRO B N 1
ATOM 2796 C CA . PRO B 1 30 ? -70.438 9.5 18.688 1 24.89 30 PRO B CA 1
ATOM 2797 C C . PRO B 1 30 ? -69.25 10.008 17.875 1 24.89 30 PRO B C 1
ATOM 2799 O O . PRO B 1 30 ? -68.312 10.633 18.438 1 24.89 30 PRO B O 1
ATOM 2802 N N . GLU B 1 31 ? -68.938 9.273 16.781 1 25.59 31 GLU B N 1
ATOM 2803 C CA . GLU B 1 31 ? -67.875 9.406 15.742 1 25.59 31 GLU B CA 1
ATOM 2804 C C . GLU B 1 31 ? -68.062 10.695 14.953 1 25.59 31 GLU B C 1
ATOM 2806 O O . GLU B 1 31 ? -69.062 10.844 14.211 1 25.59 31 GLU B O 1
ATOM 2811 N N . ASP B 1 32 ? -68.125 11.883 15.648 1 26.94 32 ASP B N 1
ATOM 2812 C CA . ASP B 1 32 ? -68.25 13.055 14.789 1 26.94 32 ASP B CA 1
ATOM 2813 C C . ASP B 1 32 ? -67.312 12.969 13.578 1 26.94 32 ASP B C 1
ATOM 2815 O O . ASP B 1 32 ? -66.188 12.602 13.703 1 26.94 32 ASP B O 1
ATOM 2819 N N . ASN B 1 33 ? -67.938 12.781 12.398 1 24.7 33 ASN B N 1
ATOM 2820 C CA . ASN B 1 33 ? -67.438 12.672 11.039 1 24.7 33 ASN B CA 1
ATOM 2821 C C . ASN B 1 33 ? -66.625 13.898 10.656 1 24.7 33 ASN B C 1
ATOM 2823 O O . ASN B 1 33 ? -67.125 14.953 10.344 1 24.7 33 ASN B O 1
ATOM 2827 N N . ALA B 1 34 ? -65.688 14.344 11.43 1 28.27 34 ALA B N 1
ATOM 2828 C CA . ALA B 1 34 ? -64.875 15.406 10.867 1 28.27 34 ALA B CA 1
ATOM 2829 C C . ALA B 1 34 ? -64.375 15.055 9.453 1 28.27 34 ALA B C 1
ATOM 2831 O O . ALA B 1 34 ? -63.906 13.953 9.219 1 28.27 34 ALA B O 1
ATOM 2832 N N . VAL B 1 35 ? -64.938 15.703 8.477 1 27.61 35 VAL B N 1
ATOM 2833 C CA . VAL B 1 35 ? -64.562 15.758 7.074 1 27.61 35 VAL B CA 1
ATOM 2834 C C . VAL B 1 35 ? -63.031 15.891 6.961 1 27.61 35 VAL B C 1
ATOM 2836 O O . VAL B 1 35 ? -62.438 16.828 7.492 1 27.61 35 VAL B O 1
ATOM 2839 N N . LYS B 1 36 ? -62.344 14.797 6.785 1 26.77 36 LYS B N 1
ATOM 2840 C CA . LYS B 1 36 ? -60.906 14.742 6.41 1 26.77 36 LYS B CA 1
ATOM 2841 C C . LYS B 1 36 ? -60.656 15.531 5.133 1 26.77 36 LYS B C 1
ATOM 2843 O O . LYS B 1 36 ? -61.125 15.164 4.059 1 26.77 36 LYS B O 1
ATOM 2848 N N . GLU B 1 37 ? -60.781 16.844 5.312 1 29.84 37 GLU B N 1
ATOM 2849 C CA . GLU B 1 37 ? -60.188 17.484 4.141 1 29.84 37 GLU B CA 1
ATOM 2850 C C . GLU B 1 37 ? -58.875 16.828 3.738 1 29.84 37 GLU B C 1
ATOM 2852 O O . GLU B 1 37 ? -58 16.625 4.574 1 29.84 37 GLU B O 1
ATOM 2857 N N . ASP B 1 38 ? -58.969 16.031 2.732 1 29.91 38 ASP B N 1
ATOM 2858 C CA . ASP B 1 38 ? -57.844 15.422 2.021 1 29.91 38 ASP B CA 1
ATOM 2859 C C . ASP B 1 38 ? -56.781 16.453 1.682 1 29.91 38 ASP B C 1
ATOM 2861 O O . ASP B 1 38 ? -56.969 17.297 0.804 1 29.91 38 ASP B O 1
ATOM 2865 N N . SER B 1 39 ? -56.312 17.234 2.633 1 32.44 39 SER B N 1
ATOM 2866 C CA . SER B 1 39 ? -55.094 17.859 2.162 1 32.44 39 SER B CA 1
ATOM 2867 C C . SER B 1 39 ? -54.188 16.859 1.455 1 32.44 39 SER B C 1
ATOM 2869 O O . SER B 1 39 ? -53.906 15.789 1.991 1 32.44 39 SER B O 1
ATOM 2871 N N . GLN B 1 40 ? -54.344 16.812 0.13 1 30.92 40 GLN B N 1
ATOM 2872 C CA . GLN B 1 40 ? -53.281 16.234 -0.706 1 30.92 40 GLN B CA 1
ATOM 2873 C C . GLN B 1 40 ? -51.906 16.594 -0.186 1 30.92 40 GLN B C 1
ATOM 2875 O O . GLN B 1 40 ? -51.469 17.75 -0.333 1 30.92 40 GLN B O 1
ATOM 2880 N N . ASP B 1 41 ? -51.625 16.375 1.051 1 33.72 41 ASP B N 1
ATOM 2881 C CA . ASP B 1 41 ? -50.188 16.391 1.348 1 33.72 41 ASP B CA 1
ATOM 2882 C C . ASP B 1 41 ? -49.375 15.727 0.23 1 33.72 41 ASP B C 1
ATOM 2884 O O . ASP B 1 41 ? -49.594 14.555 -0.083 1 33.72 41 ASP B O 1
ATOM 2888 N N . GLY B 1 42 ? -49.156 16.453 -0.812 1 34.31 42 GLY B N 1
ATOM 2889 C CA . GLY B 1 42 ? -48.094 16.016 -1.667 1 34.31 42 GLY B CA 1
ATOM 2890 C C . GLY B 1 42 ? -46.969 15.328 -0.902 1 34.31 42 GLY B C 1
ATOM 2891 O O . GLY B 1 42 ? -46.312 15.953 -0.062 1 34.31 42 GLY B O 1
ATOM 2892 N N . GLU B 1 43 ? -47.219 14.117 -0.445 1 33.44 43 GLU B N 1
ATOM 2893 C CA . GLU B 1 43 ? -46.031 13.344 -0.096 1 33.44 43 GLU B CA 1
ATOM 2894 C C . GLU B 1 43 ? -44.875 13.711 -0.99 1 33.44 43 GLU B C 1
ATOM 2896 O O . GLU B 1 43 ? -44.938 13.555 -2.211 1 33.44 43 GLU B O 1
ATOM 2901 N N . ASP B 1 44 ? -44.312 14.812 -0.824 1 33.56 44 ASP B N 1
ATOM 2902 C CA . ASP B 1 44 ? -42.938 14.797 -1.348 1 33.56 44 ASP B CA 1
ATOM 2903 C C . ASP B 1 44 ? -42.344 13.398 -1.254 1 33.56 44 ASP B C 1
ATOM 2905 O O . ASP B 1 44 ? -42.125 12.883 -0.156 1 33.56 44 ASP B O 1
ATOM 2909 N N . ALA B 1 45 ? -42.75 12.469 -2.072 1 33.94 45 ALA B N 1
ATOM 2910 C CA . ALA B 1 45 ? -41.938 11.273 -2.266 1 33.94 45 ALA B CA 1
ATOM 2911 C C . ALA B 1 45 ? -40.469 11.57 -1.971 1 33.94 45 ALA B C 1
ATOM 2913 O O . ALA B 1 45 ? -39.844 12.367 -2.662 1 33.94 45 ALA B O 1
ATOM 2914 N N . GLU B 1 46 ? -40.094 11.766 -0.796 1 36.59 46 GLU B N 1
ATOM 2915 C CA . GLU B 1 46 ? -38.656 11.617 -0.594 1 36.59 46 GLU B CA 1
ATOM 2916 C C . GLU B 1 46 ? -38.031 10.812 -1.723 1 36.59 46 GLU B C 1
ATOM 2918 O O . GLU B 1 46 ? -38.469 9.703 -2.027 1 36.59 46 GLU B O 1
ATOM 2923 N N . GLU B 1 47 ? -37.688 11.328 -2.807 1 39.59 47 GLU B N 1
ATOM 2924 C CA . GLU B 1 47 ? -36.875 10.617 -3.795 1 39.59 47 GLU B CA 1
ATOM 2925 C C . GLU B 1 47 ? -36.094 9.469 -3.152 1 39.59 47 GLU B C 1
ATOM 2927 O O . GLU B 1 47 ? -35.25 9.695 -2.287 1 39.59 47 GLU B O 1
ATOM 2932 N N . GLU B 1 48 ? -36.625 8.414 -2.691 1 43.62 48 GLU B N 1
ATOM 2933 C CA . GLU B 1 48 ? -35.875 7.215 -2.344 1 43.62 48 GLU B CA 1
ATOM 2934 C C . GLU B 1 48 ? -34.562 7.145 -3.123 1 43.62 48 GLU B C 1
ATOM 2936 O O . GLU B 1 48 ? -34.562 6.969 -4.344 1 43.62 48 GLU B O 1
ATOM 2941 N N . GLU B 1 49 ? -33.594 7.961 -2.955 1 52 49 GLU B N 1
ATOM 2942 C CA . GLU B 1 49 ? -32.281 7.84 -3.574 1 52 49 GLU B CA 1
ATOM 2943 C C . GLU B 1 49 ? -31.953 6.383 -3.889 1 52 49 GLU B C 1
ATOM 2945 O O . GLU B 1 49 ? -32.094 5.516 -3.025 1 52 49 GLU B O 1
ATOM 2950 N N . ASP B 1 50 ? -32.125 5.879 -5.039 1 62.84 50 ASP B N 1
ATOM 2951 C CA . ASP B 1 50 ? -31.828 4.555 -5.578 1 62.84 50 ASP B CA 1
ATOM 2952 C C . ASP B 1 50 ? -30.516 4.02 -5.02 1 62.84 50 ASP B C 1
ATOM 2954 O O . ASP B 1 50 ? -29.469 4.633 -5.199 1 62.84 50 ASP B O 1
ATOM 2958 N N . THR B 1 51 ? -30.578 3.215 -3.906 1 89.62 51 THR B N 1
ATOM 2959 C CA . THR B 1 51 ? -29.438 2.57 -3.27 1 89.62 51 THR B CA 1
ATOM 2960 C C . THR B 1 51 ? -29.031 1.311 -4.027 1 89.62 51 THR B C 1
ATOM 2962 O O . THR B 1 51 ? -29.875 0.461 -4.324 1 89.62 51 THR B O 1
ATOM 2965 N N . TYR B 1 52 ? -27.828 1.271 -4.57 1 97.75 52 TYR B N 1
ATOM 2966 C CA . TYR B 1 52 ? -27.328 0.108 -5.289 1 97.75 52 TYR B CA 1
ATOM 2967 C C . TYR B 1 52 ? -27.094 -1.061 -4.34 1 97.75 52 TYR B C 1
ATOM 2969 O O . TYR B 1 52 ? -26.766 -0.861 -3.166 1 97.75 52 TYR B O 1
ATOM 2977 N N . SER B 1 53 ? -27.359 -2.221 -4.863 1 98.62 53 SER B N 1
ATOM 2978 C CA . SER B 1 53 ? -27.047 -3.465 -4.172 1 98.62 53 SER B CA 1
ATOM 2979 C C . SER B 1 53 ? -26 -4.27 -4.938 1 98.62 53 SER B C 1
ATOM 2981 O O . SER B 1 53 ? -26.125 -4.48 -6.145 1 98.62 53 SER B O 1
ATOM 2983 N N . PHE B 1 54 ? -25.031 -4.688 -4.207 1 98.94 54 PHE B N 1
ATOM 2984 C CA . PHE B 1 54 ? -23.922 -5.395 -4.832 1 98.94 54 PHE B CA 1
ATOM 2985 C C . PHE B 1 54 ? -23.828 -6.82 -4.297 1 98.94 54 PHE B C 1
ATOM 2987 O O . PHE B 1 54 ? -24.172 -7.082 -3.146 1 98.94 54 PHE B O 1
ATOM 2994 N N . GLY B 1 55 ? -23.406 -7.738 -5.156 1 98.94 55 GLY B N 1
ATOM 2995 C CA . GLY B 1 55 ? -22.969 -9.055 -4.723 1 98.94 55 GLY B CA 1
ATOM 2996 C C . GLY B 1 55 ? -21.453 -9.203 -4.711 1 98.94 55 GLY B C 1
ATOM 2997 O O . GLY B 1 55 ? -20.75 -8.539 -5.48 1 98.94 55 GLY B O 1
ATOM 2998 N N . PHE B 1 56 ? -20.969 -10.055 -3.828 1 98.94 56 PHE B N 1
ATOM 2999 C CA . PHE B 1 56 ? -19.562 -10.445 -3.787 1 98.94 56 PHE B CA 1
ATOM 3000 C C . PHE B 1 56 ? -19.422 -11.961 -3.75 1 98.94 56 PHE B C 1
ATOM 3002 O O . PHE B 1 56 ? -20.016 -12.625 -2.893 1 98.94 56 PHE B O 1
ATOM 3009 N N . SER B 1 57 ? -18.688 -12.484 -4.719 1 98.94 57 SER B N 1
ATOM 3010 C CA . SER B 1 57 ? -18.406 -13.914 -4.793 1 98.94 57 SER B CA 1
ATOM 3011 C C . SER B 1 57 ? -16.953 -14.172 -5.199 1 98.94 57 SER B C 1
ATOM 3013 O O . SER B 1 57 ? -16.562 -13.875 -6.328 1 98.94 57 SER B O 1
ATOM 3015 N N . ALA B 1 58 ? -16.188 -14.695 -4.262 1 98.62 58 ALA B N 1
ATOM 3016 C CA . ALA B 1 58 ? -14.797 -15.086 -4.527 1 98.62 58 ALA B CA 1
ATOM 3017 C C . ALA B 1 58 ? -14.609 -16.594 -4.383 1 98.62 58 ALA B C 1
ATOM 3019 O O . ALA B 1 58 ? -15.586 -17.344 -4.266 1 98.62 58 ALA B O 1
ATOM 3020 N N . ILE B 1 59 ? -13.406 -17.047 -4.445 1 97.94 59 ILE B N 1
ATOM 3021 C CA . ILE B 1 59 ? -13.109 -18.484 -4.465 1 97.94 59 ILE B CA 1
ATOM 3022 C C . ILE B 1 59 ? -13.555 -19.125 -3.15 1 97.94 59 ILE B C 1
ATOM 3024 O O . ILE B 1 59 ? -14.195 -20.172 -3.146 1 97.94 59 ILE B O 1
ATOM 3028 N N . ASP B 1 60 ? -13.188 -18.438 -2.07 1 96.75 60 ASP B N 1
ATOM 3029 C CA . ASP B 1 60 ? -13.586 -18.859 -0.73 1 96.75 60 ASP B CA 1
ATOM 3030 C C . ASP B 1 60 ? -13.445 -17.719 0.267 1 96.75 60 ASP B C 1
ATOM 3032 O O . ASP B 1 60 ? -12.969 -16.625 -0.086 1 96.75 60 ASP B O 1
ATOM 3036 N N . MET B 1 61 ? -13.961 -17.906 1.48 1 96.94 61 MET B N 1
ATOM 3037 C CA . MET B 1 61 ? -13.805 -16.922 2.545 1 96.94 61 MET B CA 1
ATOM 3038 C C . MET B 1 61 ? -12.992 -17.484 3.701 1 96.94 61 MET B C 1
ATOM 3040 O O . MET B 1 61 ? -13.289 -17.219 4.867 1 96.94 61 MET B O 1
ATOM 3044 N N . GLU B 1 62 ? -12.023 -18.328 3.318 1 92.31 62 GLU B N 1
ATOM 3045 C CA . GLU B 1 62 ? -11.062 -18.859 4.285 1 92.31 62 GLU B CA 1
ATOM 3046 C C . GLU B 1 62 ? -9.68 -18.25 4.07 1 92.31 62 GLU B C 1
ATOM 3048 O O . GLU B 1 62 ? -8.945 -18 5.035 1 92.31 62 GLU B O 1
ATOM 3053 N N . ASN B 1 63 ? -9.359 -18.094 2.838 1 94.69 63 ASN B N 1
ATOM 3054 C CA . ASN B 1 63 ? -8.102 -17.438 2.469 1 94.69 63 ASN B CA 1
ATOM 3055 C C . ASN B 1 63 ? -8.102 -15.977 2.883 1 94.69 63 ASN B C 1
ATOM 3057 O O . ASN B 1 63 ? -8.953 -15.203 2.447 1 94.69 63 ASN B O 1
ATOM 3061 N N . PRO B 1 64 ? -7.121 -15.578 3.746 1 96.69 64 PRO B N 1
ATOM 3062 C CA . PRO B 1 64 ? -7.078 -14.188 4.215 1 96.69 64 PRO B CA 1
ATOM 3063 C C . PRO B 1 64 ? -7.059 -13.18 3.066 1 96.69 64 PRO B C 1
ATOM 3065 O O . PRO B 1 64 ? -7.52 -12.047 3.227 1 96.69 64 PRO B O 1
ATOM 3068 N N . TYR B 1 65 ? -6.508 -13.562 1.915 1 98.19 65 TYR B N 1
ATOM 3069 C CA . TYR B 1 65 ? -6.496 -12.68 0.751 1 98.19 65 TYR B CA 1
ATOM 3070 C C . TYR B 1 65 ? -7.906 -12.25 0.376 1 98.19 65 TYR B C 1
ATOM 3072 O O . TYR B 1 65 ? -8.188 -11.055 0.259 1 98.19 65 TYR B O 1
ATOM 3080 N N . PHE B 1 66 ? -8.805 -13.164 0.275 1 98.38 66 PHE B N 1
ATOM 3081 C CA . PHE B 1 66 ? -10.172 -12.875 -0.151 1 98.38 66 PHE B CA 1
ATOM 3082 C C . PHE B 1 66 ? -10.961 -12.219 0.974 1 98.38 66 PHE B C 1
ATOM 3084 O O . PHE B 1 66 ? -11.836 -11.391 0.721 1 98.38 66 PHE B O 1
ATOM 3091 N N . ILE B 1 67 ? -10.688 -12.633 2.191 1 98.38 67 ILE B N 1
ATOM 3092 C CA . ILE B 1 67 ? -11.305 -11.961 3.33 1 98.38 67 ILE B CA 1
ATOM 3093 C C . ILE B 1 67 ? -11 -10.461 3.277 1 98.38 67 ILE B C 1
ATOM 3095 O O . ILE B 1 67 ? -11.898 -9.633 3.438 1 98.38 67 ILE B O 1
ATOM 3099 N N . THR B 1 68 ? -9.75 -10.141 3.031 1 98.62 68 THR B N 1
ATOM 3100 C CA . THR B 1 68 ? -9.328 -8.75 2.971 1 98.62 68 THR B CA 1
ATOM 3101 C C . THR B 1 68 ? -9.906 -8.062 1.737 1 98.62 68 THR B C 1
ATOM 3103 O O . THR B 1 68 ? -10.328 -6.906 1.808 1 98.62 68 THR B O 1
ATOM 3106 N N . LEU B 1 69 ? -9.883 -8.711 0.604 1 98.88 69 LEU B N 1
ATOM 3107 C CA . LEU B 1 69 ? -10.492 -8.18 -0.61 1 98.88 69 LEU B CA 1
ATOM 3108 C C . LEU B 1 69 ? -11.953 -7.832 -0.375 1 98.88 69 LEU B C 1
ATOM 3110 O O . LEU B 1 69 ? -12.406 -6.75 -0.755 1 98.88 69 LEU B O 1
ATOM 3114 N N . GLU B 1 70 ? -12.68 -8.742 0.233 1 98.81 70 GLU B N 1
ATOM 3115 C CA . GLU B 1 70 ? -14.086 -8.523 0.566 1 98.81 70 GLU B CA 1
ATOM 3116 C C . GLU B 1 70 ? -14.25 -7.332 1.505 1 98.81 70 GLU B C 1
ATOM 3118 O O . GLU B 1 70 ? -15.094 -6.465 1.272 1 98.81 70 GLU B O 1
ATOM 3123 N N . ALA B 1 71 ? -13.469 -7.289 2.529 1 98.5 71 ALA B N 1
ATOM 3124 C CA . ALA B 1 71 ? -13.57 -6.227 3.525 1 98.5 71 ALA B CA 1
ATOM 3125 C C . ALA B 1 71 ? -13.305 -4.863 2.896 1 98.5 71 ALA B C 1
ATOM 3127 O O . ALA B 1 71 ? -14.016 -3.893 3.182 1 98.5 71 ALA B O 1
ATOM 3128 N N . ALA B 1 72 ? -12.266 -4.777 2.098 1 98.69 72 ALA B N 1
ATOM 3129 C CA . ALA B 1 72 ? -11.922 -3.523 1.428 1 98.69 72 ALA B CA 1
ATOM 3130 C C . ALA B 1 72 ? -13.039 -3.078 0.491 1 98.69 72 ALA B C 1
ATOM 3132 O O . ALA B 1 72 ? -13.383 -1.895 0.435 1 98.69 72 ALA B O 1
ATOM 3133 N N . THR B 1 73 ? -13.57 -4.039 -0.234 1 98.88 73 THR B N 1
ATOM 3134 C CA . THR B 1 73 ? -14.688 -3.756 -1.125 1 98.88 73 THR B CA 1
ATOM 3135 C C . THR B 1 73 ? -15.898 -3.27 -0.334 1 98.88 73 THR B C 1
ATOM 3137 O O . THR B 1 73 ? -16.516 -2.258 -0.683 1 98.88 73 THR B O 1
ATOM 3140 N N . ARG B 1 74 ? -16.219 -3.969 0.69 1 98.69 74 ARG B N 1
ATOM 3141 C CA . ARG B 1 74 ? -17.359 -3.631 1.525 1 98.69 74 ARG B CA 1
ATOM 3142 C C . ARG B 1 74 ? -17.219 -2.232 2.115 1 98.69 74 ARG B C 1
ATOM 3144 O O . ARG B 1 74 ? -18.156 -1.44 2.092 1 98.69 74 ARG B O 1
ATOM 3151 N N . GLU B 1 75 ? -16.109 -1.975 2.611 1 97.5 75 GLU B N 1
ATOM 3152 C CA . GLU B 1 75 ? -15.867 -0.653 3.184 1 97.5 75 GLU B CA 1
ATOM 3153 C C . GLU B 1 75 ? -16.141 0.448 2.162 1 97.5 75 GLU B C 1
ATOM 3155 O O . GLU B 1 75 ? -16.828 1.43 2.467 1 97.5 75 GLU B O 1
ATOM 3160 N N . ALA B 1 76 ? -15.609 0.309 0.978 1 97.81 76 ALA B N 1
ATOM 3161 C CA . ALA B 1 76 ? -15.758 1.315 -0.07 1 97.81 76 ALA B CA 1
ATOM 3162 C C . ALA B 1 76 ? -17.219 1.462 -0.487 1 97.81 76 ALA B C 1
ATOM 3164 O O . ALA B 1 76 ? -17.703 2.578 -0.693 1 97.81 76 ALA B O 1
ATOM 3165 N N . ILE B 1 77 ? -17.906 0.359 -0.572 1 98.31 77 ILE B N 1
ATOM 3166 C CA . ILE B 1 77 ? -19.281 0.339 -1.033 1 98.31 77 ILE B CA 1
ATOM 3167 C C . ILE B 1 77 ? -20.188 0.939 0.037 1 98.31 77 ILE B C 1
ATOM 3169 O O . ILE B 1 77 ? -21.031 1.792 -0.261 1 98.31 77 ILE B O 1
ATOM 3173 N N . GLU B 1 78 ? -19.969 0.538 1.215 1 96.94 78 GLU B N 1
ATOM 3174 C CA . GLU B 1 78 ? -20.875 0.944 2.291 1 96.94 78 GLU B CA 1
ATOM 3175 C C . GLU B 1 78 ? -20.625 2.393 2.701 1 96.94 78 GLU B C 1
ATOM 3177 O O . GLU B 1 78 ? -21.531 3.072 3.186 1 96.94 78 GLU B O 1
ATOM 3182 N N . LYS B 1 79 ? -19.469 2.848 2.5 1 94.56 79 LYS B N 1
ATOM 3183 C CA . LYS B 1 79 ? -19.172 4.258 2.738 1 94.56 79 LYS B CA 1
ATOM 3184 C C . LYS B 1 79 ? -20.047 5.156 1.866 1 94.56 79 LYS B C 1
ATOM 3186 O O . LYS B 1 79 ? -20.359 6.285 2.248 1 94.56 79 LYS B O 1
ATOM 3191 N N . GLU B 1 80 ? -20.422 4.664 0.75 1 95.44 80 GLU B N 1
ATOM 3192 C CA . GLU B 1 80 ? -21.25 5.426 -0.179 1 95.44 80 GLU B CA 1
ATOM 3193 C C . GLU B 1 80 ? -22.75 5.211 0.1 1 95.44 80 GLU B C 1
ATOM 3195 O O . GLU B 1 80 ? -23.594 5.695 -0.646 1 95.44 80 GLU B O 1
ATOM 3200 N N . GLY B 1 81 ? -23.047 4.426 1.118 1 95.62 81 GLY B N 1
ATOM 3201 C CA . GLY B 1 81 ? -24.422 4.184 1.506 1 95.62 81 GLY B CA 1
ATOM 3202 C C . GLY B 1 81 ? -25.062 3.035 0.751 1 95.62 81 GLY B C 1
ATOM 3203 O O . GLY B 1 81 ? -26.281 2.859 0.795 1 95.62 81 GLY B O 1
ATOM 3204 N N . TYR B 1 82 ? -24.234 2.256 0.017 1 98.12 82 TYR B N 1
ATOM 3205 C CA . TYR B 1 82 ? -24.75 1.122 -0.745 1 98.12 82 TYR B CA 1
ATOM 3206 C C . TYR B 1 82 ? -24.641 -0.169 0.058 1 98.12 82 TYR B C 1
ATOM 3208 O O . TYR B 1 82 ? -24.125 -0.17 1.175 1 98.12 82 TYR B O 1
ATOM 3216 N N . ARG B 1 83 ? -25.281 -1.182 -0.467 1 98 83 ARG B N 1
ATOM 3217 C CA . ARG B 1 83 ? -25.312 -2.467 0.225 1 98 83 ARG B CA 1
ATOM 3218 C C . ARG B 1 83 ? -24.531 -3.523 -0.544 1 98 83 ARG B C 1
ATOM 3220 O O . ARG B 1 83 ? -24.453 -3.477 -1.774 1 98 83 ARG B O 1
ATOM 3227 N N . MET B 1 84 ? -23.984 -4.508 0.211 1 98.69 84 MET B N 1
ATOM 3228 C CA . MET B 1 84 ? -23.297 -5.633 -0.413 1 98.69 84 MET B CA 1
ATOM 3229 C C . MET B 1 84 ? -23.641 -6.941 0.287 1 98.69 84 MET B C 1
ATOM 3231 O O . MET B 1 84 ? -23.625 -7.016 1.517 1 98.69 84 MET B O 1
ATOM 3235 N N . ILE B 1 85 ? -23.969 -7.906 -0.538 1 98.56 85 ILE B N 1
ATOM 3236 C CA . ILE B 1 85 ? -24.203 -9.258 -0.039 1 98.56 85 ILE B CA 1
ATOM 3237 C C . ILE B 1 85 ? -23.016 -10.156 -0.426 1 98.56 85 ILE B C 1
ATOM 3239 O O . ILE B 1 85 ? -22.562 -10.125 -1.57 1 98.56 85 ILE B O 1
ATOM 3243 N N . THR B 1 86 ? -22.531 -10.859 0.519 1 98.81 86 THR B N 1
ATOM 3244 C CA . THR B 1 86 ? -21.406 -11.766 0.287 1 98.81 86 THR B CA 1
ATOM 3245 C C . THR B 1 86 ? -21.828 -13.211 0.538 1 98.81 86 THR B C 1
ATOM 3247 O O . THR B 1 86 ? -22.531 -13.508 1.51 1 98.81 86 THR B O 1
ATOM 3250 N N . LYS B 1 87 ? -21.469 -14.117 -0.363 1 98.5 87 LYS B N 1
ATOM 3251 C CA . LYS B 1 87 ? -21.641 -15.555 -0.182 1 98.5 87 LYS B CA 1
ATOM 3252 C C . LYS B 1 87 ? -20.312 -16.281 -0.372 1 98.5 87 LYS B C 1
ATOM 3254 O O . LYS B 1 87 ? -19.469 -15.852 -1.16 1 98.5 87 LYS B O 1
ATOM 3259 N N . ASP B 1 88 ? -20.094 -17.375 0.355 1 98.5 88 ASP B N 1
ATOM 3260 C CA . ASP B 1 88 ? -18.859 -18.172 0.303 1 98.5 88 ASP B CA 1
ATOM 3261 C C . ASP B 1 88 ? -19.078 -19.469 -0.48 1 98.5 88 ASP B C 1
ATOM 3263 O O . ASP B 1 88 ? -19.703 -20.406 0.017 1 98.5 88 ASP B O 1
ATOM 3267 N N . PRO B 1 89 ? -18.484 -19.562 -1.604 1 98.5 89 PRO B N 1
ATOM 3268 C CA . PRO B 1 89 ? -18.656 -20.781 -2.389 1 98.5 89 PRO B CA 1
ATOM 3269 C C . PRO B 1 89 ? -17.781 -21.938 -1.881 1 98.5 89 PRO B C 1
ATOM 3271 O O . PRO B 1 89 ? -17.969 -23.078 -2.307 1 98.5 89 PRO B O 1
ATOM 3274 N N . ALA B 1 90 ? -16.812 -21.641 -1.001 1 96.25 90 ALA B N 1
ATOM 3275 C CA . ALA B 1 90 ? -15.977 -22.672 -0.375 1 96.25 90 ALA B CA 1
ATOM 3276 C C . ALA B 1 90 ? -15.258 -23.516 -1.426 1 96.25 90 ALA B C 1
ATOM 3278 O O . ALA B 1 90 ? -15.266 -24.734 -1.352 1 96.25 90 ALA B O 1
ATOM 3279 N N . THR B 1 91 ? -14.852 -22.859 -2.445 1 96.5 91 THR B N 1
ATOM 3280 C CA . THR B 1 91 ? -14.047 -23.453 -3.51 1 96.5 91 THR B CA 1
ATOM 3281 C C . THR B 1 91 ? -14.875 -24.438 -4.328 1 96.5 91 THR B C 1
ATOM 3283 O O . THR B 1 91 ? -14.32 -25.312 -5.008 1 96.5 91 THR B O 1
ATOM 3286 N N . ASP B 1 92 ? -16.156 -24.328 -4.285 1 98 92 ASP B N 1
ATOM 3287 C CA . ASP B 1 92 ? -17.062 -25.203 -5.039 1 98 92 ASP B CA 1
ATOM 3288 C C . ASP B 1 92 ? -17.734 -24.438 -6.176 1 98 92 ASP B C 1
ATOM 3290 O O . ASP B 1 92 ? -18.609 -23.594 -5.934 1 98 92 ASP B O 1
ATOM 3294 N N . PRO B 1 93 ? -17.406 -24.828 -7.418 1 98.5 93 PRO B N 1
ATOM 3295 C CA . PRO B 1 93 ? -17.984 -24.078 -8.547 1 98.5 93 PRO B CA 1
ATOM 3296 C C . PRO B 1 93 ? -19.5 -24.203 -8.633 1 98.5 93 PRO B C 1
ATOM 3298 O O . PRO B 1 93 ? -20.172 -23.266 -9.055 1 98.5 93 PRO B O 1
ATOM 3301 N N . ASP B 1 94 ? -20.031 -25.344 -8.227 1 98.75 94 ASP B N 1
ATOM 3302 C CA . ASP B 1 94 ? -21.484 -25.516 -8.258 1 98.75 94 ASP B CA 1
ATOM 3303 C C . ASP B 1 94 ? -22.172 -24.656 -7.207 1 98.75 94 ASP B C 1
ATOM 3305 O O . ASP B 1 94 ? -23.203 -24.047 -7.473 1 98.75 94 ASP B O 1
ATOM 3309 N N . LEU B 1 95 ? -21.547 -24.656 -6.07 1 98.81 95 LEU B N 1
ATOM 3310 C CA . LEU B 1 95 ? -22.094 -23.797 -5.023 1 98.81 95 LEU B CA 1
ATOM 3311 C C . LEU B 1 95 ? -22.016 -22.328 -5.426 1 98.81 95 LEU B C 1
ATOM 3313 O O . LEU B 1 95 ? -22.953 -21.562 -5.168 1 98.81 95 LEU B O 1
ATOM 3317 N N . GLN B 1 96 ? -20.938 -21.875 -6.066 1 98.88 96 GLN B N 1
ATOM 3318 C CA . GLN B 1 96 ? -20.828 -20.5 -6.527 1 98.88 96 GLN B CA 1
ATOM 3319 C C . GLN B 1 96 ? -21.953 -20.156 -7.504 1 98.88 96 GLN B C 1
ATOM 3321 O O . GLN B 1 96 ? -22.547 -19.078 -7.406 1 98.88 96 GLN B O 1
ATOM 3326 N N . ALA B 1 97 ? -22.188 -21.078 -8.383 1 98.94 97 ALA B N 1
ATOM 3327 C CA . ALA B 1 97 ? -23.25 -20.859 -9.367 1 98.94 97 ALA B CA 1
ATOM 3328 C C . ALA B 1 97 ? -24.609 -20.688 -8.68 1 98.94 97 ALA B C 1
ATOM 3330 O O . ALA B 1 97 ? -25.359 -19.766 -9.016 1 98.94 97 ALA B O 1
ATOM 3331 N N . ALA B 1 98 ? -24.906 -21.547 -7.734 1 98.88 98 ALA B N 1
ATOM 3332 C CA . ALA B 1 98 ? -26.172 -21.469 -7.008 1 98.88 98 ALA B CA 1
ATOM 3333 C C . ALA B 1 98 ? -26.281 -20.141 -6.246 1 98.88 98 ALA B C 1
ATOM 3335 O O . ALA B 1 98 ? -27.328 -19.516 -6.238 1 98.88 98 ALA B O 1
ATOM 3336 N N . GLN B 1 99 ? -25.234 -19.75 -5.645 1 98.94 99 GLN B N 1
ATOM 3337 C CA . GLN B 1 99 ? -25.203 -18.516 -4.859 1 98.94 99 GLN B CA 1
ATOM 3338 C C . GLN B 1 99 ? -25.375 -17.297 -5.75 1 98.94 99 GLN B C 1
ATOM 3340 O O . GLN B 1 99 ? -26.047 -16.328 -5.363 1 98.94 99 GLN B O 1
ATOM 3345 N N . ILE B 1 100 ? -24.75 -17.312 -6.887 1 98.94 100 ILE B N 1
ATOM 3346 C CA . ILE B 1 100 ? -24.906 -16.219 -7.84 1 98.94 100 ILE B CA 1
ATOM 3347 C C . ILE B 1 100 ? -26.375 -16.109 -8.258 1 98.94 100 ILE B C 1
ATOM 3349 O O . ILE B 1 100 ? -26.922 -15 -8.312 1 98.94 100 ILE B O 1
ATOM 3353 N N . GLN B 1 101 ? -27 -17.25 -8.492 1 98.88 101 GLN B N 1
ATOM 3354 C CA . GLN B 1 101 ? -28.422 -17.219 -8.828 1 98.88 101 GLN B CA 1
ATOM 3355 C C . GLN B 1 101 ? -29.234 -16.625 -7.691 1 98.88 101 GLN B C 1
ATOM 3357 O O . GLN B 1 101 ? -30.172 -15.852 -7.93 1 98.88 101 GLN B O 1
ATOM 3362 N N . GLU B 1 102 ? -28.906 -17 -6.484 1 98.88 102 GLU B N 1
ATOM 3363 C CA . GLU B 1 102 ? -29.594 -16.438 -5.328 1 98.88 102 GLU B CA 1
ATOM 3364 C C . GLU B 1 102 ? -29.453 -14.914 -5.301 1 98.88 102 GLU B C 1
ATOM 3366 O O . GLU B 1 102 ? -30.406 -14.195 -5.02 1 98.88 102 GLU B O 1
ATOM 3371 N N . MET B 1 103 ? -28.266 -14.398 -5.613 1 98.88 103 MET B N 1
ATOM 3372 C CA . MET B 1 103 ? -28.016 -12.961 -5.605 1 98.88 103 MET B CA 1
ATOM 3373 C C . MET B 1 103 ? -28.781 -12.266 -6.723 1 98.88 103 MET B C 1
ATOM 3375 O O . MET B 1 103 ? -29.281 -11.156 -6.543 1 98.88 103 MET B O 1
ATOM 3379 N N . ILE B 1 104 ? -28.828 -12.922 -7.859 1 98.81 104 ILE B N 1
ATOM 3380 C CA . ILE B 1 104 ? -29.641 -12.406 -8.953 1 98.81 104 ILE B CA 1
ATOM 3381 C C . ILE B 1 104 ? -31.094 -12.266 -8.5 1 98.81 104 ILE B C 1
ATOM 3383 O O . ILE B 1 104 ? -31.719 -11.219 -8.703 1 98.81 104 ILE B O 1
ATOM 3387 N N . ASP B 1 105 ? -31.641 -13.273 -7.832 1 98.62 105 ASP B N 1
ATOM 3388 C CA . ASP B 1 105 ? -33.031 -13.289 -7.363 1 98.62 105 ASP B CA 1
ATOM 3389 C C . ASP B 1 105 ? -33.25 -12.203 -6.312 1 98.62 105 ASP B C 1
ATOM 3391 O O . ASP B 1 105 ? -34.375 -11.68 -6.195 1 98.62 105 ASP B O 1
ATOM 3395 N N . GLU B 1 106 ? -32.219 -11.891 -5.613 1 98.06 106 GLU B N 1
ATOM 3396 C CA . GLU B 1 106 ? -32.312 -10.859 -4.586 1 98.06 106 GLU B CA 1
ATOM 3397 C C . GLU B 1 106 ? -32.25 -9.461 -5.203 1 98.06 106 GLU B C 1
ATOM 3399 O O . GLU B 1 106 ? -32.406 -8.461 -4.504 1 98.06 106 GLU B O 1
ATOM 3404 N N . GLY B 1 107 ? -31.922 -9.359 -6.461 1 98.19 107 GLY B N 1
ATOM 3405 C CA . GLY B 1 107 ? -32.031 -8.102 -7.191 1 98.19 107 GLY B CA 1
ATOM 3406 C C . GLY B 1 107 ? -30.781 -7.254 -7.113 1 98.19 107 GLY B C 1
ATOM 3407 O O . GLY B 1 107 ? -30.859 -6.027 -7.051 1 98.19 107 GLY B O 1
ATOM 3408 N N . ILE B 1 108 ? -29.609 -7.883 -7.125 1 98.75 108 ILE B N 1
ATOM 3409 C CA . ILE B 1 108 ? -28.375 -7.098 -7.113 1 98.75 108 ILE B CA 1
ATOM 3410 C C . ILE B 1 108 ? -28.219 -6.359 -8.438 1 98.75 108 ILE B C 1
ATOM 3412 O O . ILE B 1 108 ? -28.688 -6.836 -9.477 1 98.75 108 ILE B O 1
ATOM 3416 N N . ASP B 1 109 ? -27.531 -5.184 -8.312 1 98.88 109 ASP B N 1
ATOM 3417 C CA . ASP B 1 109 ? -27.281 -4.355 -9.492 1 98.88 109 ASP B CA 1
ATOM 3418 C C . ASP B 1 109 ? -25.953 -4.719 -10.148 1 98.88 109 ASP B C 1
ATOM 3420 O O . ASP B 1 109 ? -25.781 -4.566 -11.359 1 98.88 109 ASP B O 1
ATOM 3424 N N . ALA B 1 110 ? -25.016 -5.137 -9.383 1 98.94 110 ALA B N 1
ATOM 3425 C CA . ALA B 1 110 ? -23.672 -5.5 -9.828 1 98.94 110 ALA B CA 1
ATOM 3426 C C . ALA B 1 110 ? -23.062 -6.566 -8.922 1 98.94 110 ALA B C 1
ATOM 3428 O O . ALA B 1 110 ? -23.516 -6.762 -7.793 1 98.94 110 ALA B O 1
ATOM 3429 N N . ILE B 1 111 ? -22.031 -7.25 -9.469 1 99 111 ILE B N 1
ATOM 3430 C CA . ILE B 1 111 ? -21.359 -8.281 -8.688 1 99 111 ILE B CA 1
ATOM 3431 C C . ILE B 1 111 ? -19.844 -8.148 -8.859 1 99 111 ILE B C 1
ATOM 3433 O O . ILE B 1 111 ? -19.359 -7.887 -9.961 1 99 111 ILE B O 1
ATOM 3437 N N . PHE B 1 112 ? -19.156 -8.195 -7.75 1 99 112 PHE B N 1
ATOM 3438 C CA . PHE B 1 112 ? -17.719 -8.461 -7.75 1 99 112 PHE B CA 1
ATOM 3439 C C . PHE B 1 112 ? -17.453 -9.961 -7.77 1 99 112 PHE B C 1
ATOM 3441 O O . PHE B 1 112 ? -17.781 -10.672 -6.824 1 99 112 PHE B O 1
ATOM 3448 N N . LEU B 1 113 ? -16.781 -10.406 -8.828 1 99 113 LEU B N 1
ATOM 3449 C CA . LEU B 1 113 ? -16.75 -11.852 -9.062 1 99 113 LEU B CA 1
ATOM 3450 C C . LEU B 1 113 ? -15.328 -12.336 -9.32 1 99 113 LEU B C 1
ATOM 3452 O O . LEU B 1 113 ? -14.664 -11.852 -10.234 1 99 113 LEU B O 1
ATOM 3456 N N . CYS B 1 114 ? -14.859 -13.195 -8.477 1 98.94 114 CYS B N 1
ATOM 3457 C CA . CYS B 1 114 ? -13.703 -14.047 -8.727 1 98.94 114 CYS B CA 1
ATOM 3458 C C . CYS B 1 114 ? -14.133 -15.508 -8.891 1 98.94 114 CYS B C 1
ATOM 3460 O O . CYS B 1 114 ? -14.648 -16.109 -7.953 1 98.94 114 CYS B O 1
ATOM 3462 N N . PRO B 1 115 ? -13.898 -16.078 -10.047 1 98.94 115 PRO B N 1
ATOM 3463 C CA . PRO B 1 115 ? -14.438 -17.422 -10.289 1 98.94 115 PRO B CA 1
ATOM 3464 C C . PRO B 1 115 ? -13.664 -18.5 -9.539 1 98.94 115 PRO B C 1
ATOM 3466 O O . PRO B 1 115 ? -12.43 -18.469 -9.5 1 98.94 115 PRO B O 1
ATOM 3469 N N . VAL B 1 116 ? -14.391 -19.469 -8.984 1 98.44 116 VAL B N 1
ATOM 3470 C CA . VAL B 1 116 ? -13.758 -20.672 -8.453 1 98.44 116 VAL B CA 1
ATOM 3471 C C . VAL B 1 116 ? -13.078 -21.438 -9.586 1 98.44 116 VAL B C 1
ATOM 3473 O O . VAL B 1 116 ? -11.961 -21.938 -9.422 1 98.44 116 VAL B O 1
ATOM 3476 N N . ASP B 1 117 ? -13.742 -21.484 -10.664 1 98.75 117 ASP B N 1
ATOM 3477 C CA . ASP B 1 117 ? -13.289 -22.094 -11.914 1 98.75 117 ASP B CA 1
ATOM 3478 C C . ASP B 1 117 ? -13.57 -21.172 -13.102 1 98.75 117 ASP B C 1
ATOM 3480 O O . ASP B 1 117 ? -14.727 -20.891 -13.406 1 98.75 117 ASP B O 1
ATOM 3484 N N . TRP B 1 118 ? -12.492 -20.844 -13.812 1 98.69 118 TRP B N 1
ATOM 3485 C CA . TRP B 1 118 ? -12.617 -19.75 -14.773 1 98.69 118 TRP B CA 1
ATOM 3486 C C . TRP B 1 118 ? -13.43 -20.188 -15.992 1 98.69 118 TRP B C 1
ATOM 3488 O O . TRP B 1 118 ? -13.938 -19.344 -16.734 1 98.69 118 TRP B O 1
ATOM 3498 N N . GLU B 1 119 ? -13.609 -21.438 -16.219 1 98.56 119 GLU B N 1
ATOM 3499 C CA . GLU B 1 119 ? -14.43 -21.938 -17.312 1 98.56 119 GLU B CA 1
ATOM 3500 C C . GLU B 1 119 ? -15.836 -22.281 -16.844 1 98.56 119 GLU B C 1
ATOM 3502 O O . GLU B 1 119 ? -16.828 -21.891 -17.469 1 98.56 119 GLU B O 1
ATOM 3507 N N . ALA B 1 120 ? -15.93 -22.938 -15.68 1 98.69 120 ALA B N 1
ATOM 3508 C CA . ALA B 1 120 ? -17.203 -23.453 -15.188 1 98.69 120 ALA B CA 1
ATOM 3509 C C . ALA B 1 120 ? -18.141 -22.328 -14.812 1 98.69 120 ALA B C 1
ATOM 3511 O O . ALA B 1 120 ? -19.359 -22.531 -14.688 1 98.69 120 ALA B O 1
ATOM 3512 N N . ILE B 1 121 ? -17.641 -21.125 -14.719 1 98.88 121 ILE B N 1
ATOM 3513 C CA . ILE B 1 121 ? -18.406 -19.969 -14.258 1 98.88 121 ILE B CA 1
ATOM 3514 C C . ILE B 1 121 ? -19.281 -19.453 -15.398 1 98.88 121 ILE B C 1
ATOM 3516 O O . ILE B 1 121 ? -20.172 -18.625 -15.18 1 98.88 121 ILE B O 1
ATOM 3520 N N . THR B 1 122 ? -19.109 -19.875 -16.641 1 98.88 122 THR B N 1
ATOM 3521 C CA . THR B 1 122 ? -19.641 -19.266 -17.844 1 98.88 122 THR B CA 1
ATOM 3522 C C . THR B 1 122 ? -21.156 -19.219 -17.797 1 98.88 122 THR B C 1
ATOM 3524 O O . THR B 1 122 ? -21.766 -18.172 -18.094 1 98.88 122 THR B O 1
ATOM 3527 N N . PRO B 1 123 ? -21.859 -20.297 -17.359 1 98.88 123 PRO B N 1
ATOM 3528 C CA . PRO B 1 123 ? -23.328 -20.203 -17.297 1 98.88 123 PRO B CA 1
ATOM 3529 C C . PRO B 1 123 ? -23.797 -19.109 -16.328 1 98.88 123 PRO B C 1
ATOM 3531 O O . PRO B 1 123 ? -24.812 -18.453 -16.594 1 98.88 123 PRO B O 1
ATOM 3534 N N . SER B 1 124 ? -23.078 -18.938 -15.25 1 98.94 124 SER B N 1
ATOM 3535 C CA . SER B 1 124 ? -23.438 -17.891 -14.289 1 98.94 124 SER B CA 1
ATOM 3536 C C . SER B 1 124 ? -23.219 -16.5 -14.883 1 98.94 124 SER B C 1
ATOM 3538 O O . SER B 1 124 ? -24 -15.578 -14.609 1 98.94 124 SER B O 1
ATOM 3540 N N . LEU B 1 125 ? -22.156 -16.328 -15.703 1 98.94 125 LEU B N 1
ATOM 3541 C CA . LEU B 1 125 ? -21.938 -15.055 -16.391 1 98.94 125 LEU B CA 1
ATOM 3542 C C . LEU B 1 125 ? -23.109 -14.711 -17.297 1 98.94 125 LEU B C 1
ATOM 3544 O O . LEU B 1 125 ? -23.578 -13.57 -17.297 1 98.94 125 LEU B O 1
ATOM 3548 N N . LYS B 1 126 ? -23.562 -15.664 -18.016 1 98.81 126 LYS B N 1
ATOM 3549 C CA . LYS B 1 126 ? -24.719 -15.469 -18.906 1 98.81 126 LYS B CA 1
ATOM 3550 C C . LYS B 1 126 ? -25.969 -15.094 -18.125 1 98.81 126 LYS B C 1
ATOM 3552 O O . LYS B 1 126 ? -26.703 -14.18 -18.516 1 98.81 126 LYS B O 1
ATOM 3557 N N . ALA B 1 127 ? -26.156 -15.812 -17.016 1 98.88 127 ALA B N 1
ATOM 3558 C CA . ALA B 1 127 ? -27.328 -15.523 -16.172 1 98.88 127 ALA B CA 1
ATOM 3559 C C . ALA B 1 127 ? -27.281 -14.094 -15.648 1 98.88 127 ALA B C 1
ATOM 3561 O O . ALA B 1 127 ? -28.297 -13.406 -15.602 1 98.88 127 ALA B O 1
ATOM 3562 N N . LEU B 1 128 ? -26.109 -13.648 -15.234 1 98.94 128 LEU B N 1
ATOM 3563 C CA . LEU B 1 128 ? -25.938 -12.289 -14.742 1 98.94 128 LEU B CA 1
ATOM 3564 C C . LEU B 1 128 ? -26.234 -11.273 -15.844 1 98.94 128 LEU B C 1
ATOM 3566 O O . LEU B 1 128 ? -26.938 -10.289 -15.609 1 98.94 128 LEU B O 1
ATOM 3570 N N . LYS B 1 129 ? -25.75 -11.508 -17.016 1 98.75 129 LYS B N 1
ATOM 3571 C CA . LYS B 1 129 ? -26 -10.625 -18.156 1 98.75 129 LYS B CA 1
ATOM 3572 C C . LYS B 1 129 ? -27.484 -10.578 -18.484 1 98.75 129 LYS B C 1
ATOM 3574 O O . LYS B 1 129 ? -28.047 -9.5 -18.719 1 98.75 129 LYS B O 1
ATOM 3579 N N . ASP B 1 130 ? -28.109 -11.703 -18.5 1 98.62 130 ASP B N 1
ATOM 3580 C CA . ASP B 1 130 ? -29.531 -11.781 -18.797 1 98.62 130 ASP B CA 1
ATOM 3581 C C . ASP B 1 130 ? -30.359 -11 -17.781 1 98.62 130 ASP B C 1
ATOM 3583 O O . ASP B 1 130 ? -31.406 -10.461 -18.094 1 98.62 130 ASP B O 1
ATOM 3587 N N . ALA B 1 131 ? -29.875 -10.977 -16.578 1 98.75 131 ALA B N 1
ATOM 3588 C CA . ALA B 1 131 ? -30.562 -10.273 -15.508 1 98.75 131 ALA B CA 1
ATOM 3589 C C . ALA B 1 131 ? -30.172 -8.805 -15.469 1 98.75 131 ALA B C 1
ATOM 3591 O O . ALA B 1 131 ? -30.578 -8.07 -14.57 1 98.75 131 ALA B O 1
ATOM 3592 N N . ASP B 1 132 ? -29.297 -8.359 -16.344 1 98.56 132 ASP B N 1
ATOM 3593 C CA . ASP B 1 132 ? -28.797 -6.988 -16.453 1 98.56 132 ASP B CA 1
ATOM 3594 C C . ASP B 1 132 ? -27.984 -6.598 -15.234 1 98.56 132 ASP B C 1
ATOM 3596 O O . ASP B 1 132 ? -28.062 -5.461 -14.758 1 98.56 132 ASP B O 1
ATOM 3600 N N . VAL B 1 133 ? -27.328 -7.566 -14.633 1 98.88 133 VAL B N 1
ATOM 3601 C CA . VAL B 1 133 ? -26.391 -7.328 -13.531 1 98.88 133 VAL B CA 1
ATOM 3602 C C . VAL B 1 133 ? -25 -7.043 -14.086 1 98.88 133 VAL B C 1
ATOM 3604 O O . VAL B 1 133 ? -24.484 -7.805 -14.906 1 98.88 133 VAL B O 1
ATOM 3607 N N . LYS B 1 134 ? -24.359 -5.926 -13.664 1 98.94 134 LYS B N 1
ATOM 3608 C CA . LYS B 1 134 ? -23.016 -5.598 -14.109 1 98.94 134 LYS B CA 1
ATOM 3609 C C . LYS B 1 134 ? -21.984 -6.508 -13.445 1 98.94 134 LYS B C 1
ATOM 3611 O O . LYS B 1 134 ? -22.094 -6.812 -12.258 1 98.94 134 LYS B O 1
ATOM 3616 N N . ILE B 1 135 ? -21.047 -6.945 -14.234 1 99 135 ILE B N 1
ATOM 3617 C CA . ILE B 1 135 ? -20.062 -7.91 -13.75 1 99 135 ILE B CA 1
ATOM 3618 C C . ILE B 1 135 ? -18.703 -7.242 -13.625 1 99 135 ILE B C 1
ATOM 3620 O O . ILE B 1 135 ? -18.078 -6.883 -14.633 1 99 135 ILE B O 1
ATOM 3624 N N . ILE B 1 136 ? -18.266 -7.047 -12.469 1 99 136 ILE B N 1
ATOM 3625 C CA . ILE B 1 136 ? -16.891 -6.633 -12.172 1 99 136 ILE B CA 1
ATOM 3626 C C . ILE B 1 136 ? -16.062 -7.852 -11.781 1 99 136 ILE B C 1
ATOM 3628 O O . ILE B 1 136 ? -16.125 -8.32 -10.641 1 99 136 ILE B O 1
ATOM 3632 N N . ASN B 1 137 ? -15.289 -8.344 -12.711 1 98.94 137 ASN B N 1
ATOM 3633 C CA . ASN B 1 137 ? -14.367 -9.453 -12.469 1 98.94 137 ASN B CA 1
ATOM 3634 C C . ASN B 1 137 ? -13.133 -8.992 -11.688 1 98.94 137 ASN B C 1
ATOM 3636 O O . ASN B 1 137 ? -12.461 -8.047 -12.094 1 98.94 137 ASN B O 1
ATOM 3640 N N . VAL B 1 138 ? -12.875 -9.672 -10.578 1 98.94 138 VAL B N 1
ATOM 3641 C CA . VAL B 1 138 ? -11.742 -9.242 -9.758 1 98.94 138 VAL B CA 1
ATOM 3642 C C . VAL B 1 138 ? -10.773 -10.414 -9.57 1 98.94 138 VAL B C 1
ATOM 3644 O O . VAL B 1 138 ? -11.18 -11.578 -9.594 1 98.94 138 VAL B O 1
ATOM 3647 N N . ASP B 1 139 ? -9.484 -10.133 -9.383 1 98.69 139 ASP B N 1
ATOM 3648 C CA . ASP B 1 139 ? -8.398 -11.016 -8.977 1 98.69 139 ASP B CA 1
ATOM 3649 C C . ASP B 1 139 ? -8.055 -12.008 -10.094 1 98.69 139 ASP B C 1
ATOM 3651 O O . ASP B 1 139 ? -7.086 -11.805 -10.828 1 98.69 139 ASP B O 1
ATOM 3655 N N . ALA B 1 140 ? -8.906 -13.031 -10.359 1 98.69 140 ALA B N 1
ATOM 3656 C CA . ALA B 1 140 ? -8.672 -14 -11.43 1 98.69 140 ALA B CA 1
ATOM 3657 C C . ALA B 1 140 ? -9.672 -13.805 -12.562 1 98.69 140 ALA B C 1
ATOM 3659 O O . ALA B 1 140 ? -10.883 -13.727 -12.336 1 98.69 140 ALA B O 1
ATOM 3660 N N . GLN B 1 141 ? -9.188 -13.75 -13.75 1 98.56 141 GLN B N 1
ATOM 3661 C CA . GLN B 1 141 ? -10.039 -13.555 -14.914 1 98.56 141 GLN B CA 1
ATOM 3662 C C . GLN B 1 141 ? -10.906 -14.789 -15.164 1 98.56 141 GLN B C 1
ATOM 3664 O O . GLN B 1 141 ? -10.477 -15.914 -14.93 1 98.56 141 GLN B O 1
ATOM 3669 N N . VAL B 1 142 ? -12.031 -14.539 -15.68 1 98.88 142 VAL B N 1
ATOM 3670 C CA . VAL B 1 142 ? -12.859 -15.586 -16.281 1 98.88 142 VAL B CA 1
ATOM 3671 C C . VAL B 1 142 ? -12.344 -15.898 -17.688 1 98.88 142 VAL B C 1
ATOM 3673 O O . VAL B 1 142 ? -11.578 -15.125 -18.266 1 98.88 142 VAL B O 1
ATOM 3676 N N . LYS B 1 143 ? -12.789 -16.984 -18.141 1 98.62 143 LYS B N 1
ATOM 3677 C CA . LYS B 1 143 ? -12.344 -17.359 -19.469 1 98.62 143 LYS B CA 1
ATOM 3678 C C . LYS B 1 143 ? -13.047 -16.516 -20.547 1 98.62 143 LYS B C 1
ATOM 3680 O O . LYS B 1 143 ? -12.398 -16.016 -21.469 1 98.62 143 LYS B O 1
ATOM 3685 N N . GLU B 1 144 ? -14.367 -16.328 -20.406 1 98.5 144 GLU B N 1
ATOM 3686 C CA . GLU B 1 144 ? -15.164 -15.586 -21.375 1 98.5 144 GLU B CA 1
ATOM 3687 C C . GLU B 1 144 ? -15.258 -14.109 -20.984 1 98.5 144 GLU B C 1
ATOM 3689 O O . GLU B 1 144 ? -16.297 -13.664 -20.5 1 98.5 144 GLU B O 1
ATOM 3694 N N . MET B 1 145 ? -14.305 -13.352 -21.344 1 98.44 145 MET B N 1
ATOM 3695 C CA . MET B 1 145 ? -14.156 -11.969 -20.891 1 98.44 145 MET B CA 1
ATOM 3696 C C . MET B 1 145 ? -15.188 -11.062 -21.562 1 98.44 145 MET B C 1
ATOM 3698 O O . MET B 1 145 ? -15.391 -9.93 -21.141 1 98.44 145 MET B O 1
ATOM 3702 N N . GLU B 1 146 ? -15.859 -11.492 -22.562 1 97.75 146 GLU B N 1
ATOM 3703 C CA . GLU B 1 146 ? -16.859 -10.68 -23.25 1 97.75 146 GLU B CA 1
ATOM 3704 C C . GLU B 1 146 ? -18.078 -10.43 -22.359 1 97.75 146 GLU B C 1
ATOM 3706 O O . GLU B 1 146 ? -18.828 -9.484 -22.594 1 97.75 146 GLU B O 1
ATOM 3711 N N . TYR B 1 147 ? -18.234 -11.305 -21.328 1 98.38 147 TYR B N 1
ATOM 3712 C CA . TYR B 1 147 ? -19.391 -11.156 -20.453 1 98.38 147 TYR B CA 1
ATOM 3713 C C . TYR B 1 147 ? -19.109 -10.133 -19.359 1 98.38 147 TYR B C 1
ATOM 3715 O O . TYR B 1 147 ? -20.031 -9.672 -18.688 1 98.38 147 TYR B O 1
ATOM 3723 N N . VAL B 1 148 ? -17.859 -9.766 -19.125 1 98.56 148 VAL B N 1
ATOM 3724 C CA . VAL B 1 148 ? -17.516 -8.93 -17.969 1 98.56 148 VAL B CA 1
ATOM 3725 C C . VAL B 1 148 ? -17.516 -7.461 -18.391 1 98.56 148 VAL B C 1
ATOM 3727 O O . VAL B 1 148 ? -17.125 -7.125 -19.5 1 98.56 148 VAL B O 1
ATOM 3730 N N . ASP B 1 149 ? -17.953 -6.629 -17.531 1 98.81 149 ASP B N 1
ATOM 3731 C CA . ASP B 1 149 ? -17.969 -5.191 -17.781 1 98.81 149 ASP B CA 1
ATOM 3732 C C . ASP B 1 149 ? -16.594 -4.578 -17.516 1 98.81 149 ASP B C 1
ATOM 3734 O O . ASP B 1 149 ? -16.156 -3.68 -18.234 1 98.81 149 ASP B O 1
ATOM 3738 N N . ALA B 1 150 ? -15.977 -5.051 -16.516 1 98.88 150 ALA B N 1
ATOM 3739 C CA . ALA B 1 150 ? -14.633 -4.594 -16.156 1 98.88 150 ALA B CA 1
ATOM 3740 C C . ALA B 1 150 ? -13.867 -5.68 -15.406 1 98.88 150 ALA B C 1
ATOM 3742 O O . ALA B 1 150 ? -14.461 -6.559 -14.789 1 98.88 150 ALA B O 1
ATOM 3743 N N . TYR B 1 151 ? -12.57 -5.605 -15.508 1 98.94 151 TYR B N 1
ATOM 3744 C CA . TYR B 1 151 ? -11.664 -6.48 -14.766 1 98.94 151 TYR B CA 1
ATOM 3745 C C . TYR B 1 151 ? -10.656 -5.668 -13.961 1 98.94 151 TYR B C 1
ATOM 3747 O O . TYR B 1 151 ? -10.086 -4.699 -14.461 1 98.94 151 TYR B O 1
ATOM 3755 N N . ILE B 1 152 ? -10.469 -6 -12.719 1 98.94 152 ILE B N 1
ATOM 3756 C CA . ILE B 1 152 ? -9.43 -5.461 -11.852 1 98.94 152 ILE B CA 1
ATOM 3757 C C . ILE B 1 152 ? -8.648 -6.609 -11.211 1 98.94 152 ILE B C 1
ATOM 3759 O O . ILE B 1 152 ? -9.219 -7.445 -10.516 1 98.94 152 ILE B O 1
ATOM 3763 N N . GLY B 1 153 ? -7.402 -6.73 -11.43 1 98.75 153 GLY B N 1
ATOM 3764 C CA . GLY B 1 153 ? -6.539 -7.746 -10.844 1 98.75 153 GLY B CA 1
ATOM 3765 C C . GLY B 1 153 ? -5.07 -7.367 -10.867 1 98.75 153 GLY B C 1
ATOM 3766 O O . GLY B 1 153 ? -4.707 -6.305 -11.375 1 98.75 153 GLY B O 1
ATOM 3767 N N . SER B 1 154 ? -4.289 -8.195 -10.32 1 98.81 154 SER B N 1
ATOM 3768 C CA . SER B 1 154 ? -2.844 -7.988 -10.312 1 98.81 154 SER B CA 1
ATOM 3769 C C . SER B 1 154 ? -2.223 -8.391 -11.648 1 98.81 154 SER B C 1
ATOM 3771 O O . SER B 1 154 ? -2.801 -9.18 -12.398 1 98.81 154 SER B O 1
ATOM 3773 N N . ASP B 1 155 ? -1.084 -7.82 -11.961 1 98.75 155 ASP B N 1
ATOM 3774 C CA . ASP B 1 155 ? -0.276 -8.336 -13.062 1 98.75 155 ASP B CA 1
ATOM 3775 C C . ASP B 1 155 ? 0.344 -9.68 -12.703 1 98.75 155 ASP B C 1
ATOM 3777 O O . ASP B 1 155 ? 1.518 -9.75 -12.336 1 98.75 155 ASP B O 1
ATOM 3781 N N . ASN B 1 156 ? -0.414 -10.68 -12.93 1 98.88 156 ASN B N 1
ATOM 3782 C CA . ASN B 1 156 ? -0.046 -12.008 -12.445 1 98.88 156 ASN B CA 1
ATOM 3783 C C . ASN B 1 156 ? 1.128 -12.578 -13.234 1 98.88 156 ASN B C 1
ATOM 3785 O O . ASN B 1 156 ? 1.95 -13.312 -12.68 1 98.88 156 ASN B O 1
ATOM 3789 N N . GLN B 1 157 ? 1.165 -12.312 -14.492 1 98.81 157 GLN B N 1
ATOM 3790 C CA . GLN B 1 157 ? 2.34 -12.758 -15.234 1 98.81 157 GLN B CA 1
ATOM 3791 C C . GLN B 1 157 ? 3.619 -12.172 -14.641 1 98.81 157 GLN B C 1
ATOM 3793 O O . GLN B 1 157 ? 4.602 -12.891 -14.445 1 98.81 157 GLN B O 1
ATOM 3798 N N . ASN B 1 158 ? 3.602 -10.914 -14.32 1 98.81 158 ASN B N 1
ATOM 3799 C CA . ASN B 1 158 ? 4.773 -10.297 -13.711 1 98.81 158 ASN B CA 1
ATOM 3800 C C . ASN B 1 158 ? 5.035 -10.844 -12.312 1 98.81 158 ASN B C 1
ATOM 3802 O O . ASN B 1 158 ? 6.188 -10.945 -11.883 1 98.81 158 ASN B O 1
ATOM 3806 N N . ALA B 1 159 ? 3.996 -11.18 -11.609 1 98.94 159 ALA B N 1
ATOM 3807 C CA . ALA B 1 159 ? 4.164 -11.773 -10.289 1 98.94 159 ALA B CA 1
ATOM 3808 C C . ALA B 1 159 ? 5.02 -13.031 -10.359 1 98.94 159 ALA B C 1
ATOM 3810 O O . ALA B 1 159 ? 5.938 -13.211 -9.555 1 98.94 159 ALA B O 1
ATOM 3811 N N . GLY B 1 160 ? 4.684 -13.844 -11.336 1 98.94 160 GLY B N 1
ATOM 3812 C CA . GLY B 1 160 ? 5.512 -15.023 -11.547 1 98.94 160 GLY B CA 1
ATOM 3813 C C . GLY B 1 160 ? 6.914 -14.688 -12.023 1 98.94 160 GLY B C 1
ATOM 3814 O O . GLY B 1 160 ? 7.887 -15.289 -11.562 1 98.94 160 GLY B O 1
ATOM 3815 N N . TYR B 1 161 ? 6.977 -13.758 -12.93 1 98.88 161 TYR B N 1
ATOM 3816 C CA . TYR B 1 161 ? 8.242 -13.398 -13.562 1 98.88 161 TYR B CA 1
ATOM 3817 C C . TYR B 1 161 ? 9.25 -12.922 -12.523 1 98.88 161 TYR B C 1
ATOM 3819 O O . TYR B 1 161 ? 10.414 -13.344 -12.547 1 98.88 161 TYR B O 1
ATOM 3827 N N . ILE B 1 162 ? 8.852 -12.102 -11.57 1 98.69 162 ILE B N 1
ATOM 3828 C CA . ILE B 1 162 ? 9.789 -11.531 -10.617 1 98.69 162 ILE B CA 1
ATOM 3829 C C . ILE B 1 162 ? 10.258 -12.617 -9.641 1 98.69 162 ILE B C 1
ATOM 3831 O O . ILE B 1 162 ? 11.375 -12.555 -9.133 1 98.69 162 ILE B O 1
ATOM 3835 N N . CYS B 1 163 ? 9.438 -13.633 -9.383 1 98.88 163 CYS B N 1
ATOM 3836 C CA . CYS B 1 163 ? 9.883 -14.781 -8.617 1 98.88 163 CYS B CA 1
ATOM 3837 C C . CYS B 1 163 ? 10.984 -15.531 -9.352 1 98.88 163 CYS B C 1
ATOM 3839 O O . CYS B 1 163 ? 12 -15.906 -8.758 1 98.88 163 CYS B O 1
ATOM 3841 N N . GLY B 1 164 ? 10.797 -15.734 -10.656 1 98.88 164 GLY B N 1
ATOM 3842 C CA . GLY B 1 164 ? 11.805 -16.406 -11.461 1 98.88 164 GLY B CA 1
ATOM 3843 C C . GLY B 1 164 ? 13.109 -15.625 -11.531 1 98.88 164 GLY B C 1
ATOM 3844 O O . GLY B 1 164 ? 14.195 -16.219 -11.453 1 98.88 164 GLY B O 1
ATOM 3845 N N . GLU B 1 165 ? 13.008 -14.352 -11.656 1 98.31 165 GLU B N 1
ATOM 3846 C CA . GLU B 1 165 ? 14.195 -13.516 -11.672 1 98.31 165 GLU B CA 1
ATOM 3847 C C . GLU B 1 165 ? 14.977 -13.633 -10.367 1 98.31 165 GLU B C 1
ATOM 3849 O O . GLU B 1 165 ? 16.203 -13.742 -10.383 1 98.31 165 GLU B O 1
ATOM 3854 N N . ASP B 1 166 ? 14.289 -13.625 -9.281 1 98.31 166 ASP B N 1
ATOM 3855 C CA . ASP B 1 166 ? 14.922 -13.781 -7.977 1 98.31 166 ASP B CA 1
ATOM 3856 C C . ASP B 1 166 ? 15.633 -15.125 -7.867 1 98.31 166 ASP B C 1
ATOM 3858 O O . ASP B 1 166 ? 16.75 -15.211 -7.359 1 98.31 166 ASP B O 1
ATOM 3862 N N . LEU B 1 167 ? 14.977 -16.125 -8.383 1 98.69 167 LEU B N 1
ATOM 3863 C CA . LEU B 1 167 ? 15.562 -17.469 -8.352 1 98.69 167 LEU B CA 1
ATOM 3864 C C . LEU B 1 167 ? 16.859 -17.5 -9.156 1 98.69 167 LEU B C 1
ATOM 3866 O O . LEU B 1 167 ? 17.859 -18.078 -8.703 1 98.69 167 LEU B O 1
ATOM 3870 N N . ILE B 1 168 ? 16.859 -16.938 -10.344 1 98.31 168 ILE B N 1
ATOM 3871 C CA . ILE B 1 168 ? 18.062 -16.922 -11.18 1 98.31 168 ILE B CA 1
ATOM 3872 C C . ILE B 1 168 ? 19.203 -16.25 -10.438 1 98.31 168 ILE B C 1
ATOM 3874 O O . ILE B 1 168 ? 20.344 -16.719 -10.484 1 98.31 168 ILE B O 1
ATOM 3878 N N . GLU B 1 169 ? 18.906 -15.188 -9.75 1 96.44 169 GLU B N 1
ATOM 3879 C CA . GLU B 1 169 ? 19.922 -14.453 -9.008 1 96.44 169 GLU B CA 1
ATOM 3880 C C . GLU B 1 169 ? 20.469 -15.297 -7.855 1 96.44 169 GLU B C 1
ATOM 3882 O O . GLU B 1 169 ? 21.688 -15.305 -7.613 1 96.44 169 GLU B O 1
ATOM 3887 N N . LYS B 1 170 ? 19.625 -16.031 -7.199 1 97.19 170 LYS B N 1
ATOM 3888 C CA . LYS B 1 170 ? 20 -16.75 -5.988 1 97.19 170 LYS B CA 1
ATOM 3889 C C . LYS B 1 170 ? 20.594 -18.109 -6.32 1 97.19 170 LYS B C 1
ATOM 3891 O O . LYS B 1 170 ? 21.297 -18.719 -5.5 1 97.19 170 LYS B O 1
ATOM 3896 N N . ALA B 1 171 ? 20.25 -18.609 -7.422 1 97.81 171 ALA B N 1
ATOM 3897 C CA . ALA B 1 171 ? 20.766 -19.891 -7.887 1 97.81 171 ALA B CA 1
ATOM 3898 C C . ALA B 1 171 ? 21.344 -19.781 -9.289 1 97.81 171 ALA B C 1
ATOM 3900 O O . ALA B 1 171 ? 20.844 -20.391 -10.234 1 97.81 171 ALA B O 1
ATOM 3901 N N . PRO B 1 172 ? 22.484 -19.125 -9.391 1 96.06 172 PRO B N 1
ATOM 3902 C CA . PRO B 1 172 ? 23.047 -18.859 -10.711 1 96.06 172 PRO B CA 1
ATOM 3903 C C . PRO B 1 172 ? 23.469 -20.125 -11.438 1 96.06 172 PRO B C 1
ATOM 3905 O O . PRO B 1 172 ? 23.641 -20.125 -12.656 1 96.06 172 PRO B O 1
ATOM 3908 N N . ASP B 1 173 ? 23.625 -21.25 -10.688 1 96.69 173 ASP B N 1
ATOM 3909 C CA . ASP B 1 173 ? 24.047 -22.5 -11.297 1 96.69 173 ASP B CA 1
ATOM 3910 C C . ASP B 1 173 ? 22.844 -23.328 -11.734 1 96.69 173 ASP B C 1
ATOM 3912 O O . ASP B 1 173 ? 23.016 -24.453 -12.219 1 96.69 173 ASP B O 1
ATOM 3916 N N . GLY B 1 174 ? 21.672 -22.812 -11.641 1 97.56 174 GLY B N 1
ATOM 3917 C CA . GLY B 1 174 ? 20.469 -23.531 -12.031 1 97.56 174 GLY B CA 1
ATOM 3918 C C . GLY B 1 174 ? 20.031 -24.562 -11 1 97.56 174 GLY B C 1
ATOM 3919 O O . GLY B 1 174 ? 20.312 -24.406 -9.812 1 97.56 174 GLY B O 1
ATOM 3920 N N . GLY B 1 175 ? 19.172 -25.5 -11.414 1 98.06 175 GLY B N 1
ATOM 3921 C CA . GLY B 1 175 ? 18.719 -26.547 -10.516 1 98.06 175 GLY B CA 1
ATOM 3922 C C . GLY B 1 175 ? 17.359 -27.094 -10.867 1 98.06 175 GLY B C 1
ATOM 3923 O O . GLY B 1 175 ? 16.828 -26.828 -11.953 1 98.06 175 GLY B O 1
ATOM 3924 N N . LYS B 1 176 ? 16.891 -27.984 -10.039 1 98.56 176 LYS B N 1
ATOM 3925 C CA . LYS B 1 176 ? 15.586 -28.609 -10.211 1 98.56 176 LYS B CA 1
ATOM 3926 C C . LYS B 1 176 ? 14.477 -27.781 -9.57 1 98.56 176 LYS B C 1
ATOM 3928 O O . LYS B 1 176 ? 14.648 -27.266 -8.453 1 98.56 176 LYS B O 1
ATOM 3933 N N . VAL B 1 177 ? 13.383 -27.656 -10.328 1 98.88 177 VAL B N 1
ATOM 3934 C CA . VAL B 1 177 ? 12.266 -26.844 -9.867 1 98.88 177 VAL B CA 1
ATOM 3935 C C . VAL B 1 177 ? 10.992 -27.672 -9.852 1 98.88 177 VAL B C 1
ATOM 3937 O O . VAL B 1 177 ? 10.742 -28.453 -10.773 1 98.88 177 VAL B O 1
ATOM 3940 N N . ALA B 1 178 ? 10.242 -27.516 -8.789 1 98.94 178 ALA B N 1
ATOM 3941 C CA . ALA B 1 178 ? 8.883 -28.047 -8.734 1 98.94 178 ALA B CA 1
ATOM 3942 C C . ALA B 1 178 ? 7.848 -26.938 -8.75 1 98.94 178 ALA B C 1
ATOM 3944 O O . ALA B 1 178 ? 8.117 -25.828 -8.289 1 98.94 178 ALA B O 1
ATOM 3945 N N . ILE B 1 179 ? 6.66 -27.234 -9.32 1 98.94 179 ILE B N 1
ATOM 3946 C CA . ILE B 1 179 ? 5.613 -26.234 -9.453 1 98.94 179 ILE B CA 1
ATOM 3947 C C . ILE B 1 179 ? 4.312 -26.75 -8.852 1 98.94 179 ILE B C 1
ATOM 3949 O O . ILE B 1 179 ? 3.885 -27.875 -9.156 1 98.94 179 ILE B O 1
ATOM 3953 N N . LEU B 1 180 ? 3.758 -25.953 -7.93 1 98.88 180 LEU B N 1
ATOM 3954 C CA . LEU B 1 180 ? 2.418 -26.188 -7.402 1 98.88 180 LEU B CA 1
ATOM 3955 C C . LEU B 1 180 ? 1.404 -25.25 -8.062 1 98.88 180 LEU B C 1
ATOM 3957 O O . LEU B 1 180 ? 1.452 -24.047 -7.863 1 98.88 180 LEU B O 1
ATOM 3961 N N . GLU B 1 181 ? 0.469 -25.797 -8.812 1 98.31 181 GLU B N 1
ATOM 3962 C CA . GLU B 1 181 ? -0.434 -24.969 -9.609 1 98.31 181 GLU B CA 1
ATOM 3963 C C . GLU B 1 181 ? -1.894 -25.297 -9.297 1 98.31 181 GLU B C 1
ATOM 3965 O O . GLU B 1 181 ? -2.184 -26.062 -8.375 1 98.31 181 GLU B O 1
ATOM 3970 N N . CYS B 1 182 ? -2.775 -24.594 -9.836 1 98 182 CYS B N 1
ATOM 3971 C CA . CYS B 1 182 ? -4.227 -24.75 -9.852 1 98 182 CYS B CA 1
ATOM 3972 C C . CYS B 1 182 ? -4.809 -24.297 -11.188 1 98 182 CYS B C 1
ATOM 3974 O O . CYS B 1 182 ? -5.254 -23.156 -11.32 1 98 182 CYS B O 1
ATOM 3976 N N . PRO B 1 183 ? -4.934 -25.219 -12.133 1 98.06 183 PRO B N 1
ATOM 3977 C CA . PRO B 1 183 ? -5.25 -24.844 -13.516 1 98.06 183 PRO B CA 1
ATOM 3978 C C . PRO B 1 183 ? -6.621 -24.172 -13.641 1 98.06 183 PRO B C 1
ATOM 3980 O O . PRO B 1 183 ? -6.867 -23.438 -14.602 1 98.06 183 PRO B O 1
ATOM 3983 N N . THR B 1 184 ? -7.504 -24.375 -12.695 1 98 184 THR B N 1
ATOM 3984 C CA . THR B 1 184 ? -8.836 -23.797 -12.773 1 98 184 THR B CA 1
ATOM 3985 C C . THR B 1 184 ? -8.812 -22.312 -12.414 1 98 184 THR B C 1
ATOM 3987 O O . THR B 1 184 ? -9.789 -21.594 -12.633 1 98 184 THR B O 1
ATOM 3990 N N . GLN B 1 185 ? -7.75 -21.828 -11.906 1 98.31 185 GLN B N 1
ATOM 3991 C CA . GLN B 1 185 ? -7.59 -20.438 -11.523 1 98.31 185 GLN B CA 1
ATOM 3992 C C . GLN B 1 185 ? -6.598 -19.734 -12.445 1 98.31 185 GLN B C 1
ATOM 3994 O O . GLN B 1 185 ? -5.383 -19.891 -12.305 1 98.31 185 GLN B O 1
ATOM 3999 N N . ASN B 1 186 ? -7.105 -18.891 -13.242 1 98.38 186 ASN B N 1
ATOM 4000 C CA . ASN B 1 186 ? -6.289 -18.312 -14.305 1 98.38 186 ASN B CA 1
ATOM 4001 C C . ASN B 1 186 ? -5.172 -17.438 -13.734 1 98.38 186 ASN B C 1
ATOM 4003 O O . ASN B 1 186 ? -4.109 -17.312 -14.344 1 98.38 186 ASN B O 1
ATOM 4007 N N . SER B 1 187 ? -5.367 -16.766 -12.586 1 98.69 187 SER B N 1
ATOM 4008 C CA . SER B 1 187 ? -4.309 -15.984 -11.961 1 98.69 187 SER B CA 1
ATOM 4009 C C . SER B 1 187 ? -3.064 -16.828 -11.719 1 98.69 187 SER B C 1
ATOM 4011 O O . SER B 1 187 ? -1.944 -16.391 -11.992 1 98.69 187 SER B O 1
ATOM 4013 N N . ILE B 1 188 ? -3.26 -18.047 -11.273 1 98.69 188 ILE B N 1
ATOM 4014 C CA . ILE B 1 188 ? -2.143 -18.938 -11.008 1 98.69 188 ILE B CA 1
ATOM 4015 C C . ILE B 1 188 ? -1.513 -19.391 -12.32 1 98.69 188 ILE B C 1
ATOM 4017 O O . ILE B 1 188 ? -0.288 -19.469 -12.438 1 98.69 188 ILE B O 1
ATOM 4021 N N . ASN B 1 189 ? -2.332 -19.625 -13.359 1 98.81 189 ASN B N 1
ATOM 4022 C CA . ASN B 1 189 ? -1.787 -19.969 -14.672 1 98.81 189 ASN B CA 1
ATOM 4023 C C . ASN B 1 189 ? -0.828 -18.891 -15.18 1 98.81 189 ASN B C 1
ATOM 4025 O O . ASN B 1 189 ? 0.275 -19.203 -15.633 1 98.81 189 ASN B O 1
ATOM 4029 N N . ASP B 1 190 ? -1.28 -17.672 -15.078 1 98.88 190 ASP B N 1
ATOM 4030 C CA . ASP B 1 190 ? -0.469 -16.547 -15.523 1 98.88 190 ASP B CA 1
ATOM 4031 C C . ASP B 1 190 ? 0.823 -16.438 -14.719 1 98.88 190 ASP B C 1
ATOM 4033 O O . ASP B 1 190 ? 1.887 -16.156 -15.273 1 98.88 190 ASP B O 1
ATOM 4037 N N . ARG B 1 191 ? 0.753 -16.641 -13.43 1 98.94 191 ARG B N 1
ATOM 4038 C CA . ARG B 1 191 ? 1.92 -16.578 -12.555 1 98.94 191 ARG B CA 1
ATOM 4039 C C . ARG B 1 191 ? 2.947 -17.641 -12.945 1 98.94 191 ARG B C 1
ATOM 4041 O O . ARG B 1 191 ? 4.141 -17.344 -13.055 1 98.94 191 ARG B O 1
ATOM 4048 N N . ILE B 1 192 ? 2.465 -18.844 -13.125 1 98.88 192 ILE B N 1
ATOM 4049 C CA . ILE B 1 192 ? 3.352 -19.953 -13.477 1 98.88 192 ILE B CA 1
ATOM 4050 C C . ILE B 1 192 ? 3.99 -19.688 -14.844 1 98.88 192 ILE B C 1
ATOM 4052 O O . ILE B 1 192 ? 5.188 -19.906 -15.023 1 98.88 192 ILE B O 1
ATOM 4056 N N . THR B 1 193 ? 3.164 -19.188 -15.781 1 98.81 193 THR B N 1
ATOM 4057 C CA . THR B 1 193 ? 3.686 -18.828 -17.094 1 98.81 193 THR B CA 1
ATOM 4058 C C . THR B 1 193 ? 4.797 -17.797 -16.984 1 98.81 193 THR B C 1
ATOM 4060 O O . THR B 1 193 ? 5.863 -17.938 -17.578 1 98.81 193 THR B O 1
ATOM 4063 N N . GLY B 1 194 ? 4.562 -16.781 -16.219 1 98.94 194 GLY B N 1
ATOM 4064 C CA . GLY B 1 194 ? 5.57 -15.766 -15.992 1 98.94 194 GLY B CA 1
ATOM 4065 C C . GLY B 1 194 ? 6.844 -16.312 -15.367 1 98.94 194 GLY B C 1
ATOM 4066 O O . GLY B 1 194 ? 7.945 -15.938 -15.773 1 98.94 194 GLY B O 1
ATOM 4067 N N . PHE B 1 195 ? 6.676 -17.172 -14.43 1 98.94 195 PHE B N 1
ATOM 4068 C CA . PHE B 1 195 ? 7.816 -17.781 -13.75 1 98.94 195 PHE B CA 1
ATOM 4069 C C . PHE B 1 195 ? 8.656 -18.594 -14.734 1 98.94 195 PHE B C 1
ATOM 4071 O O . PHE B 1 195 ? 9.883 -18.438 -14.789 1 98.94 195 PHE B O 1
ATOM 4078 N N . GLU B 1 196 ? 8.039 -19.359 -15.453 1 98.69 196 GLU B N 1
ATOM 4079 C CA . GLU B 1 196 ? 8.727 -20.203 -16.422 1 98.69 196 GLU B CA 1
ATOM 4080 C C . GLU B 1 196 ? 9.414 -19.359 -17.5 1 98.69 196 GLU B C 1
ATOM 4082 O O . GLU B 1 196 ? 10.508 -19.688 -17.953 1 98.69 196 GLU B O 1
ATOM 4087 N N . GLU B 1 197 ? 8.727 -18.328 -17.938 1 98.62 197 GLU B N 1
ATOM 4088 C CA . GLU B 1 197 ? 9.367 -17.406 -18.875 1 98.62 197 GLU B CA 1
ATOM 4089 C C . GLU B 1 197 ? 10.672 -16.859 -18.312 1 98.62 197 GLU B C 1
ATOM 4091 O O . GLU B 1 197 ? 11.688 -16.812 -19.016 1 98.62 197 GLU B O 1
ATOM 4096 N N . ALA B 1 198 ? 10.656 -16.484 -17.047 1 98.62 198 ALA B N 1
ATOM 4097 C CA . ALA B 1 198 ? 11.844 -15.922 -16.422 1 98.62 198 ALA B CA 1
ATOM 4098 C C . ALA B 1 198 ? 12.969 -16.953 -16.344 1 98.62 198 ALA B C 1
ATOM 4100 O O . ALA B 1 198 ? 14.094 -16.688 -16.781 1 98.62 198 ALA B O 1
ATOM 4101 N N . ILE B 1 199 ? 12.68 -18.125 -15.852 1 98.19 199 ILE B N 1
ATOM 4102 C CA . ILE B 1 199 ? 13.758 -19.078 -15.594 1 98.19 199 ILE B CA 1
ATOM 4103 C C . ILE B 1 199 ? 14.289 -19.641 -16.922 1 98.19 199 ILE B C 1
ATOM 4105 O O . ILE B 1 199 ? 15.391 -20.188 -16.969 1 98.19 199 ILE B O 1
ATOM 4109 N N . SER B 1 200 ? 13.547 -19.562 -17.969 1 97.81 200 SER B N 1
ATOM 4110 C CA . SER B 1 200 ? 14.008 -20 -19.297 1 97.81 200 SER B CA 1
ATOM 4111 C C . SER B 1 200 ? 15.148 -19.125 -19.797 1 97.81 200 SER B C 1
ATOM 4113 O O . SER B 1 200 ? 15.875 -19.5 -20.719 1 97.81 200 SER B O 1
ATOM 4115 N N . LYS B 1 201 ? 15.336 -17.984 -19.203 1 96.81 201 LYS B N 1
ATOM 4116 C CA . LYS B 1 201 ? 16.359 -17.047 -19.625 1 96.81 201 LYS B CA 1
ATOM 4117 C C . LYS B 1 201 ? 17.672 -17.281 -18.875 1 96.81 201 LYS B C 1
ATOM 4119 O O . LYS B 1 201 ? 18.688 -16.641 -19.156 1 96.81 201 LYS B O 1
ATOM 4124 N N . ALA B 1 202 ? 17.594 -18.188 -17.938 1 95.81 202 ALA B N 1
ATOM 4125 C CA . ALA B 1 202 ? 18.781 -18.453 -17.125 1 95.81 202 ALA B CA 1
ATOM 4126 C C . ALA B 1 202 ? 19.906 -19.016 -18 1 95.81 202 ALA B C 1
ATOM 4128 O O . ALA B 1 202 ? 19.656 -19.828 -18.891 1 95.81 202 ALA B O 1
ATOM 4129 N N . GLU B 1 203 ? 21.125 -18.594 -17.672 1 89.5 203 GLU B N 1
ATOM 4130 C CA . GLU B 1 203 ? 22.312 -19.062 -18.391 1 89.5 203 GLU B CA 1
ATOM 4131 C C . GLU B 1 203 ? 22.5 -20.562 -18.203 1 89.5 203 GLU B C 1
ATOM 4133 O O . GLU B 1 203 ? 22.719 -21.297 -19.172 1 89.5 203 GLU B O 1
ATOM 4138 N N . LYS B 1 204 ? 22.484 -20.859 -16.828 1 83.31 204 LYS B N 1
ATOM 4139 C CA . LYS B 1 204 ? 22.484 -22.281 -16.484 1 83.31 204 LYS B CA 1
ATOM 4140 C C . LYS B 1 204 ? 21.062 -22.781 -16.203 1 83.31 204 LYS B C 1
ATOM 4142 O O . LYS B 1 204 ? 20.297 -22.109 -15.516 1 83.31 204 LYS B O 1
ATOM 4147 N N . GLY B 1 205 ? 20.625 -23.703 -16.766 1 90.19 205 GLY B N 1
ATOM 4148 C CA . GLY B 1 205 ? 19.234 -24.062 -16.969 1 90.19 205 GLY B CA 1
ATOM 4149 C C . GLY B 1 205 ? 18.562 -24.625 -15.734 1 90.19 205 GLY B C 1
ATOM 4150 O O . GLY B 1 205 ? 19.234 -25.156 -14.844 1 90.19 205 GLY B O 1
ATOM 4151 N N . PHE B 1 206 ? 17.359 -24.266 -15.578 1 97.62 206 PHE B N 1
ATOM 4152 C CA . PHE B 1 206 ? 16.438 -24.875 -14.617 1 97.62 206 PHE B CA 1
ATOM 4153 C C . PHE B 1 206 ? 15.586 -25.953 -15.297 1 97.62 206 PHE B C 1
ATOM 4155 O O . PHE B 1 206 ? 15.188 -25.797 -16.453 1 97.62 206 PHE B O 1
ATOM 4162 N N . GLU B 1 207 ? 15.438 -27.047 -14.578 1 97.81 207 GLU B N 1
ATOM 4163 C CA . GLU B 1 207 ? 14.57 -28.109 -15.062 1 97.81 207 GLU B CA 1
ATOM 4164 C C . GLU B 1 207 ? 13.336 -28.266 -14.18 1 97.81 207 GLU B C 1
ATOM 4166 O O . GLU B 1 207 ? 13.461 -28.5 -12.969 1 97.81 207 GLU B O 1
ATOM 4171 N N . VAL B 1 208 ? 12.211 -28.125 -14.766 1 98.5 208 VAL B N 1
ATOM 4172 C CA . VAL B 1 208 ? 10.984 -28.422 -14.039 1 98.5 208 VAL B CA 1
ATOM 4173 C C . VAL B 1 208 ? 10.797 -29.938 -13.945 1 98.5 208 VAL B C 1
ATOM 4175 O O . VAL B 1 208 ? 10.492 -30.594 -14.945 1 98.5 208 VAL B O 1
ATOM 4178 N N . VAL B 1 209 ? 10.898 -30.469 -12.773 1 98.5 209 VAL B N 1
ATOM 4179 C CA . VAL B 1 209 ? 10.953 -31.906 -12.617 1 98.5 209 VAL B CA 1
ATOM 4180 C C . VAL B 1 209 ? 9.586 -32.438 -12.172 1 98.5 209 VAL B C 1
ATOM 4182 O O . VAL B 1 209 ? 9.32 -33.625 -12.258 1 98.5 209 VAL B O 1
ATOM 4185 N N . ALA B 1 210 ? 8.766 -31.547 -11.633 1 98.56 210 ALA B N 1
ATOM 4186 C CA . ALA B 1 210 ? 7.441 -31.922 -11.156 1 98.56 210 ALA B CA 1
ATOM 4187 C C . ALA B 1 210 ? 6.469 -30.75 -11.242 1 98.56 210 ALA B C 1
ATOM 4189 O O . ALA B 1 210 ? 6.855 -29.594 -11.031 1 98.56 210 ALA B O 1
ATOM 4190 N N . ARG B 1 211 ? 5.281 -31.047 -11.57 1 98.38 211 ARG B N 1
ATOM 4191 C CA . ARG B 1 211 ? 4.145 -30.125 -11.57 1 98.38 211 ARG B CA 1
ATOM 4192 C C . ARG B 1 211 ? 2.898 -30.797 -11.008 1 98.38 211 ARG B C 1
ATOM 4194 O O . ARG B 1 211 ? 2.539 -31.906 -11.43 1 98.38 211 ARG B O 1
ATOM 4201 N N . GLU B 1 212 ? 2.291 -30.109 -9.992 1 98.62 212 GLU B N 1
ATOM 4202 C CA . GLU B 1 212 ? 1.159 -30.75 -9.336 1 98.62 212 GLU B CA 1
ATOM 4203 C C . GLU B 1 212 ? -0.046 -29.812 -9.266 1 98.62 212 GLU B C 1
ATOM 4205 O O . GLU B 1 212 ? 0.088 -28.641 -8.906 1 98.62 212 GLU B O 1
ATOM 4210 N N . ASP B 1 213 ? -1.187 -30.297 -9.703 1 98.44 213 ASP B N 1
ATOM 4211 C CA . ASP B 1 213 ? -2.461 -29.625 -9.469 1 98.44 213 ASP B CA 1
ATOM 4212 C C . ASP B 1 213 ? -2.916 -29.812 -8.023 1 98.44 213 ASP B C 1
ATOM 4214 O O . ASP B 1 213 ? -3.404 -30.875 -7.645 1 98.44 213 ASP B O 1
ATOM 4218 N N . THR B 1 214 ? -2.826 -28.719 -7.266 1 97.62 214 THR B N 1
ATOM 4219 C CA . THR B 1 214 ? -3.129 -28.797 -5.84 1 97.62 214 THR B CA 1
ATOM 4220 C C . THR B 1 214 ? -4.586 -28.438 -5.578 1 97.62 214 THR B C 1
ATOM 4222 O O . THR B 1 214 ? -5.055 -28.5 -4.438 1 97.62 214 THR B O 1
ATOM 4225 N N . LYS B 1 215 ? -5.266 -27.984 -6.594 1 94.31 215 LYS B N 1
ATOM 4226 C CA . LYS B 1 215 ? -6.633 -27.469 -6.492 1 94.31 215 LYS B CA 1
ATOM 4227 C C . LYS B 1 215 ? -6.703 -26.266 -5.559 1 94.31 215 LYS B C 1
ATOM 4229 O O . LYS B 1 215 ? -7.75 -25.984 -4.977 1 94.31 215 LYS B O 1
ATOM 4234 N N . GLY B 1 216 ? -5.559 -25.766 -5.328 1 93.12 216 GLY B N 1
ATOM 4235 C CA . GLY B 1 216 ? -5.488 -24.578 -4.473 1 93.12 216 GLY B CA 1
ATOM 4236 C C . GLY B 1 216 ? -5.648 -24.906 -2.998 1 93.12 216 GLY B C 1
ATOM 4237 O O . GLY B 1 216 ? -5.891 -24.016 -2.184 1 93.12 216 GLY B O 1
ATOM 4238 N N . GLU B 1 217 ? -5.484 -26.109 -2.635 1 91.62 217 GLU B N 1
ATOM 4239 C CA . GLU B 1 217 ? -5.77 -26.547 -1.269 1 91.62 217 GLU B CA 1
ATOM 4240 C C . GLU B 1 217 ? -4.48 -26.844 -0.503 1 91.62 217 GLU B C 1
ATOM 4242 O O . GLU B 1 217 ? -3.559 -27.453 -1.039 1 91.62 217 GLU B O 1
ATOM 4247 N N . PHE B 1 218 ? -4.473 -26.422 0.746 1 94.12 218 PHE B N 1
ATOM 4248 C CA . PHE B 1 218 ? -3.312 -26.578 1.614 1 94.12 218 PHE B CA 1
ATOM 4249 C C . PHE B 1 218 ? -2.93 -28.062 1.73 1 94.12 218 PHE B C 1
ATOM 4251 O O . PHE B 1 218 ? -1.775 -28.422 1.495 1 94.12 218 PHE B O 1
ATOM 4258 N N . ASP B 1 219 ? -3.904 -28.938 2.027 1 94.88 219 ASP B N 1
ATOM 4259 C CA . ASP B 1 219 ? -3.613 -30.344 2.299 1 94.88 219 ASP B CA 1
ATOM 4260 C C . ASP B 1 219 ? -3.094 -31.047 1.047 1 94.88 219 ASP B C 1
ATOM 4262 O O . ASP B 1 219 ? -2.16 -31.844 1.123 1 94.88 219 ASP B O 1
ATOM 4266 N N . LYS B 1 220 ? -3.646 -30.75 -0.059 1 97 220 LYS B N 1
ATOM 4267 C CA . LYS B 1 220 ? -3.186 -31.344 -1.31 1 97 220 LYS B CA 1
ATOM 4268 C C . LYS B 1 220 ? -1.777 -30.875 -1.659 1 97 220 LYS B C 1
ATOM 4270 O O . LYS B 1 220 ? -0.961 -31.656 -2.152 1 97 220 LYS B O 1
ATOM 4275 N N . ALA B 1 221 ? -1.557 -29.641 -1.394 1 98.44 221 ALA B N 1
ATOM 4276 C CA . ALA B 1 221 ? -0.22 -29.094 -1.623 1 98.44 221 ALA B CA 1
ATOM 4277 C C . ALA B 1 221 ? 0.809 -29.781 -0.722 1 98.44 221 ALA B C 1
ATOM 4279 O O . ALA B 1 221 ? 1.894 -30.141 -1.178 1 98.44 221 ALA B O 1
ATOM 4280 N N . LEU B 1 222 ? 0.463 -29.906 0.534 1 97.94 222 LEU B N 1
ATOM 4281 C CA . LEU B 1 222 ? 1.344 -30.562 1.499 1 97.94 222 LEU B CA 1
ATOM 4282 C C . LEU B 1 222 ? 1.72 -31.969 1.033 1 97.94 222 LEU B C 1
ATOM 4284 O O . LEU B 1 222 ? 2.902 -32.312 0.992 1 97.94 222 LEU B O 1
ATOM 4288 N N . GLU B 1 223 ? 0.729 -32.719 0.624 1 98.38 223 GLU B N 1
ATOM 4289 C CA . GLU B 1 223 ? 0.961 -34.094 0.182 1 98.38 223 GLU B CA 1
ATOM 4290 C C . GLU B 1 223 ? 1.767 -34.125 -1.114 1 98.38 223 GLU B C 1
ATOM 4292 O O . GLU B 1 223 ? 2.648 -34.969 -1.28 1 98.38 223 GLU B O 1
ATOM 4297 N N . ALA B 1 224 ? 1.439 -33.219 -1.993 1 98.62 224 ALA B N 1
ATOM 4298 C CA . ALA B 1 224 ? 2.166 -33.125 -3.258 1 98.62 224 ALA B CA 1
ATOM 4299 C C . ALA B 1 224 ? 3.65 -32.875 -3.021 1 98.62 224 ALA B C 1
ATOM 4301 O O . ALA B 1 224 ? 4.508 -33.531 -3.613 1 98.62 224 ALA B O 1
ATOM 4302 N N . VAL B 1 225 ? 3.939 -31.984 -2.135 1 98.81 225 VAL B N 1
ATOM 4303 C CA . VAL B 1 225 ? 5.328 -31.609 -1.891 1 98.81 225 VAL B CA 1
ATOM 4304 C C . VAL B 1 225 ? 6.062 -32.781 -1.21 1 98.81 225 VAL B C 1
ATOM 4306 O O . VAL B 1 225 ? 7.211 -33.062 -1.541 1 98.81 225 VAL B O 1
ATOM 4309 N N . LYS B 1 226 ? 5.414 -33.438 -0.284 1 98.38 226 LYS B N 1
ATOM 4310 C CA . LYS B 1 226 ? 6.027 -34.594 0.329 1 98.38 226 LYS B CA 1
ATOM 4311 C C . LYS B 1 226 ? 6.445 -35.625 -0.728 1 98.38 226 LYS B C 1
ATOM 4313 O O . LYS B 1 226 ? 7.566 -36.125 -0.691 1 98.38 226 LYS B O 1
ATOM 4318 N N . SER B 1 227 ? 5.57 -35.875 -1.648 1 98.5 227 SER B N 1
ATOM 4319 C CA . SER B 1 227 ? 5.852 -36.812 -2.721 1 98.5 227 SER B CA 1
ATOM 4320 C C . SER B 1 227 ? 6.988 -36.312 -3.607 1 98.5 227 SER B C 1
ATOM 4322 O O . SER B 1 227 ? 7.879 -37.094 -3.971 1 98.5 227 SER B O 1
ATOM 4324 N N . ILE B 1 228 ? 6.996 -35.062 -3.92 1 98.62 228 ILE B N 1
ATOM 4325 C CA . ILE B 1 228 ? 8.008 -34.469 -4.773 1 98.62 228 ILE B CA 1
ATOM 4326 C C . ILE B 1 228 ? 9.383 -34.594 -4.109 1 98.62 228 ILE B C 1
ATOM 4328 O O . ILE B 1 228 ? 10.359 -34.969 -4.754 1 98.62 228 ILE B O 1
ATOM 4332 N N . LEU B 1 229 ? 9.438 -34.312 -2.832 1 98.38 229 LEU B N 1
ATOM 4333 C CA . LEU B 1 229 ? 10.703 -34.344 -2.109 1 98.38 229 LEU B CA 1
ATOM 4334 C C . LEU B 1 229 ? 11.234 -35.75 -1.977 1 98.38 229 LEU B C 1
ATOM 4336 O O . LEU B 1 229 ? 12.453 -35.969 -1.947 1 98.38 229 LEU B O 1
ATOM 4340 N N . ALA B 1 230 ? 10.359 -36.75 -1.89 1 97.69 230 ALA B N 1
ATOM 4341 C CA . ALA B 1 230 ? 10.773 -38.125 -1.861 1 97.69 230 ALA B CA 1
ATOM 4342 C C . ALA B 1 230 ? 11.422 -38.531 -3.18 1 97.69 230 ALA B C 1
ATOM 4344 O O . ALA B 1 230 ? 12.406 -39.281 -3.191 1 97.69 230 ALA B O 1
ATOM 4345 N N . GLU B 1 231 ? 10.898 -38.031 -4.25 1 98 231 GLU B N 1
ATOM 4346 C CA . GLU B 1 231 ? 11.383 -38.375 -5.578 1 98 231 GLU B CA 1
ATOM 4347 C C . GLU B 1 231 ? 12.586 -37.531 -5.965 1 98 231 GLU B C 1
ATOM 4349 O O . GLU B 1 231 ? 13.508 -38 -6.629 1 98 231 GLU B O 1
ATOM 4354 N N . TYR B 1 232 ? 12.578 -36.281 -5.562 1 97.94 232 TYR B N 1
ATOM 4355 C CA . TYR B 1 232 ? 13.609 -35.344 -5.914 1 97.94 232 TYR B CA 1
ATOM 4356 C C . TYR B 1 232 ? 14.133 -34.625 -4.672 1 97.94 232 TYR B C 1
ATOM 4358 O O . TYR B 1 232 ? 13.914 -33.406 -4.504 1 97.94 232 TYR B O 1
ATOM 4366 N N . PRO B 1 233 ? 14.906 -35.25 -3.879 1 96.44 233 PRO B N 1
ATOM 4367 C CA . PRO B 1 233 ? 15.391 -34.656 -2.637 1 96.44 233 PRO B CA 1
ATOM 4368 C C . PRO B 1 233 ? 16.359 -33.5 -2.885 1 96.44 233 PRO B C 1
ATOM 4370 O O . PRO B 1 233 ? 16.688 -32.75 -1.956 1 96.44 233 PRO B O 1
ATOM 4373 N N . ASP B 1 234 ? 16.781 -33.312 -4.152 1 97.19 234 ASP B N 1
ATOM 4374 C CA . ASP B 1 234 ? 17.734 -32.25 -4.477 1 97.19 234 ASP B CA 1
ATOM 4375 C C . ASP B 1 234 ? 17.047 -31.078 -5.188 1 97.19 234 ASP B C 1
ATOM 4377 O O . ASP B 1 234 ? 17.703 -30.312 -5.898 1 97.19 234 ASP B O 1
ATOM 4381 N N . VAL B 1 235 ? 15.75 -30.984 -4.984 1 98.31 235 VAL B N 1
ATOM 4382 C CA . VAL B 1 235 ? 15.016 -29.859 -5.562 1 98.31 235 VAL B CA 1
ATOM 4383 C C . VAL B 1 235 ? 15.594 -28.547 -5.047 1 98.31 235 VAL B C 1
ATOM 4385 O O . VAL B 1 235 ? 15.875 -28.406 -3.855 1 98.31 235 VAL B O 1
ATOM 4388 N N . THR B 1 236 ? 15.773 -27.609 -5.992 1 98.56 236 THR B N 1
ATOM 4389 C CA . THR B 1 236 ? 16.359 -26.312 -5.684 1 98.56 236 THR B CA 1
ATOM 4390 C C . THR B 1 236 ? 15.297 -25.312 -5.246 1 98.56 236 THR B C 1
ATOM 4392 O O . THR B 1 236 ? 15.508 -24.531 -4.32 1 98.56 236 THR B O 1
ATOM 4395 N N . ALA B 1 237 ? 14.164 -25.391 -5.969 1 98.88 237 ALA B N 1
ATOM 4396 C CA . ALA B 1 237 ? 13.125 -24.406 -5.684 1 98.88 237 ALA B CA 1
ATOM 4397 C C . ALA B 1 237 ? 11.734 -24.984 -5.934 1 98.88 237 ALA B C 1
ATOM 4399 O O . ALA B 1 237 ? 11.578 -25.906 -6.727 1 98.88 237 ALA B O 1
ATOM 4400 N N . ILE B 1 238 ? 10.758 -24.453 -5.219 1 98.94 238 ILE B N 1
ATOM 4401 C CA . ILE B 1 238 ? 9.336 -24.734 -5.422 1 98.94 238 ILE B CA 1
ATOM 4402 C C . ILE B 1 238 ? 8.586 -23.422 -5.68 1 98.94 238 ILE B C 1
ATOM 4404 O O . ILE B 1 238 ? 8.578 -22.531 -4.836 1 98.94 238 ILE B O 1
ATOM 4408 N N . MET B 1 239 ? 8.008 -23.297 -6.859 1 98.94 239 MET B N 1
ATOM 4409 C CA . MET B 1 239 ? 7.113 -22.188 -7.184 1 98.94 239 MET B CA 1
ATOM 4410 C C . MET B 1 239 ? 5.668 -22.531 -6.832 1 98.94 239 MET B C 1
ATOM 4412 O O . MET B 1 239 ? 5.113 -23.5 -7.355 1 98.94 239 MET B O 1
ATOM 4416 N N . CYS B 1 240 ? 5.145 -21.766 -5.941 1 98.94 240 CYS B N 1
ATOM 4417 C CA . CYS B 1 240 ? 3.771 -21.969 -5.488 1 98.94 240 CYS B CA 1
ATOM 4418 C C . CYS B 1 240 ? 2.842 -20.906 -6.059 1 98.94 240 CYS B C 1
ATOM 4420 O O . CYS B 1 240 ? 3.16 -19.719 -6.027 1 98.94 240 CYS B O 1
ATOM 4422 N N . GLY B 1 241 ? 1.728 -21.344 -6.5 1 98.62 241 GLY B N 1
ATOM 4423 C CA . GLY B 1 241 ? 0.781 -20.438 -7.137 1 98.62 241 GLY B CA 1
ATOM 4424 C C . GLY B 1 241 ? 0.307 -19.328 -6.219 1 98.62 241 GLY B C 1
ATOM 4425 O O . GLY B 1 241 ? -0.108 -18.266 -6.684 1 98.62 241 GLY B O 1
ATOM 4426 N N . ASN B 1 242 ? 0.325 -19.562 -4.945 1 98.25 242 ASN B N 1
ATOM 4427 C CA . ASN B 1 242 ? 0.001 -18.531 -3.969 1 98.25 242 ASN B CA 1
ATOM 4428 C C . ASN B 1 242 ? 0.614 -18.828 -2.605 1 98.25 242 ASN B C 1
ATOM 4430 O O . ASN B 1 242 ? 1.295 -19.844 -2.439 1 98.25 242 ASN B O 1
ATOM 4434 N N . ASP B 1 243 ? 0.439 -17.938 -1.666 1 98.5 243 ASP B N 1
ATOM 4435 C CA . ASP B 1 243 ? 1.104 -18 -0.368 1 98.5 243 ASP B CA 1
ATOM 4436 C C . ASP B 1 243 ? 0.578 -19.188 0.451 1 98.5 243 ASP B C 1
ATOM 4438 O O . ASP B 1 243 ? 1.322 -19.781 1.226 1 98.5 243 ASP B O 1
ATOM 4442 N N . GLN B 1 244 ? -0.693 -19.562 0.301 1 96.81 244 GLN B N 1
ATOM 4443 C CA . GLN B 1 244 ? -1.214 -20.703 1.03 1 96.81 244 GLN B CA 1
ATOM 4444 C C . GLN B 1 244 ? -0.481 -21.984 0.635 1 96.81 244 GLN B C 1
ATOM 4446 O O . GLN B 1 244 ? -0.131 -22.797 1.495 1 96.81 244 GLN B O 1
ATOM 4451 N N . LEU B 1 245 ? -0.269 -22.125 -0.625 1 98.38 245 LEU B N 1
ATOM 4452 C CA . LEU B 1 245 ? 0.489 -23.266 -1.116 1 98.38 245 LEU B CA 1
ATOM 4453 C C . LEU B 1 245 ? 1.939 -23.203 -0.654 1 98.38 245 LEU B C 1
ATOM 4455 O O . LEU B 1 245 ? 2.553 -24.219 -0.361 1 98.38 245 LEU B O 1
ATOM 4459 N N . ALA B 1 246 ? 2.465 -22 -0.601 1 98.75 246 ALA B N 1
ATOM 4460 C CA . ALA B 1 246 ? 3.842 -21.812 -0.147 1 98.75 246 ALA B CA 1
ATOM 4461 C C . ALA B 1 246 ? 3.998 -22.234 1.312 1 98.75 246 ALA B C 1
ATOM 4463 O O . ALA B 1 246 ? 5.008 -22.828 1.686 1 98.75 246 ALA B O 1
ATOM 4464 N N . VAL B 1 247 ? 3.016 -21.891 2.111 1 97.81 247 VAL B N 1
ATOM 4465 C CA . VAL B 1 247 ? 3.062 -22.312 3.51 1 97.81 247 VAL B CA 1
ATOM 4466 C C . VAL B 1 247 ? 3.02 -23.828 3.598 1 97.81 247 VAL B C 1
ATOM 4468 O O . VAL B 1 247 ? 3.74 -24.438 4.398 1 97.81 247 VAL B O 1
ATOM 4471 N N . ALA B 1 248 ? 2.174 -24.453 2.785 1 98 248 ALA B N 1
ATOM 4472 C CA . ALA B 1 248 ? 2.131 -25.906 2.736 1 98 248 ALA B CA 1
ATOM 4473 C C . ALA B 1 248 ? 3.48 -26.484 2.32 1 98 248 ALA B C 1
ATOM 4475 O O . ALA B 1 248 ? 3.969 -27.453 2.926 1 98 248 ALA B O 1
ATOM 4476 N N . ALA B 1 249 ? 4.059 -25.906 1.297 1 98.81 249 ALA B N 1
ATOM 4477 C CA . ALA B 1 249 ? 5.367 -26.359 0.823 1 98.81 249 ALA B CA 1
ATOM 4478 C C . ALA B 1 249 ? 6.422 -26.219 1.919 1 98.81 249 ALA B C 1
ATOM 4480 O O . ALA B 1 249 ? 7.207 -27.141 2.146 1 98.81 249 ALA B O 1
ATOM 4481 N N . LYS B 1 250 ? 6.422 -25.109 2.576 1 98.38 250 LYS B N 1
ATOM 4482 C CA . LYS B 1 250 ? 7.359 -24.875 3.672 1 98.38 250 LYS B CA 1
ATOM 4483 C C . LYS B 1 250 ? 7.215 -25.953 4.75 1 98.38 250 LYS B C 1
ATOM 4485 O O . LYS B 1 250 ? 8.211 -26.484 5.246 1 98.38 250 LYS B O 1
ATOM 4490 N N . THR B 1 251 ? 6.004 -26.234 5.113 1 97.19 251 THR B N 1
ATOM 4491 C CA . THR B 1 251 ? 5.727 -27.25 6.121 1 97.19 251 THR B CA 1
ATOM 4492 C C . THR B 1 251 ? 6.312 -28.594 5.707 1 97.19 251 THR B C 1
ATOM 4494 O O . THR B 1 251 ? 6.988 -29.266 6.496 1 97.19 251 THR B O 1
ATOM 4497 N N . ALA B 1 252 ? 6.078 -28.984 4.461 1 98.25 252 ALA B N 1
ATOM 4498 C CA . ALA B 1 252 ? 6.578 -30.25 3.945 1 98.25 252 ALA B CA 1
ATOM 4499 C C . ALA B 1 252 ? 8.102 -30.281 3.912 1 98.25 252 ALA B C 1
ATOM 4501 O O . ALA B 1 252 ? 8.727 -31.281 4.27 1 98.25 252 ALA B O 1
ATOM 4502 N N . VAL B 1 253 ? 8.688 -29.219 3.482 1 98.25 253 VAL B N 1
ATOM 4503 C CA . VAL B 1 253 ? 10.141 -29.109 3.387 1 98.25 253 VAL B CA 1
ATOM 4504 C C . VAL B 1 253 ? 10.758 -29.219 4.777 1 98.25 253 VAL B C 1
ATOM 4506 O O . VAL B 1 253 ? 11.773 -29.875 4.965 1 98.25 253 VAL B O 1
ATOM 4509 N N . ASN B 1 254 ? 10.125 -28.531 5.723 1 95.88 254 ASN B N 1
ATOM 4510 C CA . ASN B 1 254 ? 10.578 -28.625 7.105 1 95.88 254 ASN B CA 1
ATOM 4511 C C . ASN B 1 254 ? 10.508 -30.047 7.637 1 95.88 254 ASN B C 1
ATOM 4513 O O . ASN B 1 254 ? 11.438 -30.531 8.289 1 95.88 254 ASN B O 1
ATOM 4517 N N . LEU B 1 255 ? 9.445 -30.703 7.348 1 95.06 255 LEU B N 1
ATOM 4518 C CA . LEU B 1 255 ? 9.258 -32.062 7.789 1 95.06 255 LEU B CA 1
ATOM 4519 C C . LEU B 1 255 ? 10.312 -33 7.168 1 95.06 255 LEU B C 1
ATOM 4521 O O . LEU B 1 255 ? 10.742 -33.969 7.797 1 95.06 255 LEU B O 1
ATOM 4525 N N . ALA B 1 256 ? 10.773 -32.656 5.98 1 96.56 256 ALA B N 1
ATOM 4526 C CA . ALA B 1 256 ? 11.773 -33.438 5.266 1 96.56 256 ALA B CA 1
ATOM 4527 C C . ALA B 1 256 ? 13.18 -33.094 5.738 1 96.56 256 ALA B C 1
ATOM 4529 O O . ALA B 1 256 ? 14.148 -33.75 5.336 1 96.56 256 ALA B O 1
ATOM 4530 N N . GLY B 1 257 ? 13.32 -32.031 6.547 1 94.5 257 GLY B N 1
ATOM 4531 C CA . GLY B 1 257 ? 14.609 -31.625 7.09 1 94.5 257 GLY B CA 1
ATOM 4532 C C . GLY B 1 257 ? 15.508 -30.953 6.07 1 94.5 257 GLY B C 1
ATOM 4533 O O . GLY B 1 257 ? 16.734 -31.031 6.172 1 94.5 257 GLY B O 1
ATOM 4534 N N . LEU B 1 258 ? 14.867 -30.453 5.082 1 94.88 258 LEU B N 1
ATOM 4535 C CA . LEU B 1 258 ? 15.633 -29.766 4.047 1 94.88 258 LEU B CA 1
ATOM 4536 C C . LEU B 1 258 ? 15.719 -28.266 4.336 1 94.88 258 LEU B C 1
ATOM 4538 O O . LEU B 1 258 ? 14.711 -27.641 4.676 1 94.88 258 LEU B O 1
ATOM 4542 N N . ASP B 1 259 ? 16.875 -27.625 4.168 1 91.12 259 ASP B N 1
ATOM 4543 C CA . ASP B 1 259 ? 17.031 -26.234 4.57 1 91.12 259 ASP B CA 1
ATOM 4544 C C . ASP B 1 259 ? 17.406 -25.359 3.381 1 91.12 259 ASP B C 1
ATOM 4546 O O . ASP B 1 259 ? 17.422 -24.125 3.484 1 91.12 259 ASP B O 1
ATOM 4550 N N . LYS B 1 260 ? 17.625 -25.953 2.301 1 92.44 260 LYS B N 1
ATOM 4551 C CA . LYS B 1 260 ? 18.188 -25.172 1.21 1 92.44 260 LYS B CA 1
ATOM 4552 C C . LYS B 1 260 ? 17.156 -24.922 0.111 1 92.44 260 LYS B C 1
ATOM 4554 O O . LYS B 1 260 ? 17.422 -24.188 -0.846 1 92.44 260 LYS B O 1
ATOM 4559 N N . VAL B 1 261 ? 16.047 -25.547 0.214 1 98.19 261 VAL B N 1
ATOM 4560 C CA . VAL B 1 261 ? 15.023 -25.391 -0.808 1 98.19 261 VAL B CA 1
ATOM 4561 C C . VAL B 1 261 ? 14.469 -23.969 -0.753 1 98.19 261 VAL B C 1
ATOM 4563 O O . VAL B 1 261 ? 14.164 -23.453 0.326 1 98.19 261 VAL B O 1
ATOM 4566 N N . MET B 1 262 ? 14.391 -23.281 -1.932 1 98.75 262 MET B N 1
ATOM 4567 C CA . MET B 1 262 ? 13.789 -21.953 -2.012 1 98.75 262 MET B CA 1
ATOM 4568 C C . MET B 1 262 ? 12.32 -22.047 -2.406 1 98.75 262 MET B C 1
ATOM 4570 O O . MET B 1 262 ? 11.977 -22.672 -3.412 1 98.75 262 MET B O 1
ATOM 4574 N N . ILE B 1 263 ? 11.492 -21.469 -1.624 1 98.94 263 ILE B N 1
ATOM 4575 C CA . ILE B 1 263 ? 10.055 -21.516 -1.87 1 98.94 263 ILE B CA 1
ATOM 4576 C C . ILE B 1 263 ? 9.547 -20.125 -2.217 1 98.94 263 ILE B C 1
ATOM 4578 O O . ILE B 1 263 ? 9.836 -19.156 -1.51 1 98.94 263 ILE B O 1
ATOM 4582 N N . TYR B 1 264 ? 8.859 -19.984 -3.311 1 98.94 264 TYR B N 1
ATOM 4583 C CA . TYR B 1 264 ? 8.242 -18.734 -3.732 1 98.94 264 TYR B CA 1
ATOM 4584 C C . TYR B 1 264 ? 6.719 -18.828 -3.67 1 98.94 264 TYR B C 1
ATOM 4586 O O . TYR B 1 264 ? 6.141 -19.859 -3.99 1 98.94 264 TYR B O 1
ATOM 4594 N N . GLY B 1 265 ? 6.07 -17.781 -3.236 1 98.88 265 GLY B N 1
ATOM 4595 C CA . GLY B 1 265 ? 4.625 -17.625 -3.279 1 98.88 265 GLY B CA 1
ATOM 4596 C C . GLY B 1 265 ? 4.184 -16.312 -3.902 1 98.88 265 GLY B C 1
ATOM 4597 O O . GLY B 1 265 ? 5.008 -15.562 -4.438 1 98.88 265 GLY B O 1
ATOM 4598 N N . VAL B 1 266 ? 2.898 -16.094 -3.922 1 98.88 266 VAL B N 1
ATOM 4599 C CA . VAL B 1 266 ? 2.275 -14.859 -4.406 1 98.88 266 VAL B CA 1
ATOM 4600 C C . VAL B 1 266 ? 1.14 -14.453 -3.473 1 98.88 266 VAL B C 1
ATOM 4602 O O . VAL B 1 266 ? 0.278 -15.266 -3.139 1 98.88 266 VAL B O 1
ATOM 4605 N N . ASP B 1 267 ? 1.061 -13.172 -3.148 1 98.69 267 ASP B N 1
ATOM 4606 C CA . ASP B 1 267 ? 0.027 -12.5 -2.363 1 98.69 267 ASP B CA 1
ATOM 4607 C C . ASP B 1 267 ? 0.629 -11.422 -1.472 1 98.69 267 ASP B C 1
ATOM 4609 O O . ASP B 1 267 ? 0.118 -10.297 -1.416 1 98.69 267 ASP B O 1
ATOM 4613 N N . GLY B 1 268 ? 1.744 -11.758 -0.813 1 98.69 268 GLY B N 1
ATOM 4614 C CA . GLY B 1 268 ? 2.232 -10.891 0.249 1 98.69 268 GLY B CA 1
ATOM 4615 C C . GLY B 1 268 ? 1.401 -10.977 1.516 1 98.69 268 GLY B C 1
ATOM 4616 O O . GLY B 1 268 ? 1.09 -9.953 2.129 1 98.69 268 GLY B O 1
ATOM 4617 N N . SER B 1 269 ? 1.038 -12.156 1.922 1 98.5 269 SER B N 1
ATOM 4618 C CA . SER B 1 269 ? 0.133 -12.359 3.051 1 98.5 269 SER B CA 1
ATOM 4619 C C . SER B 1 269 ? 0.86 -12.18 4.379 1 98.5 269 SER B C 1
ATOM 4621 O O . SER B 1 269 ? 2.072 -12.391 4.461 1 98.5 269 SER B O 1
ATOM 4623 N N . PRO B 1 270 ? 0.077 -11.883 5.453 1 97.81 270 PRO B N 1
ATOM 4624 C CA . PRO B 1 270 ? 0.682 -11.805 6.785 1 97.81 270 PRO B CA 1
ATOM 4625 C C . PRO B 1 270 ? 1.407 -13.094 7.176 1 97.81 270 PRO B C 1
ATOM 4627 O O . PRO B 1 270 ? 2.506 -13.039 7.734 1 97.81 270 PRO B O 1
ATOM 4630 N N . ASP B 1 271 ? 0.886 -14.203 6.812 1 96.75 271 ASP B N 1
ATOM 4631 C CA . ASP B 1 271 ? 1.489 -15.477 7.191 1 96.75 271 ASP B CA 1
ATOM 4632 C C . ASP B 1 271 ? 2.852 -15.656 6.527 1 96.75 271 ASP B C 1
ATOM 4634 O O . ASP B 1 271 ? 3.816 -16.062 7.176 1 96.75 271 ASP B O 1
ATOM 4638 N N . ILE B 1 272 ? 2.898 -15.406 5.297 1 98.38 272 ILE B N 1
ATOM 4639 C CA . ILE B 1 272 ? 4.164 -15.586 4.594 1 98.38 272 ILE B CA 1
ATOM 4640 C C . ILE B 1 272 ? 5.172 -14.547 5.066 1 98.38 272 ILE B C 1
ATOM 4642 O O . ILE B 1 272 ? 6.367 -14.836 5.176 1 98.38 272 ILE B O 1
ATOM 4646 N N . LYS B 1 273 ? 4.727 -13.305 5.324 1 98.5 273 LYS B N 1
ATOM 4647 C CA . LYS B 1 273 ? 5.617 -12.266 5.828 1 98.5 273 LYS B CA 1
ATOM 4648 C C . LYS B 1 273 ? 6.176 -12.633 7.199 1 98.5 273 LYS B C 1
ATOM 4650 O O . LYS B 1 273 ? 7.344 -12.367 7.492 1 98.5 273 LYS B O 1
ATOM 4655 N N . LYS B 1 274 ? 5.375 -13.242 8.039 1 97.81 274 LYS B N 1
ATOM 4656 C CA . LYS B 1 274 ? 5.867 -13.742 9.32 1 97.81 274 LYS B CA 1
ATOM 4657 C C . LYS B 1 274 ? 6.973 -14.766 9.117 1 97.81 274 LYS B C 1
ATOM 4659 O O . LYS B 1 274 ? 7.973 -14.758 9.836 1 97.81 274 LYS B O 1
ATOM 4664 N N . GLU B 1 275 ? 6.734 -15.641 8.164 1 97.31 275 GLU B N 1
ATOM 4665 C CA . GLU B 1 275 ? 7.754 -16.641 7.863 1 97.31 275 GLU B CA 1
ATOM 4666 C C . GLU B 1 275 ? 9.047 -15.992 7.383 1 97.31 275 GLU B C 1
ATOM 4668 O O . GLU B 1 275 ? 10.141 -16.422 7.75 1 97.31 275 GLU B O 1
ATOM 4673 N N . LEU B 1 276 ? 8.914 -14.977 6.602 1 98.06 276 LEU B N 1
ATOM 4674 C CA . LEU B 1 276 ? 10.062 -14.281 6.035 1 98.06 276 LEU B CA 1
ATOM 4675 C C . LEU B 1 276 ? 10.898 -13.625 7.129 1 98.06 276 LEU B C 1
ATOM 4677 O O . LEU B 1 276 ? 12.102 -13.398 6.949 1 98.06 276 LEU B O 1
ATOM 4681 N N . LYS B 1 277 ? 10.312 -13.312 8.211 1 96.31 277 LYS B N 1
ATOM 4682 C CA . LYS B 1 277 ? 11.023 -12.672 9.305 1 96.31 277 LYS B CA 1
ATOM 4683 C C . LYS B 1 277 ? 11.898 -13.672 10.055 1 96.31 277 LYS B C 1
ATOM 4685 O O . LYS B 1 277 ? 12.812 -13.281 10.789 1 96.31 277 LYS B O 1
ATOM 4690 N N . LYS B 1 278 ? 11.617 -14.898 9.891 1 94.75 278 LYS B N 1
ATOM 4691 C CA . LYS B 1 278 ? 12.383 -15.922 10.602 1 94.75 278 LYS B CA 1
ATOM 4692 C C . LYS B 1 278 ? 13.773 -16.094 9.992 1 94.75 278 LYS B C 1
ATOM 4694 O O . LYS B 1 278 ? 13.93 -16.047 8.766 1 94.75 278 LYS B O 1
ATOM 4699 N N . PRO B 1 279 ? 14.828 -16.234 10.828 1 91.25 279 PRO B N 1
ATOM 4700 C CA . PRO B 1 279 ? 16.203 -16.328 10.328 1 91.25 279 PRO B CA 1
ATOM 4701 C C . PRO B 1 279 ? 16.406 -17.516 9.391 1 91.25 279 PRO B C 1
ATOM 4703 O O . PRO B 1 279 ? 17.062 -17.391 8.359 1 91.25 279 PRO B O 1
ATOM 4706 N N . GLU B 1 280 ? 15.914 -18.703 9.672 1 89.81 280 GLU B N 1
ATOM 4707 C CA . GLU B 1 280 ? 16.172 -19.891 8.867 1 89.81 280 GLU B CA 1
ATOM 4708 C C . GLU B 1 280 ? 14.93 -20.297 8.07 1 89.81 280 GLU B C 1
ATOM 4710 O O . GLU B 1 280 ? 14.672 -21.484 7.867 1 89.81 280 GLU B O 1
ATOM 4715 N N . THR B 1 281 ? 14.445 -19.391 7.293 1 94.31 281 THR B N 1
ATOM 4716 C CA . THR B 1 281 ? 13.234 -19.703 6.547 1 94.31 281 THR B CA 1
ATOM 4717 C C . THR B 1 281 ? 13.578 -20.156 5.129 1 94.31 281 THR B C 1
ATOM 4719 O O . THR B 1 281 ? 14.539 -19.656 4.531 1 94.31 281 THR B O 1
ATOM 4722 N N . GLN B 1 282 ? 12.758 -21.109 4.602 1 97.19 282 GLN B N 1
ATOM 4723 C CA . GLN B 1 282 ? 12.883 -21.578 3.221 1 97.19 282 GLN B CA 1
ATOM 4724 C C . GLN B 1 282 ? 12.102 -20.672 2.268 1 97.19 282 GLN B C 1
ATOM 4726 O O . GLN B 1 282 ? 12.227 -20.797 1.048 1 97.19 282 GLN B O 1
ATOM 4731 N N . ILE B 1 283 ? 11.328 -19.797 2.82 1 98.69 283 ILE B N 1
ATOM 4732 C CA . ILE B 1 283 ? 10.617 -18.859 1.971 1 98.69 283 ILE B CA 1
ATOM 4733 C C . ILE B 1 283 ? 11.602 -17.844 1.392 1 98.69 283 ILE B C 1
ATOM 4735 O O . ILE B 1 283 ? 12.172 -17.031 2.127 1 98.69 283 ILE B O 1
ATOM 4739 N N . ALA B 1 284 ? 11.766 -17.891 0.082 1 98.62 284 ALA B N 1
ATOM 4740 C CA . ALA B 1 284 ? 12.688 -16.984 -0.603 1 98.62 284 ALA B CA 1
ATOM 4741 C C . ALA B 1 284 ? 12.031 -15.633 -0.846 1 98.62 284 ALA B C 1
ATOM 4743 O O . ALA B 1 284 ? 12.711 -14.602 -0.845 1 98.62 284 ALA B O 1
ATOM 4744 N N . GLY B 1 285 ? 10.758 -15.656 -1.12 1 98.69 285 GLY B N 1
ATOM 4745 C CA . GLY B 1 285 ? 10.023 -14.422 -1.374 1 98.69 285 GLY B CA 1
ATOM 4746 C C . GLY B 1 285 ? 8.586 -14.656 -1.795 1 98.69 285 GLY B C 1
ATOM 4747 O O . GLY B 1 285 ? 8.188 -15.797 -2.043 1 98.69 285 GLY B O 1
ATOM 4748 N N . THR B 1 286 ? 7.809 -13.633 -1.772 1 98.94 286 THR B N 1
ATOM 4749 C CA . THR B 1 286 ? 6.438 -13.594 -2.271 1 98.94 286 THR B CA 1
ATOM 4750 C C . THR B 1 286 ? 6.227 -12.367 -3.16 1 98.94 286 THR B C 1
ATOM 4752 O O . THR B 1 286 ? 6.672 -11.266 -2.826 1 98.94 286 THR B O 1
ATOM 4755 N N . ALA B 1 287 ? 5.695 -12.609 -4.371 1 98.94 287 ALA B N 1
ATOM 4756 C CA . ALA B 1 287 ? 5.223 -11.477 -5.168 1 98.94 287 ALA B CA 1
ATOM 4757 C C . ALA B 1 287 ? 3.959 -10.875 -4.566 1 98.94 287 ALA B C 1
ATOM 4759 O O . ALA B 1 287 ? 2.896 -11.5 -4.578 1 98.94 287 ALA B O 1
ATOM 4760 N N . ALA B 1 288 ? 4.098 -9.688 -4.125 1 98.81 288 ALA B N 1
ATOM 4761 C CA . ALA B 1 288 ? 3.059 -9.078 -3.301 1 98.81 288 ALA B CA 1
ATOM 4762 C C . ALA B 1 288 ? 1.974 -8.445 -4.168 1 98.81 288 ALA B C 1
ATOM 4764 O O . ALA B 1 288 ? 2.275 -7.77 -5.152 1 98.81 288 ALA B O 1
ATOM 4765 N N . GLN B 1 289 ? 0.802 -8.758 -3.812 1 98.69 289 GLN B N 1
ATOM 4766 C CA . GLN B 1 289 ? -0.408 -8.094 -4.293 1 98.69 289 GLN B CA 1
ATOM 4767 C C . GLN B 1 289 ? -0.958 -7.125 -3.252 1 98.69 289 GLN B C 1
ATOM 4769 O O . GLN B 1 289 ? -0.369 -6.953 -2.184 1 98.69 289 GLN B O 1
ATOM 4774 N N . SER B 1 290 ? -2.047 -6.449 -3.633 1 98.38 290 SER B N 1
ATOM 4775 C CA . SER B 1 290 ? -2.801 -5.637 -2.684 1 98.38 290 SER B CA 1
ATOM 4776 C C . SER B 1 290 ? -4.301 -5.883 -2.816 1 98.38 290 SER B C 1
ATOM 4778 O O . SER B 1 290 ? -4.98 -5.195 -3.582 1 98.38 290 SER B O 1
ATOM 4780 N N . PRO B 1 291 ? -4.801 -6.812 -1.997 1 98.69 291 PRO B N 1
ATOM 4781 C CA . PRO B 1 291 ? -6.254 -7.008 -2.039 1 98.69 291 PRO B CA 1
ATOM 4782 C C . PRO B 1 291 ? -7.027 -5.758 -1.623 1 98.69 291 PRO B C 1
ATOM 4784 O O . PRO B 1 291 ? -8.148 -5.543 -2.08 1 98.69 291 PRO B O 1
ATOM 4787 N N . ILE B 1 292 ? -6.414 -4.922 -0.865 1 98.5 292 ILE B N 1
ATOM 4788 C CA . ILE B 1 292 ? -7.047 -3.68 -0.441 1 98.5 292 ILE B CA 1
ATOM 4789 C C . ILE B 1 292 ? -7.254 -2.768 -1.648 1 98.5 292 ILE B C 1
ATOM 4791 O O . ILE B 1 292 ? -8.375 -2.328 -1.916 1 98.5 292 ILE B O 1
ATOM 4795 N N . ASN B 1 293 ? -6.176 -2.551 -2.418 1 98.19 293 ASN B N 1
ATOM 4796 C CA . ASN B 1 293 ? -6.277 -1.681 -3.586 1 98.19 293 ASN B CA 1
ATOM 4797 C C . ASN B 1 293 ? -7.207 -2.266 -4.645 1 98.19 293 ASN B C 1
ATOM 4799 O O . ASN B 1 293 ? -7.934 -1.529 -5.312 1 98.19 293 ASN B O 1
ATOM 4803 N N . ILE B 1 294 ? -7.145 -3.562 -4.777 1 98.81 294 ILE B N 1
ATOM 4804 C CA . ILE B 1 294 ? -8.031 -4.203 -5.738 1 98.81 294 ILE B CA 1
ATOM 4805 C C . ILE B 1 294 ? -9.484 -3.971 -5.332 1 98.81 294 ILE B C 1
ATOM 4807 O O . ILE B 1 294 ? -10.32 -3.621 -6.168 1 98.81 294 ILE B O 1
ATOM 4811 N N . GLY B 1 295 ? -9.797 -4.152 -4.07 1 98.81 295 GLY B N 1
ATOM 4812 C CA . GLY B 1 295 ? -11.148 -3.916 -3.592 1 98.81 295 GLY B CA 1
ATOM 4813 C C . GLY B 1 295 ? -11.609 -2.482 -3.781 1 98.81 295 GLY B C 1
ATOM 4814 O O . GLY B 1 295 ? -12.727 -2.24 -4.23 1 98.81 295 GLY B O 1
ATOM 4815 N N . LYS B 1 296 ? -10.781 -1.537 -3.471 1 98.31 296 LYS B N 1
ATOM 4816 C CA . LYS B 1 296 ? -11.102 -0.119 -3.611 1 98.31 296 LYS B CA 1
ATOM 4817 C C . LYS B 1 296 ? -11.344 0.248 -5.07 1 98.31 296 LYS B C 1
ATOM 4819 O O . LYS B 1 296 ? -12.359 0.876 -5.398 1 98.31 296 LYS B O 1
ATOM 4824 N N . LYS B 1 297 ? -10.422 -0.195 -5.926 1 98.62 297 LYS B N 1
ATOM 4825 C CA . LYS B 1 297 ? -10.523 0.132 -7.344 1 98.62 297 LYS B CA 1
ATOM 4826 C C . LYS B 1 297 ? -11.75 -0.528 -7.969 1 98.62 297 LYS B C 1
ATOM 4828 O O . LYS B 1 297 ? -12.453 0.088 -8.773 1 98.62 297 LYS B O 1
ATOM 4833 N N . ALA B 1 298 ? -11.977 -1.735 -7.574 1 98.88 298 ALA B N 1
ATOM 4834 C CA . ALA B 1 298 ? -13.156 -2.436 -8.078 1 98.88 298 ALA B CA 1
ATOM 4835 C C . ALA B 1 298 ? -14.438 -1.703 -7.699 1 98.88 298 ALA B C 1
ATOM 4837 O O . ALA B 1 298 ? -15.352 -1.577 -8.516 1 98.88 298 ALA B O 1
ATOM 4838 N N . SER B 1 299 ? -14.516 -1.237 -6.512 1 98.81 299 SER B N 1
ATOM 4839 C CA . SER B 1 299 ? -15.688 -0.512 -6.031 1 98.81 299 SER B CA 1
ATOM 4840 C C . SER B 1 299 ? -15.898 0.782 -6.812 1 98.81 299 SER B C 1
ATOM 4842 O O . SER B 1 299 ? -17.016 1.091 -7.223 1 98.81 299 SER B O 1
ATOM 4844 N N . GLU B 1 300 ? -14.828 1.487 -7.027 1 98.44 300 GLU B N 1
ATOM 4845 C CA . GLU B 1 300 ? -14.898 2.723 -7.801 1 98.44 300 GLU B CA 1
ATOM 4846 C C . GLU B 1 300 ? -15.422 2.465 -9.211 1 98.44 300 GLU B C 1
ATOM 4848 O O . GLU B 1 300 ? -16.297 3.189 -9.695 1 98.44 300 GLU B O 1
ATOM 4853 N N . VAL B 1 301 ? -14.914 1.496 -9.781 1 98.88 301 VAL B N 1
ATOM 4854 C CA . VAL B 1 301 ? -15.289 1.157 -11.148 1 98.88 301 VAL B CA 1
ATOM 4855 C C . VAL B 1 301 ? -16.75 0.714 -11.195 1 98.88 301 VAL B C 1
ATOM 4857 O O . VAL B 1 301 ? -17.5 1.124 -12.078 1 98.88 301 VAL B O 1
ATOM 4860 N N . ALA B 1 302 ? -17.156 -0.115 -10.219 1 98.88 302 ALA B N 1
ATOM 4861 C CA . ALA B 1 302 ? -18.531 -0.594 -10.172 1 98.88 302 ALA B CA 1
ATOM 4862 C C . ALA B 1 302 ? -19.516 0.57 -10.062 1 98.88 302 ALA B C 1
ATOM 4864 O O . ALA B 1 302 ? -20.516 0.616 -10.781 1 98.88 302 ALA B O 1
ATOM 4865 N N . ILE B 1 303 ? -19.266 1.514 -9.234 1 98.69 303 ILE B N 1
ATOM 4866 C CA . ILE B 1 303 ? -20.125 2.666 -9.023 1 98.69 303 ILE B CA 1
ATOM 4867 C C . ILE B 1 303 ? -20.156 3.529 -10.281 1 98.69 303 ILE B C 1
ATOM 4869 O O . ILE B 1 303 ? -21.219 3.99 -10.703 1 98.69 303 ILE B O 1
ATOM 4873 N N . SER B 1 304 ? -18.969 3.691 -10.891 1 98.69 304 SER B N 1
ATOM 4874 C CA . SER B 1 304 ? -18.906 4.449 -12.141 1 98.69 304 SER B CA 1
ATOM 4875 C C . SER B 1 304 ? -19.781 3.816 -13.219 1 98.69 304 SER B C 1
ATOM 4877 O O . SER B 1 304 ? -20.484 4.52 -13.945 1 98.69 304 SER B O 1
ATOM 4879 N N . ILE B 1 305 ? -19.719 2.52 -13.297 1 98.75 305 ILE B N 1
ATOM 4880 C CA . ILE B 1 305 ? -20.5 1.795 -14.289 1 98.75 305 ILE B CA 1
ATOM 4881 C C . ILE B 1 305 ? -21.984 2.049 -14.055 1 98.75 305 ILE B C 1
ATOM 4883 O O . ILE B 1 305 ? -22.719 2.398 -14.984 1 98.75 305 ILE B O 1
ATOM 4887 N N . LEU B 1 306 ? -22.422 1.903 -12.836 1 98.5 306 LEU B N 1
ATOM 4888 C CA . LEU B 1 306 ? -23.828 2.021 -12.508 1 98.5 306 LEU B CA 1
ATOM 4889 C C . LEU B 1 306 ? -24.312 3.463 -12.656 1 98.5 306 LEU B C 1
ATOM 4891 O O . LEU B 1 306 ? -25.469 3.707 -12.992 1 98.5 306 LEU B O 1
ATOM 4895 N N . ASP B 1 307 ? -23.453 4.43 -12.484 1 97.62 307 ASP B N 1
ATOM 4896 C CA . ASP B 1 307 ? -23.781 5.848 -12.594 1 97.62 307 ASP B CA 1
ATOM 4897 C C . ASP B 1 307 ? -23.688 6.32 -14.039 1 97.62 307 ASP B C 1
ATOM 4899 O O . ASP B 1 307 ? -24.062 7.457 -14.352 1 97.62 307 ASP B O 1
ATOM 4903 N N . GLY B 1 308 ? -23.094 5.531 -14.867 1 97.94 308 GLY B N 1
ATOM 4904 C CA . GLY B 1 308 ? -22.938 5.914 -16.266 1 97.94 308 GLY B CA 1
ATOM 4905 C C . GLY B 1 308 ? -21.734 6.793 -16.5 1 97.94 308 GLY B C 1
ATOM 4906 O O . GLY B 1 308 ? -21.688 7.535 -17.5 1 97.94 308 GLY B O 1
ATOM 4907 N N . ASP B 1 309 ? -20.812 6.723 -15.609 1 98.31 309 ASP B N 1
ATOM 4908 C CA . ASP B 1 309 ? -19.578 7.492 -15.75 1 98.31 309 ASP B CA 1
ATOM 4909 C C . ASP B 1 309 ? -18.516 6.695 -16.5 1 98.31 309 ASP B C 1
ATOM 4911 O O . ASP B 1 309 ? -18.672 5.488 -16.719 1 98.31 309 ASP B O 1
ATOM 4915 N N . ASP B 1 310 ? -17.453 7.363 -16.922 1 98.25 310 ASP B N 1
ATOM 4916 C CA . ASP B 1 310 ? -16.328 6.707 -17.578 1 98.25 310 ASP B CA 1
ATOM 4917 C C . ASP B 1 310 ? -15.578 5.809 -16.594 1 98.25 310 ASP B C 1
ATOM 4919 O O . ASP B 1 310 ? -15.492 6.113 -15.398 1 98.25 310 ASP B O 1
ATOM 4923 N N . TYR B 1 311 ? -15.062 4.727 -17.109 1 98.12 311 TYR B N 1
ATOM 4924 C CA . TYR B 1 311 ? -14.273 3.795 -16.312 1 98.12 311 TYR B CA 1
ATOM 4925 C C . TYR B 1 311 ? -13.273 3.045 -17.188 1 98.12 311 TYR B C 1
ATOM 4927 O O . TYR B 1 311 ? -13.422 2.99 -18.406 1 98.12 311 TYR B O 1
ATOM 4935 N N . GLU B 1 312 ? -12.227 2.529 -16.562 1 97.94 312 GLU B N 1
ATOM 4936 C CA . GLU B 1 312 ? -11.281 1.65 -17.234 1 97.94 312 GLU B CA 1
ATOM 4937 C C . GLU B 1 312 ? -11.797 0.214 -17.281 1 97.94 312 GLU B C 1
ATOM 4939 O O . GLU B 1 312 ? -12.094 -0.373 -16.234 1 97.94 312 GLU B O 1
ATOM 4944 N N . LYS B 1 313 ? -11.797 -0.424 -18.406 1 98.38 313 LYS B N 1
ATOM 4945 C CA . LYS B 1 313 ? -12.352 -1.764 -18.578 1 98.38 313 LYS B CA 1
ATOM 4946 C C . LYS B 1 313 ? -11.445 -2.818 -17.953 1 98.38 313 LYS B C 1
ATOM 4948 O O . LYS B 1 313 ? -11.922 -3.83 -17.438 1 98.38 313 LYS B O 1
ATOM 4953 N N . GLU B 1 314 ? -10.156 -2.607 -18.094 1 98.56 314 GLU B N 1
ATOM 4954 C CA . GLU B 1 314 ? -9.18 -3.52 -17.516 1 98.56 314 GLU B CA 1
ATOM 4955 C C . GLU B 1 314 ? -8.125 -2.762 -16.719 1 98.56 314 GLU B C 1
ATOM 4957 O O . GLU B 1 314 ? -7.527 -1.806 -17.219 1 98.56 314 GLU B O 1
ATOM 4962 N N . THR B 1 315 ? -7.969 -3.145 -15.531 1 98.38 315 THR B N 1
ATOM 4963 C CA . THR B 1 315 ? -6.953 -2.572 -14.648 1 98.38 315 THR B CA 1
ATOM 4964 C C . THR B 1 315 ? -6.039 -3.664 -14.102 1 98.38 315 THR B C 1
ATOM 4966 O O . THR B 1 315 ? -6.508 -4.641 -13.516 1 98.38 315 THR B O 1
ATOM 4969 N N . TYR B 1 316 ? -4.742 -3.512 -14.258 1 98.25 316 TYR B N 1
ATOM 4970 C CA . TYR B 1 316 ? -3.73 -4.402 -13.703 1 98.25 316 TYR B CA 1
ATOM 4971 C C . TYR B 1 316 ? -2.91 -3.697 -12.633 1 98.25 316 TYR B C 1
ATOM 4973 O O . TYR B 1 316 ? -2.15 -2.771 -12.93 1 98.25 316 TYR B O 1
ATOM 4981 N N . GLU B 1 317 ? -3.045 -4.164 -11.469 1 97.75 317 GLU B N 1
ATOM 4982 C CA . GLU B 1 317 ? -2.277 -3.596 -10.367 1 97.75 317 GLU B CA 1
ATOM 4983 C C . GLU B 1 317 ? -0.833 -4.086 -10.391 1 97.75 317 GLU B C 1
ATOM 4985 O O . GLU B 1 317 ? -0.573 -5.254 -10.68 1 97.75 317 GLU B O 1
ATOM 4990 N N . GLU B 1 318 ? 0.031 -3.201 -9.992 1 95.75 318 GLU B N 1
ATOM 4991 C CA . GLU B 1 318 ? 1.448 -3.547 -9.93 1 95.75 318 GLU B CA 1
ATOM 4992 C C . GLU B 1 318 ? 1.73 -4.516 -8.789 1 95.75 318 GLU B C 1
ATOM 4994 O O . GLU B 1 318 ? 1.081 -4.457 -7.742 1 95.75 318 GLU B O 1
ATOM 4999 N N . VAL B 1 319 ? 2.717 -5.383 -9.008 1 98.38 319 VAL B N 1
ATOM 5000 C CA . VAL B 1 319 ? 3.203 -6.312 -7.996 1 98.38 319 VAL B CA 1
ATOM 5001 C C . VAL B 1 319 ? 4.68 -6.039 -7.711 1 98.38 319 VAL B C 1
ATOM 5003 O O . VAL B 1 319 ? 5.363 -5.398 -8.516 1 98.38 319 VAL B O 1
ATOM 5006 N N . PHE B 1 320 ? 5.125 -6.457 -6.562 1 97.56 320 PHE B N 1
ATOM 5007 C CA . PHE B 1 320 ? 6.527 -6.301 -6.188 1 97.56 320 PHE B CA 1
ATOM 5008 C C . PHE B 1 320 ? 6.961 -7.418 -5.25 1 97.56 320 PHE B C 1
ATOM 5010 O O . PHE B 1 320 ? 6.125 -8.07 -4.625 1 97.56 320 PHE B O 1
ATOM 5017 N N . MET B 1 321 ? 8.242 -7.637 -5.152 1 98.38 321 MET B N 1
ATOM 5018 C CA . MET B 1 321 ? 8.797 -8.703 -4.328 1 98.38 321 MET B CA 1
ATOM 5019 C C . MET B 1 321 ? 8.891 -8.273 -2.869 1 98.38 321 MET B C 1
ATOM 5021 O O . MET B 1 321 ? 9.398 -7.191 -2.572 1 98.38 321 MET B O 1
ATOM 5025 N N . ILE B 1 322 ? 8.352 -9.039 -1.975 1 98.69 322 ILE B N 1
ATOM 5026 C CA . ILE B 1 322 ? 8.672 -8.961 -0.554 1 98.69 322 ILE B CA 1
ATOM 5027 C C . ILE B 1 322 ? 9.539 -10.156 -0.156 1 98.69 322 ILE B C 1
ATOM 5029 O O . ILE B 1 322 ? 9.188 -11.305 -0.442 1 98.69 322 ILE B O 1
ATOM 5033 N N . ASN B 1 323 ? 10.578 -9.922 0.352 1 98.25 323 ASN B N 1
ATOM 5034 C CA . ASN B 1 323 ? 11.508 -10.93 0.862 1 98.25 323 ASN B CA 1
ATOM 5035 C C . ASN B 1 323 ? 12.117 -10.5 2.193 1 98.25 323 ASN B C 1
ATOM 5037 O O . ASN B 1 323 ? 11.625 -9.57 2.84 1 98.25 323 ASN B O 1
ATOM 5041 N N . LYS B 1 324 ? 13.172 -11.227 2.625 1 96.88 324 LYS B N 1
ATOM 5042 C CA . LYS B 1 324 ? 13.766 -10.992 3.938 1 96.88 324 LYS B CA 1
ATOM 5043 C C . LYS B 1 324 ? 14.328 -9.578 4.043 1 96.88 324 LYS B C 1
ATOM 5045 O O . LYS B 1 324 ? 14.352 -8.992 5.125 1 96.88 324 LYS B O 1
ATOM 5050 N N . ASP B 1 325 ? 14.742 -9.023 2.914 1 95.56 325 ASP B N 1
ATOM 5051 C CA . ASP B 1 325 ? 15.461 -7.754 2.906 1 95.56 325 ASP B CA 1
AT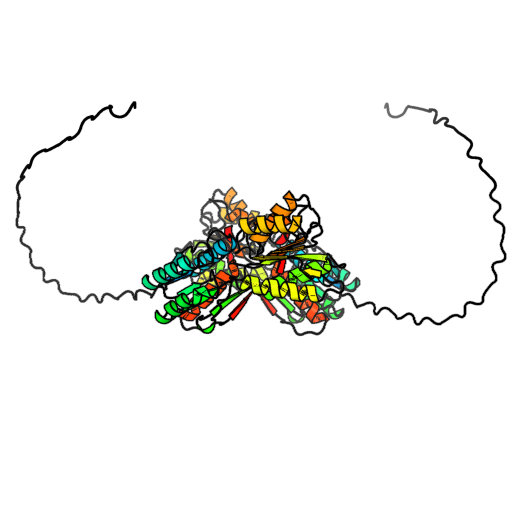OM 5052 C C . ASP B 1 325 ? 14.516 -6.586 3.148 1 95.56 325 ASP B C 1
ATOM 5054 O O . ASP B 1 325 ? 14.93 -5.523 3.615 1 95.56 325 ASP B O 1
ATOM 5058 N N . ASN B 1 326 ? 13.227 -6.746 2.834 1 97.31 326 ASN B N 1
ATOM 5059 C CA . ASN B 1 326 ? 12.367 -5.562 2.863 1 97.31 326 ASN B CA 1
ATOM 5060 C C . ASN B 1 326 ? 11.086 -5.82 3.648 1 97.31 326 ASN B C 1
ATOM 5062 O O . ASN B 1 326 ? 10.266 -4.914 3.824 1 97.31 326 ASN B O 1
ATOM 5066 N N . VAL B 1 327 ? 10.859 -7.027 4.176 1 98.38 327 VAL B N 1
ATOM 5067 C CA . VAL B 1 327 ? 9.609 -7.406 4.836 1 98.38 327 VAL B CA 1
ATOM 5068 C C . VAL B 1 327 ? 9.359 -6.492 6.031 1 98.38 327 VAL B C 1
ATOM 5070 O O . VAL B 1 327 ? 8.211 -6.18 6.352 1 98.38 327 VAL B O 1
ATOM 5073 N N . ASP B 1 328 ? 10.375 -5.98 6.648 1 97.06 328 ASP B N 1
ATOM 5074 C CA . ASP B 1 328 ? 10.227 -5.152 7.844 1 97.06 328 ASP B CA 1
ATOM 5075 C C . ASP B 1 328 ? 9.531 -3.832 7.512 1 97.06 328 ASP B C 1
ATOM 5077 O O . ASP B 1 328 ? 8.836 -3.262 8.359 1 97.06 328 ASP B O 1
ATOM 5081 N N . MET B 1 329 ? 9.719 -3.318 6.309 1 97.25 329 MET B N 1
ATOM 5082 C CA . MET B 1 329 ? 9.062 -2.084 5.895 1 97.25 329 MET B CA 1
ATOM 5083 C C . MET B 1 329 ? 7.547 -2.264 5.848 1 97.25 329 MET B C 1
ATOM 5085 O O . MET B 1 329 ? 6.797 -1.35 6.195 1 97.25 329 MET B O 1
ATOM 5089 N N . TYR B 1 330 ? 7.09 -3.439 5.5 1 97.88 330 TYR B N 1
ATOM 5090 C CA . TYR B 1 330 ? 5.676 -3.707 5.258 1 97.88 330 TYR B CA 1
ATOM 5091 C C . TYR B 1 330 ? 4.996 -4.23 6.516 1 97.88 330 TYR B C 1
ATOM 5093 O O . TYR B 1 330 ? 3.777 -4.129 6.66 1 97.88 330 TYR B O 1
ATOM 5101 N N . GLY B 1 331 ? 5.816 -4.773 7.434 1 97.5 331 GLY B N 1
ATOM 5102 C CA . GLY B 1 331 ? 5.23 -5.426 8.594 1 97.5 331 GLY B CA 1
ATOM 5103 C C . GLY B 1 331 ? 4.656 -6.793 8.281 1 97.5 331 GLY B C 1
ATOM 5104 O O . GLY B 1 331 ? 4.699 -7.242 7.137 1 97.5 331 GLY B O 1
ATOM 5105 N N . THR B 1 332 ? 4.137 -7.512 9.352 1 98.06 332 THR B N 1
ATOM 5106 C CA . THR B 1 332 ? 3.77 -8.914 9.164 1 98.06 332 THR B CA 1
ATOM 5107 C C . THR B 1 332 ? 2.338 -9.164 9.625 1 98.06 332 THR B C 1
ATOM 5109 O O . THR B 1 332 ? 1.891 -10.312 9.688 1 98.06 332 THR B O 1
ATOM 5112 N N . ASP B 1 333 ? 1.608 -8.086 9.969 1 97.38 333 ASP B N 1
ATOM 5113 C CA . ASP B 1 333 ? 0.31 -8.344 10.586 1 97.38 333 ASP B CA 1
ATOM 5114 C C . ASP B 1 333 ? -0.819 -7.727 9.766 1 97.38 333 ASP B C 1
ATOM 5116 O O . ASP B 1 333 ? -1.95 -7.609 10.242 1 97.38 333 ASP B O 1
ATOM 5120 N N . GLY B 1 334 ? -0.481 -7.281 8.57 1 97.19 334 GLY B N 1
ATOM 5121 C CA . GLY B 1 334 ? -1.455 -6.711 7.656 1 97.19 334 GLY B CA 1
ATOM 5122 C C . GLY B 1 334 ? -1.022 -6.781 6.203 1 97.19 334 GLY B C 1
ATOM 5123 O O . GLY B 1 334 ? -0.117 -7.543 5.855 1 97.19 334 GLY B O 1
ATOM 5124 N N . TRP B 1 335 ? -1.798 -6.086 5.402 1 98.06 335 TRP B N 1
ATOM 5125 C CA . TRP B 1 335 ? -1.576 -6.117 3.961 1 98.06 335 TRP B CA 1
ATOM 5126 C C . TRP B 1 335 ? -1.067 -4.77 3.459 1 98.06 335 TRP B C 1
ATOM 5128 O O . TRP B 1 335 ? -1.331 -3.732 4.074 1 98.06 335 TRP B O 1
ATOM 5138 N N . GLN B 1 336 ? -0.276 -4.793 2.439 1 95.31 336 GLN B N 1
ATOM 5139 C CA . GLN B 1 336 ? 0.213 -3.596 1.76 1 95.31 336 GLN B CA 1
ATOM 5140 C C . GLN B 1 336 ? -0.853 -3.014 0.837 1 95.31 336 GLN B C 1
ATOM 5142 O O . GLN B 1 336 ? -1.725 -3.736 0.351 1 95.31 336 GLN B O 1
#

InterPro domains:
  IPR025997 Periplasmic binding protein [PF13407] (54-309)
  IPR028082 Periplasmic binding protein-like I [SSF53822] (51-328)

Organism: Clostridium scindens (strain ATCC 35704 / DSM 5676 / VPI 13733 / 19) (NCBI:txid411468)

Secondary structure (DSSP, 8-state):
-TTS------------------------------------------------EEEEE-S-SSSHHHHHHHHHHHHHHHHTT-EEEEE--TT-HHHHHHHHHHHHHTT-SEEEE--SSTTTTHHHHHHHHHTT-EEEEESS--S-GGG-SEEEEE-HHHHHHHHHHHHHHH-TT-EEEEEEE-TT-HHHHHHHHHHHHHHTT-SSPEEEEEEEE-TT-HHHHHHHHHHHHHH-TTEEEEEESSHHHHHHHHHHHHHTT--S-EEEEEE--HHHHHHHHSTT--EEEEEE--HHHHHHHHHHHHHHHHHT----SEEEE--EEE-TTTHHHH-SSS--/---S------------------------------------------------EEEEE-S-SSSHHHHHHHHHHHHHHHHTT-EEEEE--TT-HHHHHHHHHHHHHTT-SEEEE--SSTTTTHHHHHHHHHTT-EEEEESS--S-GGG-SEEEEE-HHHHHHHHHHHHHHH-TT-EEEEEEE-TT-HHHHHHHHHHHHHHTT-SSPEEEEEEEE-TT-HHHHHHHHHHHHHH-TTEEEEEESSHHHHHHHHHHHHHTT--S-EEEEEE--HHHHHHHHSTT--EEEEEE--HHHHHHHHHHHHHHHHHT----SEEEE--EEE-TTTHHHH-SSS--

Nearest PDB structures (foldseek):
  4ry0-assembly1_A  TM=9.300E-01  e=4.737E-23  Rhizobium etli CFN 42
  4rsm-assembly3_C  TM=9.082E-01  e=9.576E-22  Mycolicibacterium smegmatis MC2 155
  4yo7-assembly1_A  TM=9.233E-01  e=1.037E-20  Halalkalibacterium halodurans C-125
  5hko-assembly1_A  TM=9.354E-01  e=2.295E-20  Mycolicibacterium smegmatis MC2 155
  4kq9-assembly1_A  TM=8.481E-01  e=1.318E-17  Conexibacter woesei DSM 14684

Sequence (672 aa):
MMKKRMLRVLALMLVCIFALSGCKKNVGTPEDNAVKEDSQDGEDAEEEEDTYSFGFSAIDMENPYFITLEAATREAIEKEGYRMITKDPATDPDLQAAQIQEMIDEGIDAIFLCPVDWEAITPSLKALKDADVKIINVDAQVKEMEYVDAYIGSDNQNAGYICGEDLIEKAPDGGKVAILECPTQNSINDRITGFEEAISKAEKGFEVVAREDTKGEFDKALEAVKSILAEYPDVTAIMCGNDQLAVAAKTAVNLAGLDKVMIYGVDGSPDIKKELKKPETQIAGTAAQSPINIGKKASEVAISILDGDDYEKETYEEVFMINKDNVDMYGTDGWQMMKKRMLRVLALMLVCIFALSGCKKNVGTPEDNAVKEDSQDGEDAEEEEDTYSFGFSAIDMENPYFITLEAATREAIEKEGYRMITKDPATDPDLQAAQIQEMIDEGIDAIFLCPVDWEAITPSLKALKDADVKIINVDAQVKEMEYVDAYIGSDNQNAGYICGEDLIEKAPDGGKVAILECPTQNSINDRITGFEEAISKAEKGFEVVAREDTKGEFDKALEAVKSILAEYPDVTAIMCGNDQLAVAAKTAVNLAGLDKVMIYGVDGSPDIKKELKKPETQIAGTAAQSPINIGKKASEVAISILDGDDYEKETYEEVFMINKDNVDMYGTDGWQ

Foldseek 3Di:
DPPDDDDDDDPDDDYDDDDDDDDDDPDDPDPDPPDPDPPPPPPPPPPPPDAAEEEEEAQFCPPVLVVLLVVLLQVLNVVVVHYYDYDGQPLPQVSRLVVLVVVLVVPHQEYEDHGSFLASCVVSLVVCVVSNYAYEYEAFHHPPLVSHQAYFHAQLLVQLQVVLQLLCVVCLQEFEEEEEAAVRTRSLVSNVNSNVVNQPPRPHHYDHPYYDHQSPDLVSLLVRLLVVCVVPVGGQEYEYSAVSSQVSNQVNCVVVVHQRYAYEHEALALVLLVQQQDPRGNHAKYWHDASSVRSNLSNVQSVCVVVVHDDDRYHHDYTDIDHNVCSVVVHRPDGD/DPDDDDDPDDDDPCVDDDDPPDDDPVPCPDPPPPDPPPPPPVPPPPPPPPAAEEEEEAQFCPPVLVVLLVVLLQVLNVVVVHYYDYDGQPLPQVSSLVVLVVVLVVPHQEYEDHGSFLASCVVSLVVCVVSNYAYEYEAFHHPPLVSHQAYFHAQLLVQLQVVLQLLCVVCLQEFEEEEEAAVRTVSLVSSVNSNVVNQPPRPHHYDHPYYDRQSPDLVSLLVRLLVVCVVPVGGQEYEYSAVSSQVSNQVNCVVVVHQRYAYEHEALALVLLVQQQDPRHNHAKYWHDASSVRSNLSNVQSVCVVVVHDDDRYHHDYTDIDHNVCSVVVHRPDGD